Protein AF-A0A8S9H8T5-F1 (afdb_monomer)

Nearest PDB structures (foldseek):
  4e8u-assembly1_A  TM=8.699E-01  e=4.692E-17  Arabidopsis thaliana

Structure (mmCIF, N/CA/C/O backbone):
data_AF-A0A8S9H8T5-F1
#
_entry.id   AF-A0A8S9H8T5-F1
#
loop_
_atom_site.group_PDB
_atom_site.id
_atom_site.type_symbol
_atom_site.label_atom_id
_atom_site.label_alt_id
_atom_site.label_comp_id
_atom_site.label_asym_id
_atom_site.label_entity_id
_atom_site.label_seq_id
_atom_site.pdbx_PDB_ins_code
_atom_site.Cartn_x
_atom_site.Cartn_y
_atom_site.Cartn_z
_atom_site.occupancy
_atom_site.B_iso_or_equiv
_atom_site.auth_seq_id
_atom_site.auth_comp_id
_atom_site.auth_asym_id
_atom_site.auth_atom_id
_atom_site.pdbx_PDB_model_num
ATOM 1 N N . MET A 1 1 ? -41.988 -13.249 -0.067 1.00 65.81 1 MET A N 1
ATOM 2 C CA . MET A 1 1 ? -42.422 -11.873 0.290 1.00 65.81 1 MET A CA 1
ATOM 3 C C . MET A 1 1 ? -43.895 -11.688 -0.083 1.00 65.81 1 MET A C 1
ATOM 5 O O . MET A 1 1 ? -44.278 -12.138 -1.155 1.00 65.81 1 MET A O 1
ATOM 9 N N . CYS A 1 2 ? -44.730 -11.072 0.769 1.00 69.12 2 CYS A N 1
ATOM 10 C CA . CYS A 1 2 ? -46.165 -10.893 0.483 1.00 69.12 2 CYS A CA 1
ATOM 11 C C . CYS A 1 2 ? -46.398 -10.083 -0.803 1.00 69.12 2 CYS A C 1
ATOM 13 O O . CYS A 1 2 ? -45.796 -9.025 -0.980 1.00 69.12 2 CYS A O 1
ATOM 15 N N . ARG A 1 3 ? -47.319 -10.539 -1.666 1.00 74.88 3 ARG A N 1
ATOM 16 C CA . ARG A 1 3 ? -47.657 -9.903 -2.958 1.00 74.88 3 ARG A CA 1
ATOM 17 C C . ARG A 1 3 ? -47.960 -8.403 -2.827 1.00 74.88 3 ARG A C 1
ATOM 19 O O . ARG A 1 3 ? -47.496 -7.609 -3.633 1.00 74.88 3 ARG A O 1
ATOM 26 N N . VAL A 1 4 ? -48.653 -8.026 -1.752 1.00 78.25 4 VAL A N 1
ATOM 27 C CA . VAL A 1 4 ? -49.008 -6.634 -1.420 1.00 78.25 4 VAL A CA 1
ATOM 28 C C . VAL A 1 4 ? -47.776 -5.751 -1.188 1.00 78.25 4 VAL A C 1
ATOM 30 O O . VAL A 1 4 ? -47.772 -4.586 -1.569 1.00 78.25 4 VAL A O 1
ATOM 33 N N . LEU A 1 5 ? -46.714 -6.285 -0.575 1.00 80.75 5 LEU A N 1
ATOM 34 C CA . LEU A 1 5 ? -45.475 -5.534 -0.347 1.00 80.75 5 LEU A CA 1
ATOM 35 C C . LEU A 1 5 ? -44.702 -5.325 -1.651 1.00 80.75 5 LEU A C 1
ATOM 37 O O . LEU A 1 5 ? -44.239 -4.215 -1.886 1.00 80.75 5 LEU A O 1
ATOM 41 N N . LYS A 1 6 ? -44.623 -6.350 -2.515 1.00 82.31 6 LYS A N 1
ATOM 42 C CA . LYS A 1 6 ? -44.001 -6.221 -3.846 1.00 82.31 6 LYS A CA 1
ATOM 43 C C . LYS A 1 6 ? -44.694 -5.124 -4.672 1.00 82.31 6 LYS A C 1
ATOM 45 O O . LYS A 1 6 ? -44.020 -4.300 -5.274 1.00 82.31 6 LYS A O 1
ATOM 50 N N . GLU A 1 7 ? -46.025 -5.057 -4.627 1.00 84.44 7 GLU A N 1
ATOM 51 C CA . GLU A 1 7 ? -46.795 -4.030 -5.345 1.00 84.44 7 GLU A CA 1
ATOM 52 C C . GLU A 1 7 ? -46.647 -2.616 -4.752 1.00 84.44 7 GLU A C 1
ATOM 54 O O . GLU A 1 7 ? -46.688 -1.621 -5.471 1.00 84.44 7 GLU A O 1
ATOM 59 N N . LYS A 1 8 ? -46.470 -2.495 -3.432 1.00 86.81 8 LYS A N 1
ATOM 60 C CA . LYS A 1 8 ? -46.179 -1.196 -2.805 1.00 86.81 8 LYS A CA 1
ATOM 61 C C . LYS A 1 8 ? -44.764 -0.712 -3.125 1.00 86.81 8 LYS A C 1
ATOM 63 O O . LYS A 1 8 ? -44.571 0.484 -3.317 1.00 86.81 8 LYS A O 1
ATOM 68 N N . LEU A 1 9 ? -43.791 -1.623 -3.192 1.00 89.62 9 LEU A N 1
ATOM 69 C CA . LEU A 1 9 ? -42.403 -1.297 -3.526 1.00 89.62 9 LEU A CA 1
ATOM 70 C C . LEU A 1 9 ? -42.256 -0.820 -4.973 1.00 89.62 9 LEU A C 1
ATOM 72 O O . LEU A 1 9 ? -41.545 0.155 -5.203 1.00 89.62 9 LEU A O 1
ATOM 76 N N . SER A 1 10 ? -42.995 -1.391 -5.928 1.00 89.00 10 SER A N 1
ATOM 77 C CA . SER A 1 10 ? -42.944 -0.930 -7.325 1.00 89.00 10 SER A CA 1
ATOM 78 C C . SER A 1 10 ? -43.439 0.508 -7.519 1.00 89.00 10 SER A C 1
ATOM 80 O O . SER A 1 10 ? -43.092 1.149 -8.504 1.00 89.00 10 SER A O 1
ATOM 82 N N . LYS A 1 11 ? -44.203 1.056 -6.565 1.00 88.12 11 LYS A N 1
ATOM 83 C CA . LYS A 1 11 ? -44.760 2.421 -6.613 1.00 88.12 11 LYS A CA 1
ATOM 84 C C . LYS A 1 11 ? -44.052 3.408 -5.674 1.00 88.12 11 LYS A C 1
ATOM 86 O O . LYS A 1 11 ? -44.497 4.547 -5.552 1.00 88.12 11 LYS A O 1
ATOM 91 N N . VAL A 1 12 ? -42.998 2.990 -4.967 1.00 88.56 12 VAL A N 1
ATOM 92 C CA . VAL A 1 12 ? -42.341 3.834 -3.957 1.00 88.56 12 VAL A CA 1
ATOM 93 C C . VAL A 1 12 ? -41.427 4.878 -4.604 1.00 88.56 12 VAL A C 1
ATOM 95 O O . VAL A 1 12 ? -40.607 4.545 -5.458 1.00 88.56 12 VAL A O 1
ATOM 98 N N . ASP A 1 13 ? -41.524 6.131 -4.157 1.00 83.94 13 ASP A N 1
ATOM 99 C CA . ASP A 1 13 ? -40.536 7.164 -4.472 1.00 83.94 13 ASP A CA 1
ATOM 100 C C . ASP A 1 13 ? -39.540 7.316 -3.312 1.00 83.94 13 ASP A C 1
ATOM 102 O O . ASP A 1 13 ? -39.916 7.534 -2.159 1.00 83.94 13 ASP A O 1
ATOM 106 N N . LEU A 1 14 ? -38.250 7.184 -3.626 1.00 84.31 14 LEU A N 1
ATOM 107 C CA . LEU A 1 14 ? -37.147 7.257 -2.667 1.00 84.31 14 LEU A CA 1
ATOM 108 C C . LEU A 1 14 ? -36.464 8.634 -2.646 1.00 84.31 14 LEU A C 1
ATOM 110 O O . LEU A 1 14 ? -35.541 8.828 -1.851 1.00 84.31 14 LEU A O 1
ATOM 114 N N . SER A 1 15 ? -36.889 9.578 -3.494 1.00 80.31 15 SER A N 1
ATOM 115 C CA . SER A 1 15 ? -36.280 10.909 -3.637 1.00 80.31 15 SER A CA 1
ATOM 116 C C . SER A 1 15 ? -36.297 11.724 -2.334 1.00 80.31 15 SER A C 1
ATOM 118 O O . SER A 1 15 ? -35.345 12.443 -2.034 1.00 80.31 15 SER A O 1
ATOM 120 N N . PHE A 1 16 ? -37.335 11.542 -1.512 1.00 81.38 16 PHE A N 1
ATOM 121 C CA . PHE A 1 16 ? -37.538 12.258 -0.249 1.00 81.38 16 PHE A CA 1
ATOM 122 C C . PHE A 1 16 ? -36.841 11.617 0.963 1.00 81.38 16 PHE A C 1
ATOM 124 O O . PHE A 1 16 ? -36.906 12.150 2.075 1.00 81.38 16 PHE A O 1
ATOM 131 N N . LEU A 1 17 ? -36.196 10.455 0.802 1.00 85.25 17 LEU A N 1
ATOM 132 C CA . LEU A 1 17 ? -35.555 9.767 1.921 1.00 85.25 17 LEU A CA 1
ATOM 133 C C . LEU A 1 17 ? -34.193 10.381 2.248 1.00 85.25 17 LEU A C 1
ATOM 135 O O . LEU A 1 17 ? -33.310 10.501 1.400 1.00 85.25 17 LEU A O 1
ATOM 139 N N . ASN A 1 18 ? -33.986 10.688 3.529 1.00 84.88 18 ASN A N 1
ATOM 140 C CA . ASN A 1 18 ? -32.663 11.046 4.028 1.00 84.88 18 ASN A CA 1
ATOM 141 C C . ASN A 1 18 ? -31.704 9.839 3.987 1.00 84.88 18 ASN A C 1
ATOM 143 O O . ASN A 1 18 ? -32.124 8.688 3.850 1.00 84.88 18 ASN A O 1
ATOM 147 N N . HIS A 1 19 ? -30.406 10.104 4.152 1.00 83.62 19 HIS A N 1
ATOM 148 C CA . HIS A 1 19 ? -29.358 9.084 4.051 1.00 83.62 19 HIS A CA 1
ATOM 149 C C . HIS A 1 19 ? -29.616 7.852 4.934 1.00 83.62 19 HIS A C 1
ATOM 151 O O . HIS A 1 19 ? -29.539 6.727 4.447 1.00 83.62 19 HIS A O 1
ATOM 157 N N . LYS A 1 20 ? -29.978 8.052 6.211 1.00 86.31 20 LYS A N 1
ATOM 158 C CA . LYS A 1 20 ? -30.246 6.955 7.158 1.00 86.31 20 LYS A CA 1
ATOM 159 C C . LYS A 1 20 ? -31.435 6.103 6.710 1.00 86.31 20 LYS A C 1
ATOM 161 O O . LYS A 1 20 ? -31.300 4.892 6.596 1.00 86.31 20 LYS A O 1
ATOM 166 N N . LYS A 1 21 ? -32.568 6.731 6.369 1.00 89.12 21 LYS A N 1
ATOM 167 C CA . LYS A 1 21 ? -33.774 6.039 5.883 1.00 89.12 21 LYS A CA 1
ATOM 168 C C . LYS A 1 21 ? -33.510 5.272 4.589 1.00 89.12 21 LYS A C 1
ATOM 170 O O . LYS A 1 21 ? -33.949 4.133 4.460 1.00 89.12 21 LYS A O 1
ATOM 175 N N . LYS A 1 22 ? -32.769 5.874 3.655 1.00 88.69 22 LYS A N 1
ATOM 176 C CA . LYS A 1 22 ? -32.385 5.246 2.385 1.00 88.69 22 LYS A CA 1
ATOM 177 C C . LYS A 1 22 ? -31.477 4.032 2.615 1.00 88.69 22 LYS A C 1
ATOM 179 O O . LYS A 1 22 ? -31.693 2.993 2.001 1.00 88.69 22 LYS A O 1
ATOM 184 N N . MET A 1 23 ? -30.515 4.138 3.534 1.00 87.81 23 MET A N 1
ATOM 185 C CA . MET A 1 23 ? -29.618 3.042 3.918 1.00 87.81 23 MET A CA 1
ATOM 186 C C . MET A 1 23 ? -30.399 1.859 4.494 1.00 87.81 23 MET A C 1
ATOM 188 O O . MET A 1 23 ? -30.323 0.748 3.975 1.00 87.81 23 MET A O 1
ATOM 192 N N . THR A 1 24 ? -31.219 2.120 5.511 1.00 90.94 24 THR A N 1
ATOM 193 C CA . THR A 1 24 ? -32.079 1.114 6.141 1.00 90.94 24 THR A CA 1
ATOM 194 C C . THR A 1 24 ? -32.996 0.433 5.128 1.00 90.94 24 THR A C 1
ATOM 196 O O . THR A 1 24 ? -33.119 -0.792 5.126 1.00 90.94 24 THR A O 1
ATOM 199 N N . PHE A 1 25 ? -33.622 1.219 4.247 1.00 92.38 25 PHE A N 1
ATOM 200 C CA . PHE A 1 25 ? -34.493 0.707 3.195 1.00 92.38 25 PHE A CA 1
ATOM 201 C C . PHE A 1 25 ? -33.756 -0.294 2.304 1.00 92.38 25 PHE A C 1
ATOM 203 O O . PHE A 1 25 ? -34.239 -1.411 2.122 1.00 92.38 25 PHE A O 1
ATOM 210 N N . TRP A 1 26 ? -32.576 0.062 1.792 1.00 91.81 26 TRP A N 1
ATOM 211 C CA . TRP A 1 26 ? -31.835 -0.808 0.881 1.00 91.81 26 TRP A CA 1
ATOM 212 C C . TRP A 1 26 ? -31.263 -2.052 1.563 1.00 91.81 26 TRP A C 1
ATOM 214 O O . TRP A 1 26 ? -31.364 -3.127 0.978 1.00 91.81 26 TRP A O 1
ATOM 224 N N . ILE A 1 27 ? -30.755 -1.955 2.798 1.00 91.50 27 ILE A N 1
ATOM 225 C CA . ILE A 1 27 ? -30.283 -3.128 3.562 1.00 91.50 27 ILE A CA 1
ATOM 226 C C . ILE A 1 27 ? -31.424 -4.137 3.747 1.00 91.50 27 ILE A C 1
ATOM 228 O O . ILE A 1 27 ? -31.282 -5.319 3.429 1.00 91.50 27 ILE A O 1
ATOM 232 N N . ASN A 1 28 ? -32.582 -3.665 4.216 1.00 92.38 28 ASN A N 1
ATOM 233 C CA . ASN A 1 28 ? -33.747 -4.521 4.432 1.00 92.38 28 ASN A CA 1
ATOM 234 C C . ASN A 1 28 ? -34.281 -5.091 3.112 1.00 92.38 28 ASN A C 1
ATOM 236 O O . ASN A 1 28 ? -34.653 -6.262 3.055 1.00 92.38 28 ASN A O 1
ATOM 240 N N . THR A 1 29 ? -34.289 -4.285 2.047 1.00 92.12 29 THR A N 1
ATOM 241 C CA . THR A 1 29 ? -34.739 -4.701 0.711 1.00 92.12 29 THR A CA 1
ATOM 242 C C . THR A 1 29 ? -33.829 -5.777 0.134 1.00 92.12 29 THR A C 1
ATOM 244 O O . THR A 1 29 ? -34.331 -6.789 -0.347 1.00 92.12 29 THR A O 1
ATOM 247 N N . TYR A 1 30 ? -32.508 -5.611 0.238 1.00 92.56 30 TYR A N 1
ATOM 248 C CA . TYR A 1 30 ? -31.531 -6.619 -0.171 1.00 92.56 30 TYR A CA 1
ATOM 249 C C . TYR A 1 30 ? -31.746 -7.932 0.583 1.00 92.56 30 TYR A C 1
ATOM 251 O O . TYR A 1 30 ? -31.987 -8.965 -0.039 1.00 92.56 30 TYR A O 1
ATOM 259 N N . ASN A 1 31 ? -31.736 -7.882 1.918 1.00 91.69 31 ASN A N 1
ATOM 260 C CA . ASN A 1 31 ? -31.886 -9.068 2.759 1.00 91.69 31 ASN A CA 1
ATOM 261 C C . ASN A 1 31 ? -33.209 -9.796 2.465 1.00 91.69 31 ASN A C 1
ATOM 263 O O . ASN A 1 31 ? -33.239 -11.019 2.333 1.00 91.69 31 ASN A O 1
ATOM 267 N N . ALA A 1 32 ? -34.306 -9.055 2.288 1.00 90.50 32 ALA A N 1
ATOM 268 C CA . ALA A 1 32 ? -35.593 -9.635 1.928 1.00 90.50 32 ALA A CA 1
ATOM 269 C C . ALA A 1 32 ? -35.617 -10.205 0.497 1.00 90.50 32 ALA A C 1
ATOM 271 O O . ALA A 1 32 ? -36.256 -11.233 0.269 1.00 90.50 32 ALA A O 1
ATOM 272 N N . CYS A 1 33 ? -34.924 -9.570 -0.454 1.00 91.00 33 CYS A N 1
ATOM 273 C CA . CYS A 1 33 ? -34.790 -10.037 -1.834 1.00 91.00 33 CYS A CA 1
ATOM 274 C C . CYS A 1 33 ? -34.024 -11.367 -1.899 1.00 91.00 33 CYS A C 1
ATOM 276 O O . CYS A 1 33 ? -34.518 -12.327 -2.488 1.00 91.00 33 CYS A O 1
ATOM 278 N N . VAL A 1 34 ? -32.883 -11.467 -1.206 1.00 90.25 34 VAL A N 1
ATOM 279 C CA . VAL A 1 34 ? -32.088 -12.704 -1.110 1.00 90.25 34 VAL A CA 1
ATOM 280 C C . VAL A 1 34 ? -32.906 -13.836 -0.488 1.00 90.25 34 VAL A C 1
ATOM 282 O O . VAL A 1 34 ? -32.997 -14.922 -1.062 1.00 90.25 34 VAL A O 1
ATOM 285 N N . MET A 1 35 ? -33.573 -13.573 0.640 1.00 89.25 35 MET A N 1
ATOM 286 C CA . MET A 1 35 ? -34.434 -14.565 1.291 1.00 89.25 35 MET A CA 1
ATOM 287 C C . MET A 1 35 ? -35.586 -15.008 0.384 1.00 89.25 35 MET A C 1
ATOM 289 O O . MET A 1 35 ? -35.920 -16.189 0.342 1.00 89.25 35 MET A O 1
ATOM 293 N N . ASN A 1 36 ? -36.182 -14.085 -0.373 1.00 88.12 36 ASN A N 1
ATOM 294 C CA . ASN A 1 36 ? -37.216 -14.417 -1.348 1.00 88.12 36 ASN A CA 1
ATOM 295 C C . ASN A 1 36 ? -36.669 -15.288 -2.490 1.00 88.12 36 ASN A C 1
ATOM 297 O O . ASN A 1 36 ? -37.333 -16.245 -2.876 1.00 88.12 36 ASN A O 1
ATOM 301 N N . GLY A 1 37 ? -35.453 -15.012 -2.966 1.00 89.56 37 GLY A N 1
ATOM 302 C CA . GLY A 1 37 ? -34.764 -15.843 -3.953 1.00 89.56 37 GLY A CA 1
ATOM 303 C C . GLY A 1 37 ? -34.557 -17.281 -3.476 1.00 89.56 37 GLY A C 1
ATOM 304 O O . GLY A 1 37 ? -34.788 -18.213 -4.241 1.00 89.56 37 GLY A O 1
ATOM 305 N N . PHE A 1 38 ? -34.206 -17.489 -2.202 1.00 88.00 38 PHE A N 1
ATOM 306 C CA . PHE A 1 38 ? -34.098 -18.842 -1.637 1.00 88.00 38 PHE A CA 1
ATOM 307 C C . PHE A 1 38 ? -35.441 -19.544 -1.464 1.00 88.00 38 PHE A C 1
ATOM 309 O O . PHE A 1 38 ? -35.510 -20.761 -1.613 1.00 88.00 38 PHE A O 1
ATOM 316 N N . LEU A 1 39 ? -36.510 -18.806 -1.169 1.00 87.50 39 LEU A N 1
ATOM 317 C CA . LEU A 1 39 ? -37.852 -19.387 -1.098 1.00 87.50 39 LEU A CA 1
ATOM 318 C C . LEU A 1 39 ? -38.367 -19.809 -2.481 1.00 87.50 39 LEU A C 1
ATOM 320 O O . LEU A 1 39 ? -39.051 -20.822 -2.584 1.00 87.50 39 LEU A O 1
ATOM 324 N N . GLU A 1 40 ? -38.040 -19.054 -3.531 1.00 87.44 40 GLU A N 1
ATOM 325 C CA . GLU A 1 40 ? -38.492 -19.328 -4.902 1.00 87.44 40 GLU A CA 1
ATOM 326 C C . GLU A 1 40 ? -37.626 -20.385 -5.613 1.00 87.44 40 GLU A C 1
ATOM 328 O O . GLU A 1 40 ? -38.155 -21.206 -6.361 1.00 87.44 40 GLU A O 1
ATOM 333 N N . HIS A 1 41 ? -36.310 -20.400 -5.372 1.00 86.25 41 HIS A N 1
ATOM 334 C CA . HIS A 1 41 ? -35.354 -21.247 -6.103 1.00 86.25 41 HIS A CA 1
ATOM 335 C C . HIS A 1 41 ? -34.675 -22.331 -5.248 1.00 86.25 41 HIS A C 1
ATOM 337 O O . HIS A 1 41 ? -33.903 -23.135 -5.774 1.00 86.25 41 HIS A O 1
ATOM 343 N N . GLY A 1 42 ? -34.961 -22.377 -3.945 1.00 82.38 42 GLY A N 1
ATOM 344 C CA . GLY A 1 42 ? -34.353 -23.308 -2.996 1.00 82.38 42 GLY A CA 1
ATOM 345 C C . GLY A 1 42 ? -32.984 -22.859 -2.471 1.00 82.38 42 GLY A C 1
ATOM 346 O O . GLY A 1 42 ? -32.444 -21.817 -2.844 1.00 82.38 42 GLY A O 1
ATOM 347 N N . LEU A 1 43 ? -32.407 -23.660 -1.570 1.00 83.19 43 LEU A N 1
ATOM 348 C CA . LEU A 1 43 ? -31.090 -23.388 -0.988 1.00 83.19 43 LEU A CA 1
ATOM 349 C C . LEU A 1 43 ? -29.955 -23.738 -1.972 1.00 83.19 43 LEU A C 1
ATOM 351 O O . LEU A 1 43 ? -29.990 -24.791 -2.617 1.00 83.19 43 LEU A O 1
ATOM 355 N N . PRO A 1 44 ? -28.908 -22.903 -2.077 1.00 84.44 44 PRO A N 1
ATOM 356 C CA . PRO A 1 44 ? -27.809 -23.138 -3.005 1.00 84.44 44 PRO A CA 1
ATOM 357 C C . PRO A 1 44 ? -26.904 -24.287 -2.542 1.00 84.44 44 PRO A C 1
ATOM 359 O O . PRO A 1 44 ? -26.378 -24.276 -1.432 1.00 84.44 44 PRO A O 1
ATOM 362 N N . SER A 1 45 ? -26.644 -25.250 -3.431 1.00 80.44 45 SER A N 1
ATOM 363 C CA . SER A 1 45 ? -25.725 -26.369 -3.157 1.00 80.44 45 SER A CA 1
ATOM 364 C C . SER A 1 45 ? -24.256 -26.085 -3.518 1.00 80.44 45 SER A C 1
ATOM 366 O O . SER A 1 45 ? -23.379 -26.868 -3.168 1.00 80.44 45 SER A O 1
ATOM 368 N N . SER A 1 46 ? -23.968 -25.005 -4.257 1.00 81.25 46 SER A N 1
ATOM 369 C CA . SER A 1 46 ? -22.610 -24.564 -4.615 1.00 81.25 46 SER A CA 1
ATOM 370 C C . SER A 1 46 ? -22.527 -23.040 -4.731 1.00 81.25 46 SER A C 1
ATOM 372 O O . SER A 1 46 ? -23.548 -22.348 -4.770 1.00 81.25 46 SER A O 1
ATOM 374 N N . LYS A 1 47 ? -21.303 -22.503 -4.825 1.00 80.44 47 LYS A N 1
ATOM 375 C CA . LYS A 1 47 ? -21.078 -21.061 -5.011 1.00 80.44 47 LYS A CA 1
ATOM 376 C C . LYS A 1 47 ? -21.607 -20.544 -6.348 1.00 80.44 47 LYS A C 1
ATOM 378 O O . LYS A 1 47 ? -22.147 -19.443 -6.382 1.00 80.44 47 LYS A O 1
ATOM 383 N N . GLU A 1 48 ? -21.492 -21.317 -7.429 1.00 83.75 48 GLU A N 1
ATOM 384 C CA . GLU A 1 48 ? -22.032 -20.919 -8.737 1.00 83.75 48 GLU A CA 1
ATOM 385 C C . GLU A 1 48 ? -23.562 -20.847 -8.700 1.00 83.75 48 GLU A C 1
ATOM 387 O O . GLU A 1 48 ? -24.158 -19.896 -9.210 1.00 83.75 48 GLU A O 1
ATOM 392 N N . LYS A 1 49 ? -24.206 -21.814 -8.030 1.00 84.25 49 LYS A N 1
ATOM 393 C CA . LYS A 1 49 ? -25.658 -21.795 -7.830 1.00 84.25 49 LYS A CA 1
ATOM 394 C C . LYS A 1 49 ? -26.093 -20.627 -6.955 1.00 84.25 49 LYS A C 1
ATOM 396 O O . LYS A 1 49 ? -27.068 -19.975 -7.298 1.00 84.25 49 LYS A O 1
ATOM 401 N N . LEU A 1 50 ? -25.354 -20.308 -5.889 1.00 85.00 50 LEU A N 1
ATOM 402 C CA . LEU A 1 50 ? -25.629 -19.124 -5.068 1.00 85.00 50 LEU A CA 1
A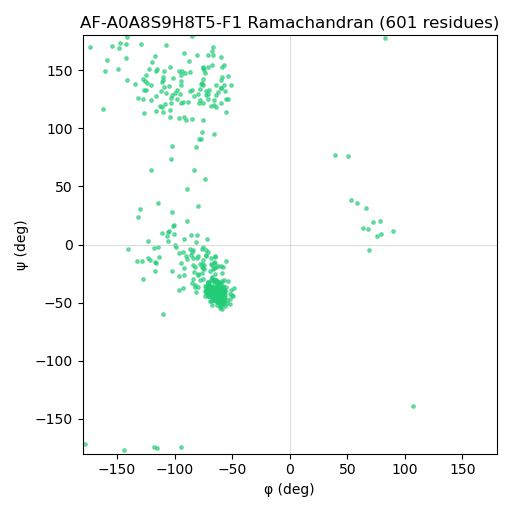TOM 403 C C . LEU A 1 50 ? -25.607 -17.844 -5.914 1.00 85.00 50 LEU A C 1
ATOM 405 O O . LEU A 1 50 ? -26.557 -17.071 -5.869 1.00 85.00 50 LEU A O 1
ATOM 409 N N . LEU A 1 51 ? -24.570 -17.642 -6.732 1.00 85.62 51 LEU A N 1
ATOM 410 C CA . LEU A 1 51 ? -24.498 -16.483 -7.629 1.00 85.62 51 LEU A CA 1
ATOM 411 C C . LEU A 1 51 ? -25.650 -16.452 -8.640 1.00 85.62 51 LEU A C 1
ATOM 413 O O . LEU A 1 51 ? -26.153 -15.379 -8.957 1.00 85.62 51 LEU A O 1
ATOM 417 N N . THR A 1 52 ? -26.079 -17.614 -9.129 1.00 87.38 52 THR A N 1
ATOM 418 C CA . THR A 1 52 ? -27.221 -17.726 -10.046 1.00 87.38 52 THR A CA 1
ATOM 419 C C . THR A 1 52 ? -28.523 -17.326 -9.353 1.00 87.38 52 THR A C 1
ATOM 421 O O . THR A 1 52 ? -29.265 -16.508 -9.885 1.00 87.38 52 THR A O 1
ATOM 424 N N . ILE A 1 53 ? -28.766 -17.813 -8.133 1.00 88.31 53 ILE A N 1
ATOM 425 C CA . ILE A 1 53 ? -29.951 -17.450 -7.344 1.00 88.31 53 ILE A CA 1
ATOM 426 C C . ILE A 1 53 ? -29.953 -15.951 -7.025 1.00 88.31 53 ILE A C 1
ATOM 428 O O . ILE A 1 53 ? -30.981 -15.309 -7.189 1.00 88.31 53 ILE A O 1
ATOM 432 N N . LEU A 1 54 ? -28.810 -15.363 -6.653 1.00 88.56 54 LEU A N 1
ATOM 433 C CA . LEU A 1 54 ? -28.708 -13.919 -6.396 1.00 88.56 54 LEU A CA 1
ATOM 434 C C . LEU A 1 54 ? -28.972 -13.063 -7.648 1.00 88.56 54 LEU A C 1
ATOM 436 O O . LEU A 1 54 ? -29.495 -11.958 -7.526 1.00 88.56 54 LEU A O 1
ATOM 440 N N . LYS A 1 55 ? -28.643 -13.565 -8.846 1.00 90.56 55 LYS A N 1
ATOM 441 C CA . LYS A 1 55 ? -29.004 -12.918 -10.122 1.00 90.56 55 LYS A CA 1
ATOM 442 C C . LYS A 1 55 ? -30.500 -13.009 -10.417 1.00 90.56 55 LYS A C 1
ATOM 444 O O . LYS A 1 55 ? -31.069 -12.063 -10.946 1.00 90.56 55 LYS A O 1
ATOM 449 N N . MET A 1 56 ? -31.124 -14.144 -10.106 1.00 89.44 56 MET A N 1
ATOM 450 C CA . MET A 1 56 ? -32.549 -14.384 -10.370 1.00 89.44 56 MET A CA 1
ATOM 451 C C . MET A 1 56 ? -33.465 -13.739 -9.321 1.00 89.44 56 MET A C 1
ATOM 453 O O . MET A 1 56 ? -34.599 -13.381 -9.634 1.00 89.44 56 MET A O 1
ATOM 457 N N . ALA A 1 57 ? -32.966 -13.547 -8.098 1.00 91.62 57 ALA A N 1
ATOM 458 C CA . ALA A 1 57 ? -33.649 -12.848 -7.020 1.00 91.62 57 ALA A CA 1
ATOM 459 C C . ALA A 1 57 ? -33.828 -11.372 -7.392 1.00 91.62 57 ALA A C 1
ATOM 461 O O . ALA A 1 57 ? -32.917 -10.563 -7.215 1.00 91.62 57 ALA A O 1
ATOM 462 N N . THR A 1 58 ? -34.998 -11.038 -7.935 1.00 91.50 58 THR A N 1
ATOM 463 C CA . THR A 1 58 ? -35.321 -9.698 -8.431 1.00 91.50 58 THR A CA 1
ATOM 464 C C . THR A 1 58 ? -36.461 -9.059 -7.650 1.00 91.50 58 THR A C 1
ATOM 466 O O . THR A 1 58 ? -37.366 -9.728 -7.142 1.00 91.50 58 THR A O 1
ATOM 469 N N . ILE A 1 59 ? -36.414 -7.733 -7.552 1.00 91.50 59 ILE A N 1
ATOM 470 C CA . ILE A 1 59 ? -37.432 -6.912 -6.909 1.00 91.50 59 ILE A CA 1
ATOM 471 C C . ILE A 1 59 ? -37.635 -5.617 -7.695 1.00 91.50 59 ILE A C 1
ATOM 473 O O . ILE A 1 59 ? -36.683 -5.045 -8.218 1.00 91.50 59 ILE A O 1
ATOM 477 N N . ASP A 1 60 ? -38.884 -5.175 -7.798 1.00 91.19 60 ASP A N 1
ATOM 478 C CA . ASP A 1 60 ? -39.238 -3.901 -8.421 1.00 91.19 60 ASP A CA 1
ATOM 479 C C . ASP A 1 60 ? -39.341 -2.818 -7.342 1.00 91.19 60 ASP A C 1
ATOM 481 O O . ASP A 1 60 ? -40.105 -2.956 -6.381 1.00 91.19 60 ASP A O 1
ATOM 485 N N . VAL A 1 61 ? -38.544 -1.761 -7.495 1.00 91.00 61 VAL A N 1
ATOM 486 C CA . VAL A 1 61 ? -38.534 -0.598 -6.610 1.00 91.00 61 VAL A CA 1
ATOM 487 C C . VAL A 1 61 ? -38.709 0.666 -7.446 1.00 91.00 61 VAL A C 1
ATOM 489 O O . VAL A 1 61 ? -37.826 1.036 -8.220 1.00 91.00 61 VAL A O 1
ATOM 492 N N . GLY A 1 62 ? -39.846 1.344 -7.280 1.00 86.69 62 GLY A N 1
ATOM 493 C CA . GLY A 1 62 ? -40.160 2.579 -8.008 1.00 86.69 62 GLY A CA 1
ATOM 494 C C . GLY A 1 62 ? -40.163 2.412 -9.534 1.00 86.69 62 GLY A C 1
ATOM 495 O O . GLY A 1 62 ? -39.685 3.296 -10.246 1.00 86.69 62 GLY A O 1
ATOM 496 N N . GLY A 1 63 ? -40.619 1.258 -10.032 1.00 85.00 63 GLY A N 1
ATOM 497 C CA . GLY A 1 63 ? -40.683 0.912 -11.454 1.00 85.00 63 GLY A CA 1
ATOM 498 C C . GLY A 1 63 ? -39.351 0.457 -12.054 1.00 85.00 63 GLY A C 1
ATOM 499 O O . GLY A 1 63 ? -39.243 0.336 -13.273 1.00 85.00 63 GLY A O 1
ATOM 500 N N . THR A 1 64 ? -38.320 0.243 -11.230 1.00 88.12 64 THR A N 1
ATOM 501 C CA . THR A 1 64 ? -37.011 -0.260 -11.664 1.00 88.12 64 THR A CA 1
ATOM 502 C C . THR A 1 64 ? -36.809 -1.677 -11.138 1.00 88.12 64 THR A C 1
ATOM 504 O O . THR A 1 64 ? -36.764 -1.894 -9.926 1.00 88.12 64 THR A O 1
ATOM 507 N N . GLN A 1 65 ? -36.650 -2.643 -12.045 1.00 90.19 65 GLN A N 1
ATOM 508 C CA . GLN A 1 65 ? -36.354 -4.028 -11.688 1.00 90.19 65 GLN A CA 1
ATOM 509 C C . GLN A 1 65 ? -34.870 -4.180 -11.335 1.00 90.19 65 GLN A C 1
ATOM 511 O O . GLN A 1 65 ? -34.000 -3.879 -12.149 1.00 90.19 65 GLN A O 1
ATOM 516 N N . LEU A 1 66 ? -34.587 -4.644 -10.119 1.00 91.31 66 LEU A N 1
ATOM 517 C CA . LEU A 1 66 ? -33.239 -4.784 -9.570 1.00 91.31 66 LEU A CA 1
ATOM 518 C C . LEU A 1 66 ? -33.024 -6.210 -9.064 1.00 91.31 66 LEU A C 1
ATOM 520 O O . LEU A 1 66 ? -33.868 -6.740 -8.337 1.00 91.31 66 LEU A O 1
ATOM 524 N N . SER A 1 67 ? -31.894 -6.830 -9.403 1.00 91.44 67 SER A N 1
ATOM 525 C CA . SER A 1 67 ? -31.470 -8.084 -8.773 1.00 91.44 67 SER A CA 1
ATOM 526 C C . SER A 1 67 ? -30.802 -7.841 -7.416 1.00 91.44 67 SER A C 1
ATOM 528 O O . SER A 1 67 ? -30.352 -6.733 -7.112 1.00 91.44 67 SER A O 1
ATOM 530 N N . ALA A 1 68 ? -30.682 -8.883 -6.590 1.00 90.06 68 ALA A N 1
ATOM 531 C CA . ALA A 1 68 ? -29.925 -8.795 -5.342 1.00 90.06 68 ALA A CA 1
ATOM 532 C C . ALA A 1 68 ? -28.458 -8.391 -5.591 1.00 90.06 68 ALA A C 1
ATOM 534 O O . ALA A 1 68 ? -27.903 -7.616 -4.813 1.00 90.06 68 ALA A O 1
ATOM 535 N N . LEU A 1 69 ? -27.848 -8.845 -6.696 1.00 87.69 69 LEU A N 1
ATOM 536 C CA . LEU A 1 69 ? -26.504 -8.404 -7.087 1.00 87.69 69 LEU A CA 1
ATOM 537 C C . LEU A 1 69 ? -26.459 -6.931 -7.500 1.00 87.69 69 LEU A C 1
ATOM 539 O O . LEU A 1 69 ? -25.482 -6.261 -7.176 1.00 87.69 69 LEU A O 1
ATOM 543 N N . ASP A 1 70 ? -27.494 -6.414 -8.165 1.00 87.69 70 ASP A N 1
ATOM 544 C CA . ASP A 1 70 ? -27.546 -4.993 -8.534 1.00 87.69 70 ASP A CA 1
ATOM 545 C C . ASP A 1 70 ? -27.646 -4.113 -7.288 1.00 87.69 70 ASP A C 1
ATOM 547 O O . ASP A 1 70 ? -26.957 -3.098 -7.184 1.00 87.69 70 ASP A O 1
ATOM 551 N N . ILE A 1 71 ? -28.457 -4.522 -6.306 1.00 89.12 71 ILE A N 1
ATOM 552 C CA . ILE A 1 71 ? -28.583 -3.797 -5.038 1.00 89.12 71 ILE A CA 1
ATOM 553 C C . ILE A 1 71 ? -27.258 -3.834 -4.267 1.00 89.12 71 ILE A C 1
ATOM 555 O O . ILE A 1 71 ? -26.819 -2.802 -3.766 1.00 89.12 71 ILE A O 1
ATOM 559 N N . GLU A 1 72 ? -26.593 -4.986 -4.183 1.00 86.56 72 GLU A N 1
ATOM 560 C CA . GLU A 1 72 ? -25.316 -5.104 -3.471 1.00 86.56 72 GLU A CA 1
ATOM 561 C C . GLU A 1 72 ? -24.174 -4.355 -4.165 1.00 86.56 72 GLU A C 1
ATOM 563 O O . GLU A 1 72 ? -23.453 -3.601 -3.520 1.00 86.56 72 GLU A O 1
ATOM 568 N N . GLY A 1 73 ? -24.013 -4.556 -5.472 1.00 78.94 73 GLY A N 1
ATOM 569 C CA . GLY A 1 73 ? -22.885 -4.028 -6.233 1.00 78.94 73 GLY A CA 1
ATOM 570 C C . GLY A 1 73 ? -23.058 -2.578 -6.670 1.00 78.94 73 GLY A C 1
ATOM 571 O O . GLY A 1 73 ? -22.081 -1.849 -6.692 1.00 78.94 73 GLY A O 1
ATOM 572 N N . SER A 1 74 ? -24.276 -2.134 -7.005 1.00 79.75 74 SER A N 1
ATOM 573 C CA . SER A 1 74 ? -24.510 -0.775 -7.530 1.00 79.75 74 SER A CA 1
ATOM 574 C C . SER A 1 74 ? -25.081 0.198 -6.497 1.00 79.75 74 SER A C 1
ATOM 576 O O . SER A 1 74 ? -24.946 1.408 -6.675 1.00 79.75 74 SER A O 1
ATOM 578 N N . ILE A 1 75 ? -25.731 -0.283 -5.429 1.00 85.06 75 ILE A N 1
ATOM 579 C CA . ILE A 1 75 ? -26.368 0.581 -4.421 1.00 85.06 75 ILE A CA 1
ATOM 580 C C . ILE A 1 75 ? -25.604 0.518 -3.096 1.00 85.06 75 ILE A C 1
ATOM 582 O O . ILE A 1 75 ? -25.091 1.540 -2.655 1.00 85.06 75 ILE A O 1
ATOM 586 N N . LEU A 1 76 ? -25.477 -0.661 -2.483 1.00 81.75 76 LEU A N 1
ATOM 587 C CA . LEU A 1 76 ? -24.832 -0.895 -1.179 1.00 81.75 76 LEU A CA 1
ATOM 588 C C . LEU A 1 76 ? -23.322 -1.173 -1.317 1.00 81.75 76 LEU A C 1
ATOM 590 O O . LEU A 1 76 ? -22.795 -2.121 -0.735 1.00 81.75 76 LEU A O 1
ATOM 594 N N . HIS A 1 77 ? -22.641 -0.335 -2.103 1.00 71.44 77 HIS A N 1
ATOM 595 C CA . HIS A 1 77 ? -21.243 -0.520 -2.505 1.00 71.44 77 HIS A CA 1
ATOM 596 C C . HIS A 1 77 ? -20.259 -0.608 -1.326 1.00 71.44 77 HIS A C 1
ATOM 598 O O . HIS A 1 77 ? -20.383 0.106 -0.330 1.00 71.44 77 HIS A O 1
ATOM 604 N N . SER A 1 78 ? -19.231 -1.447 -1.485 1.00 57.53 78 SER A N 1
ATOM 605 C CA . SER A 1 78 ? -18.143 -1.679 -0.524 1.00 57.53 78 SER A CA 1
ATOM 606 C C . SER A 1 78 ? -16.868 -0.919 -0.951 1.00 57.53 78 SER A C 1
ATOM 608 O O . SER A 1 78 ? -16.590 -0.832 -2.144 1.00 57.53 78 SER A O 1
ATOM 610 N N . PRO A 1 79 ? -16.068 -0.362 -0.017 1.00 52.34 79 PRO A N 1
ATOM 611 C CA . PRO A 1 79 ? -15.072 0.684 -0.311 1.00 52.34 79 PRO A CA 1
ATOM 612 C C . PRO A 1 79 ? -13.889 0.310 -1.224 1.00 52.34 79 PRO A C 1
ATOM 614 O O . PRO A 1 79 ? -13.157 1.213 -1.621 1.00 52.34 79 PRO A O 1
ATOM 617 N N . CYS A 1 80 ? -13.670 -0.964 -1.564 1.00 47.53 80 CYS A N 1
ATOM 618 C CA . CYS A 1 80 ? -12.432 -1.416 -2.222 1.00 47.53 80 CYS A CA 1
ATOM 619 C C . CYS A 1 80 ? -12.587 -1.859 -3.691 1.00 47.53 80 CYS A C 1
ATOM 621 O O . CYS A 1 80 ? -11.646 -2.387 -4.280 1.00 47.53 80 CYS A O 1
ATOM 623 N N . GLU A 1 81 ? -13.740 -1.623 -4.320 1.00 48.81 81 GLU A N 1
ATOM 624 C CA . GLU A 1 81 ? -13.888 -1.814 -5.769 1.00 48.81 81 GLU A CA 1
ATOM 625 C C . GLU A 1 81 ? -13.780 -0.466 -6.512 1.00 48.81 81 GLU A C 1
ATOM 627 O O . GLU A 1 81 ? -14.439 0.499 -6.103 1.00 48.81 81 GLU A O 1
ATOM 632 N N . PRO A 1 82 ? -12.945 -0.362 -7.574 1.00 43.75 82 PRO A N 1
ATOM 633 C CA . PRO A 1 82 ? -12.737 0.884 -8.307 1.00 43.75 82 PRO A CA 1
ATOM 634 C C . PRO A 1 82 ? -14.058 1.485 -8.792 1.00 43.75 82 PRO A C 1
ATOM 636 O O . PRO A 1 82 ? -14.817 0.846 -9.521 1.00 43.75 82 PRO A O 1
ATOM 639 N N . LEU A 1 83 ? -14.297 2.750 -8.433 1.00 48.25 83 LEU A N 1
ATOM 640 C CA . LEU A 1 83 ? -15.498 3.518 -8.792 1.00 48.25 83 LEU A CA 1
ATOM 641 C C . LEU A 1 83 ? -15.708 3.619 -10.321 1.00 48.25 83 LEU A C 1
ATOM 643 O O . LEU A 1 83 ? -16.815 3.864 -10.792 1.00 48.25 83 LEU A O 1
ATOM 647 N N . GLU A 1 84 ? -14.652 3.378 -11.100 1.00 46.12 84 GLU A N 1
ATOM 648 C CA . GLU A 1 84 ? -14.631 3.403 -12.567 1.00 46.12 84 GLU A CA 1
ATOM 649 C C . GLU A 1 84 ? -15.436 2.259 -13.219 1.00 46.12 84 GLU A C 1
ATOM 651 O O . GLU A 1 84 ? -15.815 2.378 -14.382 1.00 46.12 84 GLU A O 1
ATOM 656 N N . ALA A 1 85 ? -15.778 1.193 -12.480 1.00 45.00 85 ALA A N 1
ATOM 657 C CA . ALA A 1 85 ? -16.610 0.086 -12.976 1.00 45.00 85 ALA A CA 1
ATOM 658 C C . ALA A 1 85 ? -18.125 0.253 -12.703 1.00 45.00 85 ALA A C 1
ATOM 660 O O . ALA A 1 85 ? -18.924 -0.552 -13.180 1.00 45.00 85 ALA A O 1
ATOM 661 N N . LEU A 1 86 ? -18.534 1.285 -11.952 1.00 49.56 86 LEU A N 1
ATOM 662 C CA . LEU A 1 86 ? -19.880 1.415 -11.368 1.00 49.56 86 LEU A CA 1
ATOM 663 C C . LEU A 1 86 ? -20.806 2.437 -12.052 1.00 49.56 86 LEU A C 1
ATOM 665 O O . LEU A 1 86 ? -21.866 2.750 -11.510 1.00 49.56 86 LEU A O 1
ATOM 669 N N . SER A 1 87 ? -20.449 2.977 -13.223 1.00 50.47 87 SER A N 1
ATOM 670 C CA . SER A 1 87 ? -21.277 3.965 -13.945 1.00 50.47 87 SER A CA 1
ATOM 671 C C . SER A 1 87 ? -22.521 3.330 -14.596 1.00 50.47 87 SER A C 1
ATOM 673 O O . SER A 1 87 ? -22.738 3.423 -15.802 1.00 50.47 87 SER A O 1
ATOM 675 N N . THR A 1 88 ? -23.347 2.661 -13.795 1.00 62.66 88 THR A N 1
ATOM 676 C CA . THR A 1 88 ? -24.686 2.203 -14.158 1.00 62.66 88 THR A CA 1
ATOM 677 C C . THR A 1 88 ? -25.703 3.290 -13.798 1.00 62.66 88 THR A C 1
ATOM 679 O O . THR A 1 88 ? -25.544 4.027 -12.819 1.00 62.66 88 THR A O 1
ATOM 682 N N . ASP A 1 89 ? -26.786 3.404 -14.570 1.00 68.31 89 ASP A N 1
ATOM 683 C CA . ASP A 1 89 ? -27.873 4.353 -14.273 1.00 68.31 89 ASP A CA 1
ATOM 684 C C . ASP A 1 89 ? -28.510 4.101 -12.892 1.00 68.31 89 ASP A C 1
ATOM 686 O O . ASP A 1 89 ? -29.012 5.025 -12.247 1.00 68.31 89 ASP A O 1
ATOM 690 N N . VAL A 1 90 ? -28.402 2.866 -12.390 1.00 75.31 90 VAL A N 1
ATOM 691 C CA . VAL A 1 90 ? -28.826 2.453 -11.046 1.00 75.31 90 VAL A CA 1
ATOM 692 C C . VAL A 1 90 ? -28.005 3.149 -9.958 1.00 75.31 90 VAL A C 1
ATOM 694 O O . VAL A 1 90 ? -28.594 3.701 -9.027 1.00 75.31 90 VAL A O 1
ATOM 697 N N . HIS A 1 91 ? -26.670 3.189 -10.074 1.00 76.62 91 HIS A N 1
ATOM 698 C CA . HIS A 1 91 ? -25.823 3.869 -9.087 1.00 76.62 91 HIS A CA 1
ATOM 699 C C . HIS A 1 91 ? -26.091 5.380 -9.064 1.00 76.62 91 HIS A C 1
ATOM 701 O O . HIS A 1 91 ? -26.231 5.969 -7.993 1.00 76.62 91 HIS A O 1
ATOM 707 N N . LYS A 1 92 ? -26.274 6.009 -10.235 1.00 73.75 92 LYS A N 1
ATOM 708 C CA . LYS A 1 92 ? -26.631 7.438 -10.326 1.00 73.75 92 LYS A CA 1
ATOM 709 C C . LYS A 1 92 ? -27.972 7.752 -9.658 1.00 73.75 92 LYS A C 1
ATOM 711 O O . LYS A 1 92 ? -28.115 8.804 -9.039 1.00 73.75 92 LYS A O 1
ATOM 716 N N . ARG A 1 93 ? -28.953 6.852 -9.780 1.00 74.12 93 ARG A N 1
ATOM 717 C CA . ARG A 1 93 ? -30.307 7.037 -9.237 1.00 74.12 93 ARG A CA 1
ATOM 718 C C . ARG A 1 93 ? -30.395 6.712 -7.740 1.00 74.12 93 ARG A C 1
ATOM 720 O O . ARG A 1 93 ? -31.049 7.436 -6.988 1.00 74.12 93 ARG A O 1
ATOM 727 N N . TYR A 1 94 ? -29.733 5.650 -7.281 1.00 78.06 94 TYR A N 1
ATOM 728 C CA . TYR A 1 94 ? -29.938 5.106 -5.934 1.00 78.06 94 TYR A CA 1
ATOM 729 C C . TYR A 1 94 ? -28.694 5.061 -5.040 1.00 78.06 94 TYR A C 1
ATOM 731 O O . TYR A 1 94 ? -28.866 4.928 -3.829 1.00 78.06 94 TYR A O 1
ATOM 739 N N . GLY A 1 95 ? -27.488 5.243 -5.578 1.00 72.69 95 GLY A N 1
ATOM 740 C CA . GLY A 1 95 ? -26.226 5.129 -4.845 1.00 72.69 95 GLY A CA 1
ATOM 741 C C . GLY A 1 95 ? -26.072 6.096 -3.664 1.00 72.69 95 GLY A C 1
ATOM 742 O O . GLY A 1 95 ? -26.779 7.108 -3.539 1.00 72.69 95 GLY A O 1
ATOM 743 N N . PHE A 1 96 ? -25.137 5.758 -2.773 1.00 72.38 96 PHE A N 1
ATOM 744 C CA . PHE A 1 96 ? -24.740 6.584 -1.630 1.00 72.38 96 PHE A CA 1
ATOM 745 C C . PHE A 1 96 ? -23.518 7.442 -1.972 1.00 72.38 96 PHE A C 1
ATOM 747 O O . PHE A 1 96 ? -22.631 7.011 -2.701 1.00 72.38 96 PHE A O 1
ATOM 754 N N . ARG A 1 97 ? -23.458 8.659 -1.413 1.00 60.62 97 ARG A N 1
ATOM 755 C CA . ARG A 1 97 ? -22.299 9.563 -1.560 1.00 60.62 97 ARG A CA 1
ATOM 756 C C . ARG A 1 97 ? -21.135 9.212 -0.627 1.00 60.62 97 ARG A C 1
ATOM 758 O O . ARG A 1 97 ? -20.002 9.556 -0.934 1.00 60.62 97 ARG A O 1
ATOM 765 N N . CYS A 1 98 ? -21.419 8.561 0.501 1.00 59.66 98 CYS A N 1
ATOM 766 C CA . CYS A 1 98 ? -20.426 8.130 1.482 1.00 59.66 98 CYS A CA 1
ATOM 767 C C . CYS A 1 98 ? -20.495 6.612 1.632 1.00 59.66 98 CYS A C 1
ATOM 769 O O . CYS A 1 98 ? -21.587 6.048 1.703 1.00 59.66 98 CYS A O 1
ATOM 771 N N . VAL A 1 99 ? -19.333 5.966 1.699 1.00 68.25 99 VAL A N 1
ATOM 772 C CA . VAL A 1 99 ? -19.241 4.515 1.863 1.00 68.25 99 VAL A CA 1
ATOM 773 C C . VAL A 1 99 ? -19.363 4.158 3.343 1.00 68.25 99 VAL A C 1
ATOM 775 O O . VAL A 1 99 ? -18.640 4.707 4.172 1.00 68.25 99 VAL A O 1
ATOM 778 N N . GLU A 1 100 ? -20.272 3.242 3.676 1.00 78.12 100 GLU A N 1
ATOM 779 C CA . GLU A 1 100 ? -20.471 2.756 5.044 1.00 78.12 100 GLU A CA 1
ATOM 780 C C . GLU A 1 100 ? -19.684 1.446 5.255 1.00 78.12 100 GLU A C 1
ATOM 782 O O . GLU A 1 100 ? -20.065 0.406 4.708 1.00 78.12 100 GLU A O 1
ATOM 787 N N . PRO A 1 101 ? -18.589 1.456 6.042 1.00 76.06 101 PRO A N 1
ATOM 788 C CA . PRO A 1 101 ? -17.713 0.293 6.207 1.00 76.06 101 PRO A CA 1
ATOM 789 C C . PRO A 1 101 ? -18.394 -0.885 6.915 1.00 76.06 101 PRO A C 1
ATOM 791 O O . PRO A 1 101 ? -17.949 -2.025 6.783 1.00 76.06 101 PRO A O 1
ATOM 794 N N . ASN A 1 102 ? -19.481 -0.645 7.657 1.00 84.81 102 ASN A N 1
ATOM 795 C CA . ASN A 1 102 ? -20.176 -1.707 8.377 1.00 84.81 102 ASN A CA 1
ATOM 796 C C . ASN A 1 102 ? -21.187 -2.486 7.512 1.00 84.81 102 ASN A C 1
ATOM 798 O O . ASN A 1 102 ? -21.731 -3.487 7.981 1.00 84.81 102 ASN A O 1
ATOM 802 N N . LEU A 1 103 ? -21.422 -2.084 6.254 1.00 84.19 103 LEU A N 1
ATOM 803 C CA . LEU A 1 103 ? -22.423 -2.712 5.379 1.00 84.19 103 LEU A CA 1
ATOM 804 C C . LEU A 1 103 ? -22.202 -4.217 5.194 1.00 84.19 103 LEU A C 1
ATOM 806 O O . LEU A 1 103 ? -23.133 -5.012 5.259 1.00 84.19 103 LEU A O 1
ATOM 810 N N . MET A 1 104 ? -20.956 -4.653 5.054 1.00 80.88 104 MET A N 1
ATOM 811 C CA . MET A 1 104 ? -20.649 -6.073 4.868 1.00 80.88 104 MET A CA 1
ATOM 812 C C . MET A 1 104 ? -20.989 -6.967 6.069 1.00 80.88 104 MET A C 1
ATOM 814 O O . MET A 1 104 ? -21.040 -8.184 5.915 1.00 80.88 104 MET A O 1
ATOM 818 N N . PHE A 1 105 ? -21.235 -6.383 7.245 1.00 87.12 105 PHE A N 1
ATOM 819 C CA . PHE A 1 105 ? -21.668 -7.099 8.447 1.00 87.12 105 PHE A CA 1
ATOM 820 C C . PHE A 1 105 ? -23.191 -7.164 8.595 1.00 87.12 105 PHE A C 1
ATOM 822 O O . PHE A 1 105 ? -23.681 -7.651 9.611 1.00 87.12 105 PHE A O 1
ATOM 829 N N . VAL A 1 106 ? -23.947 -6.673 7.610 1.00 88.88 106 VAL A N 1
ATOM 830 C CA . VAL A 1 106 ? -25.419 -6.651 7.651 1.00 88.88 106 VAL A CA 1
ATOM 831 C C . VAL A 1 106 ? -26.083 -7.252 6.413 1.00 88.88 106 VAL A C 1
ATOM 833 O O . VAL A 1 106 ? -27.276 -7.556 6.444 1.00 88.88 106 VAL A O 1
ATOM 836 N N . LEU A 1 107 ? -25.319 -7.456 5.336 1.00 88.56 107 LEU A N 1
ATOM 837 C CA . LEU A 1 107 ? -25.787 -8.103 4.111 1.00 88.56 107 LEU A CA 1
ATOM 838 C C . LEU A 1 107 ? -25.677 -9.624 4.242 1.00 88.56 107 LEU A C 1
ATOM 840 O O . LEU A 1 107 ? -24.584 -10.192 4.217 1.00 88.56 107 LEU A O 1
ATOM 844 N N . CYS A 1 108 ? -26.820 -10.293 4.378 1.00 87.56 108 CYS A N 1
ATOM 845 C CA . CYS A 1 108 ? -26.882 -11.744 4.496 1.00 87.56 108 CYS A CA 1
ATOM 846 C C . CYS A 1 108 ? -27.006 -12.388 3.109 1.00 87.56 108 CYS A C 1
ATOM 848 O O . CYS A 1 108 ? -28.067 -12.348 2.488 1.00 87.56 108 CYS A O 1
ATOM 850 N N . ARG A 1 109 ? -25.921 -13.017 2.637 1.00 82.81 109 ARG A N 1
ATOM 851 C CA . ARG A 1 109 ? -25.891 -13.781 1.376 1.00 82.81 109 ARG A CA 1
ATOM 852 C C . ARG A 1 109 ? -26.374 -15.227 1.528 1.00 82.81 109 ARG A C 1
ATOM 854 O O . ARG A 1 109 ? -26.472 -15.923 0.525 1.00 82.81 109 ARG A O 1
ATOM 861 N N . GLY A 1 110 ? -26.637 -15.694 2.750 1.00 74.50 110 GLY A N 1
ATOM 862 C CA . GLY A 1 110 ? -27.114 -17.054 3.027 1.00 74.50 110 GLY A CA 1
ATOM 863 C C . GLY A 1 110 ? -26.046 -18.151 2.996 1.00 74.50 110 GLY A C 1
ATOM 864 O O . GLY A 1 110 ? -26.391 -19.319 2.836 1.00 74.50 110 GLY A O 1
ATOM 865 N N . ASP A 1 111 ? -24.762 -17.810 3.135 1.00 73.31 111 ASP A N 1
ATOM 866 C CA . ASP A 1 111 ? -23.704 -18.799 3.380 1.00 73.31 111 ASP A CA 1
ATOM 867 C C . ASP A 1 111 ? -23.442 -19.001 4.887 1.00 73.31 111 ASP A C 1
ATOM 869 O O . ASP A 1 111 ? -23.852 -18.200 5.723 1.00 73.31 111 ASP A O 1
ATOM 873 N N . TRP A 1 112 ? -22.746 -20.083 5.255 1.00 65.94 112 TRP A N 1
ATOM 874 C CA . TRP A 1 112 ? -22.441 -20.424 6.659 1.00 65.94 112 TRP A CA 1
ATOM 875 C C . TRP A 1 112 ? -21.635 -19.354 7.410 1.00 65.94 112 TRP A C 1
ATOM 877 O O . TRP A 1 112 ? -21.583 -19.367 8.636 1.00 65.94 112 TRP A O 1
ATOM 887 N N . SER A 1 113 ? -20.978 -18.455 6.679 1.00 73.50 113 SER A N 1
ATOM 888 C CA . SER A 1 113 ? -20.209 -17.335 7.219 1.00 73.50 113 SER A CA 1
ATOM 889 C C . SER A 1 113 ? -20.920 -15.993 7.057 1.00 73.50 113 SER A C 1
ATOM 891 O O . SER A 1 113 ? -20.281 -14.960 7.228 1.00 73.50 113 SER A O 1
ATOM 893 N N . SER A 1 114 ? -22.201 -15.979 6.687 1.00 79.25 114 SER A N 1
ATOM 894 C CA . SER A 1 114 ? -22.943 -14.740 6.478 1.00 79.25 114 SER A CA 1
ATOM 895 C C . SER A 1 114 ? -23.282 -14.090 7.818 1.00 79.25 114 SER A C 1
ATOM 897 O O . SER A 1 114 ? -23.473 -14.788 8.819 1.00 79.25 114 SER A O 1
ATOM 899 N N . PRO A 1 115 ? -23.394 -12.754 7.859 1.00 84.38 115 PRO A N 1
ATOM 900 C CA . PRO A 1 115 ? -23.913 -12.075 9.031 1.00 84.38 115 PRO A CA 1
ATOM 901 C C . PRO A 1 115 ? -25.329 -12.530 9.391 1.00 84.38 115 PRO A C 1
ATOM 903 O O . PRO A 1 115 ? -26.110 -12.942 8.531 1.00 84.38 115 PRO A O 1
ATOM 906 N N . ALA A 1 116 ? -25.668 -12.425 10.677 1.00 85.00 116 ALA A N 1
ATOM 907 C CA . ALA A 1 116 ? -26.997 -12.772 11.163 1.00 85.00 116 ALA A CA 1
ATOM 908 C C . ALA A 1 116 ? -28.065 -11.873 10.521 1.00 85.00 116 ALA A C 1
ATOM 910 O O . ALA A 1 116 ? -27.939 -10.648 10.536 1.00 85.00 116 ALA A O 1
ATOM 911 N N . LEU A 1 117 ? -29.132 -12.488 10.005 1.00 86.56 117 LEU A N 1
ATOM 912 C CA . LEU A 1 117 ? -30.252 -11.779 9.393 1.00 86.56 117 LEU A CA 1
ATOM 913 C C . LEU A 1 117 ? -30.979 -10.912 10.432 1.00 86.56 117 LEU A C 1
ATOM 915 O O . LEU A 1 117 ? -31.365 -11.402 11.494 1.00 86.56 117 LEU A O 1
ATOM 919 N N . ARG A 1 118 ? -31.177 -9.628 10.116 1.00 88.44 118 ARG A N 1
ATOM 920 C CA . ARG A 1 118 ? -31.847 -8.638 10.974 1.00 88.44 118 ARG A CA 1
ATOM 921 C C . ARG A 1 118 ? -32.697 -7.691 10.148 1.00 88.44 118 ARG A C 1
ATOM 923 O O . ARG A 1 118 ? -32.478 -7.534 8.947 1.00 88.44 118 ARG A O 1
ATOM 930 N N . VAL A 1 119 ? -33.638 -7.045 10.826 1.00 89.62 119 VAL A N 1
ATOM 931 C CA . VAL A 1 119 ? -34.396 -5.915 10.291 1.00 89.62 119 VAL A CA 1
ATOM 932 C C . VAL A 1 119 ? -33.830 -4.649 10.912 1.00 89.62 119 VAL A C 1
ATOM 934 O O . VAL A 1 119 ? -33.752 -4.558 12.134 1.00 89.62 119 VAL A O 1
ATOM 937 N N . TYR A 1 120 ? -33.441 -3.703 10.067 1.00 90.81 120 TYR A N 1
ATOM 938 C CA . TYR A 1 120 ? -32.842 -2.445 10.492 1.00 90.81 120 TYR A CA 1
ATOM 939 C C . TYR A 1 120 ? -33.886 -1.337 10.569 1.00 90.81 120 TYR A C 1
ATOM 941 O O . TYR A 1 120 ? -34.830 -1.319 9.768 1.00 90.81 120 TYR A O 1
ATOM 949 N N . THR A 1 121 ? -33.699 -0.383 11.479 1.00 91.12 121 THR A N 1
ATOM 950 C CA . THR A 1 121 ? -34.565 0.800 11.611 1.00 91.12 121 THR A CA 1
ATOM 951 C C . THR A 1 121 ? -33.806 2.084 11.294 1.00 91.12 121 THR A C 1
ATOM 953 O O . THR A 1 121 ? -32.590 2.161 11.436 1.00 91.12 121 THR A O 1
ATOM 956 N N . ALA A 1 122 ? -34.502 3.114 10.806 1.00 89.88 122 ALA A N 1
ATOM 957 C CA . ALA A 1 122 ? -33.850 4.372 10.424 1.00 89.88 122 ALA A CA 1
ATOM 958 C C . ALA A 1 122 ? -33.500 5.266 11.626 1.00 89.88 122 ALA A C 1
ATOM 960 O O . ALA A 1 122 ? -32.709 6.200 11.473 1.00 89.88 122 ALA A O 1
ATOM 961 N N . GLU A 1 123 ? -34.102 4.996 12.787 1.00 87.88 123 GLU A N 1
ATOM 962 C CA . GLU A 1 123 ? -33.883 5.737 14.032 1.00 87.88 123 GLU A CA 1
ATOM 963 C C . GLU A 1 123 ? -32.452 5.529 14.535 1.00 87.88 123 GLU A C 1
ATOM 965 O O . GLU A 1 123 ? -31.769 6.511 14.833 1.00 87.88 123 GLU A O 1
ATOM 970 N N . ASP A 1 124 ? -31.964 4.281 14.500 1.00 87.19 124 ASP A N 1
ATOM 971 C CA . ASP A 1 124 ? -30.679 3.901 15.096 1.00 87.19 124 ASP A CA 1
ATOM 972 C C . ASP A 1 124 ? -29.761 3.059 14.184 1.00 87.19 124 ASP A C 1
ATOM 974 O O . ASP A 1 124 ? -28.856 2.363 14.647 1.00 87.19 124 ASP A O 1
ATOM 978 N N . VAL A 1 125 ? -29.939 3.153 12.858 1.00 89.06 125 VAL A N 1
ATOM 979 C CA . VAL A 1 125 ? -29.224 2.319 11.865 1.00 89.06 125 VAL A CA 1
ATOM 980 C C . VAL A 1 125 ? -27.705 2.257 12.074 1.00 89.06 125 VAL A C 1
ATOM 982 O O . VAL A 1 125 ? -27.101 1.206 11.890 1.00 89.06 125 VAL A O 1
ATOM 985 N N . VAL A 1 126 ? -27.075 3.364 12.485 1.00 86.69 126 VAL A N 1
ATOM 986 C CA . VAL A 1 126 ? -25.615 3.454 12.670 1.00 86.69 126 VAL A CA 1
ATOM 987 C C . VAL A 1 126 ? -25.149 2.582 13.838 1.00 86.69 126 VAL A C 1
ATOM 989 O O . VAL A 1 126 ? -24.177 1.841 13.701 1.00 86.69 126 VAL A O 1
ATOM 992 N N . ASN A 1 127 ? -25.850 2.621 14.971 1.00 88.12 127 ASN A N 1
ATOM 993 C CA . ASN A 1 127 ? -25.506 1.787 16.120 1.00 88.12 127 ASN A CA 1
ATOM 994 C C . ASN A 1 127 ? -25.893 0.325 15.873 1.00 88.12 127 ASN A C 1
ATOM 996 O O . ASN A 1 127 ? -25.142 -0.575 16.250 1.00 88.12 127 ASN A O 1
ATOM 1000 N N . GLU A 1 128 ? -27.002 0.070 15.171 1.00 91.69 128 GLU A N 1
ATOM 1001 C CA . GLU A 1 128 ? -27.390 -1.279 14.745 1.00 91.69 128 GLU A CA 1
ATOM 1002 C C . GLU A 1 128 ? -26.328 -1.925 13.830 1.00 91.69 128 GLU A C 1
ATOM 1004 O O . GLU A 1 128 ? -26.002 -3.103 13.998 1.00 91.69 128 GLU A O 1
ATOM 1009 N N . LEU A 1 129 ? -25.740 -1.153 12.906 1.00 90.88 129 LEU A N 1
ATOM 1010 C CA . LEU A 1 129 ? -24.616 -1.555 12.047 1.00 90.88 129 LEU A CA 1
ATOM 1011 C C . LEU A 1 129 ? -23.361 -1.898 12.870 1.00 90.88 129 LEU A C 1
ATOM 1013 O O . LEU A 1 129 ? -22.761 -2.960 12.682 1.00 90.88 129 LEU A O 1
ATOM 1017 N N . ILE A 1 130 ? -22.982 -1.028 13.814 1.00 88.44 130 ILE A N 1
ATOM 1018 C CA . ILE A 1 130 ? -21.830 -1.244 14.708 1.00 88.44 130 ILE A CA 1
ATOM 1019 C C . ILE A 1 130 ? -22.030 -2.507 15.551 1.00 88.44 130 ILE A C 1
ATOM 1021 O O . ILE A 1 130 ? -21.116 -3.328 15.668 1.00 88.44 130 ILE A O 1
ATOM 1025 N N . LYS A 1 131 ? -23.234 -2.691 16.100 1.00 88.81 131 LYS A N 1
ATOM 1026 C CA . LYS A 1 131 ? -23.600 -3.862 16.898 1.00 88.81 131 LYS A CA 1
ATOM 1027 C C . LYS A 1 131 ? -23.536 -5.146 16.073 1.00 88.81 131 LYS A C 1
ATOM 1029 O O . LYS A 1 131 ? -22.943 -6.124 16.521 1.00 88.81 131 LYS A O 1
ATOM 1034 N N . ALA A 1 132 ? -24.085 -5.133 14.857 1.00 90.88 132 ALA A N 1
ATOM 1035 C CA . ALA A 1 132 ? -24.042 -6.281 13.953 1.00 90.88 132 ALA A CA 1
ATOM 1036 C C . ALA A 1 132 ? -22.602 -6.694 13.612 1.00 90.88 132 ALA A C 1
ATOM 1038 O O . ALA A 1 132 ? -22.282 -7.883 13.646 1.00 90.88 132 ALA A O 1
ATOM 1039 N N . ARG A 1 133 ? -21.707 -5.724 13.376 1.00 89.69 133 ARG A N 1
ATOM 1040 C CA . ARG A 1 133 ? -20.272 -5.988 13.213 1.00 89.69 133 ARG A CA 1
ATOM 1041 C C . ARG A 1 133 ? -19.669 -6.647 14.449 1.00 89.69 133 ARG A C 1
ATOM 1043 O O . ARG A 1 133 ? -19.008 -7.672 14.312 1.00 89.69 133 ARG A O 1
ATOM 1050 N N . SER A 1 134 ? -19.851 -6.068 15.635 1.00 87.25 134 SER A N 1
ATOM 1051 C CA . SER A 1 134 ? -19.235 -6.597 16.860 1.00 87.25 134 SER A CA 1
ATOM 1052 C C . SER A 1 134 ? -19.691 -8.028 17.155 1.00 87.25 134 SER A C 1
ATOM 1054 O O . SER A 1 134 ? -18.855 -8.885 17.428 1.00 87.25 134 SER A O 1
ATOM 1056 N N . GLU A 1 135 ? -20.983 -8.313 17.003 1.00 87.75 135 GLU A N 1
ATOM 1057 C CA . GLU A 1 135 ? -21.539 -9.656 17.214 1.00 87.75 135 GLU A CA 1
ATOM 1058 C C . GLU A 1 135 ? -21.073 -10.652 16.139 1.00 87.75 135 GLU A C 1
ATOM 1060 O O . GLU A 1 135 ? -20.774 -11.806 16.450 1.00 87.75 135 GLU A O 1
ATOM 1065 N N . TYR A 1 136 ? -20.928 -10.215 14.882 1.00 88.81 136 TYR A N 1
ATOM 1066 C CA . TYR A 1 136 ? -20.337 -11.046 13.832 1.00 88.81 136 TYR A CA 1
ATOM 1067 C C . TYR A 1 136 ? -18.876 -11.398 14.138 1.00 88.81 136 TYR A C 1
ATOM 1069 O O . TYR A 1 136 ? -18.479 -12.557 14.006 1.00 88.81 136 TYR A O 1
ATOM 1077 N N . LEU A 1 137 ? -18.060 -10.420 14.543 1.00 87.56 137 LEU A N 1
ATOM 1078 C CA . LEU A 1 137 ? -16.651 -10.649 14.876 1.00 87.56 137 LEU A CA 1
ATOM 1079 C C . LEU A 1 137 ? -16.516 -11.587 16.081 1.00 87.56 137 LEU A C 1
ATOM 1081 O O . LEU A 1 137 ? -15.706 -12.509 16.050 1.00 87.56 137 LEU A O 1
ATOM 1085 N N . GLU A 1 138 ? -17.347 -11.411 17.107 1.00 85.06 138 GLU A N 1
ATOM 1086 C CA . GLU A 1 138 ? -17.364 -12.290 18.277 1.00 85.06 138 GLU A CA 1
ATOM 1087 C C . GLU A 1 138 ? -17.762 -13.734 17.928 1.00 85.06 138 GLU A C 1
ATOM 1089 O O . GLU A 1 138 ? -17.167 -14.691 18.433 1.00 85.06 138 GLU A O 1
ATOM 1094 N N . ALA A 1 139 ? -18.741 -13.914 17.038 1.00 85.25 139 ALA A N 1
ATOM 1095 C CA . ALA A 1 139 ? -19.197 -15.237 16.622 1.00 85.25 139 ALA A CA 1
ATOM 1096 C C . ALA A 1 139 ? -18.201 -15.944 15.689 1.00 85.25 139 ALA A C 1
ATOM 1098 O O . ALA A 1 139 ? -17.988 -17.151 15.807 1.00 85.25 139 ALA A O 1
ATOM 1099 N N . SER A 1 140 ? -17.601 -15.199 14.760 1.00 84.75 140 SER A N 1
ATOM 1100 C CA . SER A 1 140 ? -16.861 -15.759 13.626 1.00 84.75 140 SER A CA 1
ATOM 1101 C C . SER A 1 140 ? -15.365 -15.952 13.885 1.00 84.75 140 SER A C 1
ATOM 1103 O O . SER A 1 140 ? -14.722 -16.754 13.203 1.00 84.75 140 SER A O 1
ATOM 1105 N N . ILE A 1 141 ? -14.801 -15.255 14.875 1.00 86.12 141 ILE A N 1
ATOM 1106 C CA . ILE A 1 141 ? -13.377 -15.333 15.198 1.00 86.12 141 ILE A CA 1
ATOM 1107 C C . ILE A 1 141 ? -13.151 -16.393 16.273 1.00 86.12 141 ILE A C 1
ATOM 1109 O O . ILE A 1 141 ? -13.716 -16.361 17.370 1.00 86.12 141 ILE A O 1
ATOM 1113 N N . GLY A 1 142 ? -12.301 -17.358 15.932 1.00 81.62 142 GLY A N 1
ATOM 1114 C CA . GLY A 1 142 ? -11.984 -18.497 16.784 1.00 81.62 142 GLY A CA 1
ATOM 1115 C C . GLY A 1 142 ? -10.518 -18.541 17.187 1.00 81.62 142 GLY A C 1
ATOM 1116 O O . GLY A 1 142 ? -9.654 -17.954 16.536 1.00 81.62 142 GLY A O 1
ATOM 1117 N N . ILE A 1 143 ? -10.229 -19.309 18.235 1.00 79.44 143 ILE A N 1
ATOM 1118 C CA . ILE A 1 143 ? -8.869 -19.722 18.587 1.00 79.44 143 ILE A CA 1
ATOM 1119 C C . ILE A 1 143 ? -8.753 -21.210 18.259 1.00 79.44 143 ILE A C 1
ATOM 1121 O O . ILE A 1 143 ? -9.497 -22.039 18.774 1.00 79.44 143 ILE A O 1
ATOM 1125 N N . SER A 1 144 ? -7.822 -21.559 17.379 1.00 78.06 144 SER A N 1
ATOM 1126 C CA . SER A 1 144 ? -7.456 -22.949 17.107 1.00 78.06 144 SER A CA 1
ATOM 1127 C C . SER A 1 144 ? -6.689 -23.535 18.297 1.00 78.06 144 SER A C 1
ATOM 1129 O O . SER A 1 144 ? -5.953 -22.812 18.965 1.00 78.06 144 SER A O 1
ATOM 1131 N N . GLY A 1 145 ? -6.751 -24.857 18.506 1.00 66.56 145 GLY A N 1
ATOM 1132 C CA . GLY A 1 145 ? -6.069 -25.557 19.611 1.00 66.56 145 GLY A CA 1
ATOM 1133 C C . GLY A 1 145 ? -4.550 -25.331 19.712 1.00 66.56 145 GLY A C 1
ATOM 1134 O O . GLY A 1 145 ? -3.957 -25.588 20.752 1.00 66.56 145 GLY A O 1
ATOM 1135 N N . ARG A 1 146 ? -3.905 -24.781 18.672 1.00 71.94 146 ARG A N 1
ATOM 1136 C CA . ARG A 1 146 ? -2.503 -24.317 18.704 1.00 71.94 146 ARG A CA 1
ATOM 1137 C C . ARG A 1 146 ? -2.340 -22.846 19.133 1.00 71.94 146 ARG A C 1
ATOM 1139 O O . ARG A 1 146 ? -1.333 -22.239 18.781 1.00 71.94 146 ARG A O 1
ATOM 1146 N N . LYS A 1 147 ? -3.330 -22.256 19.816 1.00 71.19 147 LYS A N 1
ATOM 1147 C CA . LYS A 1 147 ? -3.394 -20.820 20.163 1.00 71.19 147 LYS A CA 1
ATOM 1148 C C . LYS A 1 147 ? -3.224 -19.892 18.948 1.00 71.19 147 LYS A C 1
ATOM 1150 O O . LYS A 1 147 ? -2.551 -18.870 19.017 1.00 71.19 147 LYS A O 1
ATOM 1155 N N . LYS A 1 148 ? -3.799 -20.272 17.802 1.00 74.94 148 LYS A N 1
ATOM 1156 C CA . LYS A 1 148 ? -3.789 -19.443 16.583 1.00 74.94 148 LYS A CA 1
ATOM 1157 C C . LYS A 1 148 ? -5.152 -18.815 16.363 1.00 74.94 148 LYS A C 1
ATOM 1159 O O . LYS A 1 148 ? -6.154 -19.520 16.458 1.00 74.94 148 LYS A O 1
ATOM 1164 N N . ILE A 1 149 ? -5.175 -17.537 16.008 1.00 82.50 149 ILE A N 1
ATOM 1165 C CA . ILE A 1 149 ? -6.408 -16.851 15.625 1.00 82.50 149 ILE A CA 1
ATOM 1166 C C . ILE A 1 149 ? -6.865 -17.373 14.268 1.00 82.50 149 ILE A C 1
ATOM 1168 O O . ILE A 1 149 ? -6.087 -17.450 13.317 1.00 82.50 149 ILE A O 1
ATOM 1172 N N . VAL A 1 150 ? -8.134 -17.755 14.197 1.00 83.19 150 VAL A N 1
ATOM 1173 C CA . VAL A 1 150 ? -8.803 -18.188 12.978 1.00 83.19 150 VAL A CA 1
ATOM 1174 C C . VAL A 1 150 ? -9.692 -17.046 12.520 1.00 83.19 150 VAL A C 1
ATOM 1176 O O . VAL A 1 150 ? -10.699 -16.737 13.156 1.00 83.19 150 VAL A O 1
ATOM 1179 N N . ILE A 1 151 ? -9.296 -16.423 11.413 1.00 83.81 151 ILE A N 1
ATOM 1180 C CA . ILE A 1 151 ? -10.062 -15.367 10.759 1.00 83.81 151 ILE A CA 1
ATOM 1181 C C . ILE A 1 151 ? -10.909 -16.009 9.649 1.00 83.81 151 ILE A C 1
ATOM 1183 O O . ILE A 1 151 ? -10.366 -16.750 8.819 1.00 83.81 151 ILE A O 1
ATOM 1187 N N . PRO A 1 152 ? -12.224 -15.741 9.590 1.00 80.44 152 PRO A N 1
ATOM 1188 C CA . PRO A 1 152 ? -13.073 -16.171 8.487 1.00 80.44 152 PRO A CA 1
ATOM 1189 C C . PRO A 1 152 ? -12.491 -15.784 7.128 1.00 80.44 152 PRO A C 1
ATOM 1191 O O . PRO A 1 152 ? -12.071 -14.645 6.913 1.00 80.44 152 PRO A O 1
ATOM 1194 N N . ARG A 1 153 ? -12.547 -16.709 6.161 1.00 75.62 153 ARG A N 1
ATOM 1195 C CA . ARG A 1 153 ? -12.055 -16.470 4.790 1.00 75.62 153 ARG A CA 1
ATOM 1196 C C . ARG A 1 153 ? -12.663 -15.218 4.152 1.00 75.62 153 ARG A C 1
ATOM 1198 O O . ARG A 1 153 ? -12.000 -14.581 3.344 1.00 75.62 153 ARG A O 1
ATOM 1205 N N . PHE A 1 154 ? -13.904 -14.883 4.500 1.00 74.75 154 PHE A N 1
ATOM 1206 C CA . PHE A 1 154 ? -14.580 -13.672 4.041 1.00 74.75 154 PHE A CA 1
ATOM 1207 C C . PHE A 1 154 ? -13.842 -12.390 4.456 1.00 74.75 154 PHE A C 1
ATOM 1209 O O . PHE A 1 154 ? -13.552 -11.561 3.599 1.00 74.75 154 PHE A O 1
ATOM 1216 N N . LEU A 1 155 ? -13.470 -12.269 5.735 1.00 78.38 155 LEU A N 1
ATOM 1217 C CA . LEU A 1 155 ? -12.709 -11.124 6.247 1.00 78.38 155 LEU A CA 1
ATOM 1218 C C . LEU A 1 155 ? -11.302 -11.084 5.661 1.00 78.38 155 LEU A C 1
ATOM 1220 O O . LEU A 1 155 ? -10.833 -10.031 5.253 1.00 78.38 155 LEU A O 1
ATOM 1224 N N . HIS A 1 156 ? -10.654 -12.244 5.553 1.00 77.94 156 HIS A N 1
ATOM 1225 C CA . HIS A 1 156 ? -9.309 -12.321 4.992 1.00 77.94 156 HIS A CA 1
ATOM 1226 C C . HIS A 1 156 ? -9.262 -11.916 3.505 1.00 77.94 156 HIS A C 1
ATOM 1228 O O . HIS A 1 156 ? -8.329 -11.248 3.073 1.00 77.94 156 HIS A O 1
ATOM 1234 N N . LYS A 1 157 ? -10.291 -12.253 2.713 1.00 75.94 157 LYS A N 1
ATOM 1235 C CA . LYS A 1 157 ? -10.403 -11.802 1.313 1.00 75.94 157 LYS A CA 1
ATOM 1236 C C . LYS A 1 157 ? -10.570 -10.291 1.175 1.00 75.94 157 LYS A C 1
ATOM 1238 O O . LYS A 1 157 ? -10.132 -9.738 0.174 1.00 75.94 157 LYS A O 1
ATOM 1243 N N . ARG A 1 158 ? -11.202 -9.655 2.161 1.00 72.81 158 ARG A N 1
ATOM 1244 C CA . ARG A 1 158 ? -11.404 -8.204 2.238 1.00 72.81 158 ARG A CA 1
ATOM 1245 C C . ARG A 1 158 ? -10.435 -7.538 3.209 1.00 72.81 158 ARG A C 1
ATOM 1247 O O . ARG A 1 158 ? -10.755 -6.517 3.798 1.00 72.81 158 ARG A O 1
ATOM 1254 N N . LEU A 1 159 ? -9.249 -8.119 3.401 1.00 79.12 159 LEU A N 1
ATOM 1255 C CA . LEU A 1 159 ? -8.257 -7.606 4.348 1.00 79.12 159 LEU A CA 1
ATOM 1256 C C . LEU A 1 159 ? -7.981 -6.113 4.119 1.00 79.12 159 LEU A C 1
ATOM 1258 O O . LEU A 1 159 ? -7.988 -5.351 5.080 1.00 79.12 159 LEU A O 1
ATOM 1262 N N . ARG A 1 160 ? -7.853 -5.702 2.850 1.00 77.19 160 ARG A N 1
ATOM 1263 C CA . ARG A 1 160 ? -7.574 -4.314 2.444 1.00 77.19 160 ARG A CA 1
ATOM 1264 C C . ARG A 1 160 ? -8.681 -3.314 2.781 1.00 77.19 160 ARG A C 1
ATOM 1266 O O . ARG A 1 160 ? -8.411 -2.120 2.791 1.00 77.19 160 ARG A O 1
ATOM 1273 N N . ASP A 1 161 ? -9.890 -3.780 3.085 1.00 74.94 161 ASP A N 1
ATOM 1274 C CA . ASP A 1 161 ? -10.998 -2.915 3.509 1.00 74.94 161 ASP A CA 1
ATOM 1275 C C . ASP A 1 161 ? -10.796 -2.435 4.959 1.00 74.94 161 ASP A C 1
ATOM 1277 O O . ASP A 1 161 ? -11.432 -1.475 5.392 1.00 74.94 161 ASP A O 1
ATOM 1281 N N . PHE A 1 162 ? -9.920 -3.106 5.717 1.00 77.31 162 PHE A N 1
ATOM 1282 C CA . PHE A 1 162 ? -9.755 -2.911 7.159 1.00 77.31 162 PHE A CA 1
ATOM 1283 C C . PHE A 1 162 ? -8.314 -2.648 7.599 1.00 77.31 162 PHE A C 1
ATOM 1285 O O . PHE A 1 162 ? -8.105 -2.016 8.635 1.00 77.31 162 PHE A O 1
ATOM 1292 N N . ALA A 1 163 ? -7.338 -3.192 6.870 1.00 82.94 163 ALA A N 1
ATOM 1293 C CA . ALA A 1 163 ? -5.942 -3.251 7.276 1.00 82.94 163 ALA A CA 1
ATOM 1294 C C . ALA A 1 163 ? -4.997 -3.436 6.078 1.00 82.94 163 ALA A C 1
ATOM 1296 O O . ALA A 1 163 ? -5.393 -3.937 5.026 1.00 82.94 163 ALA A O 1
ATOM 1297 N N . ASP A 1 164 ? -3.726 -3.082 6.260 1.00 80.25 164 ASP A N 1
ATOM 1298 C CA . ASP A 1 164 ? -2.697 -3.206 5.220 1.00 80.25 164 ASP A CA 1
ATOM 1299 C C . ASP A 1 164 ? -2.092 -4.618 5.156 1.00 80.25 164 ASP A C 1
ATOM 1301 O O . ASP A 1 164 ? -1.676 -5.090 4.094 1.00 80.25 164 ASP A O 1
ATOM 1305 N N . ASP A 1 165 ? -2.064 -5.317 6.291 1.00 82.44 165 ASP A N 1
ATOM 1306 C CA . ASP A 1 165 ? -1.460 -6.635 6.454 1.00 82.44 165 ASP A CA 1
ATOM 1307 C C . ASP A 1 165 ? -2.205 -7.489 7.499 1.00 82.44 165 ASP A C 1
ATOM 1309 O O . ASP A 1 165 ? -3.139 -7.048 8.169 1.00 82.44 165 ASP A O 1
ATOM 1313 N N . GLU A 1 166 ? -1.823 -8.763 7.627 1.00 78.31 166 GLU A N 1
ATOM 1314 C CA . GLU A 1 166 ? -2.478 -9.689 8.564 1.00 78.31 166 GLU A CA 1
ATOM 1315 C C . GLU A 1 166 ? -2.317 -9.270 10.033 1.00 78.31 166 GLU A C 1
ATOM 1317 O O . GLU A 1 166 ? -3.223 -9.502 10.834 1.00 78.31 166 GLU A O 1
ATOM 1322 N N . GLY A 1 167 ? -1.191 -8.652 10.396 1.00 80.94 167 GLY A N 1
ATOM 1323 C CA . GLY A 1 167 ? -0.934 -8.174 11.751 1.00 80.94 167 GLY A CA 1
ATOM 1324 C C . GLY A 1 167 ? -1.824 -6.992 12.112 1.00 80.94 167 GLY A C 1
ATOM 1325 O O . GLY A 1 167 ? -2.504 -7.018 13.141 1.00 80.94 167 GLY A O 1
ATOM 1326 N N . THR A 1 168 ? -1.899 -6.000 11.228 1.00 85.38 168 THR A N 1
ATOM 1327 C CA . THR A 1 168 ? -2.801 -4.850 11.397 1.00 85.38 168 THR A CA 1
ATOM 1328 C C . THR A 1 168 ? -4.278 -5.257 11.351 1.00 85.38 168 THR A C 1
ATOM 1330 O O . THR A 1 168 ? -5.090 -4.679 12.075 1.00 85.38 168 THR A O 1
ATOM 1333 N N . LEU A 1 169 ? -4.638 -6.313 10.609 1.00 85.06 169 LEU A N 1
ATOM 1334 C CA . LEU A 1 169 ? -5.994 -6.878 10.622 1.00 85.06 169 LEU A CA 1
ATOM 1335 C C . LEU A 1 169 ? -6.354 -7.472 11.989 1.00 85.06 169 LEU A C 1
ATOM 1337 O O . LEU A 1 169 ? -7.453 -7.243 12.496 1.00 85.06 169 LEU A O 1
ATOM 1341 N N . VAL A 1 170 ? -5.433 -8.223 12.597 1.00 83.62 170 VAL A N 1
ATOM 1342 C CA . VAL A 1 170 ? -5.616 -8.787 13.943 1.00 83.62 170 VAL A CA 1
ATOM 1343 C C . VAL A 1 170 ? -5.752 -7.674 14.983 1.00 83.62 170 VAL A C 1
ATOM 1345 O O . VAL A 1 170 ? -6.617 -7.748 15.856 1.00 83.62 170 VAL A O 1
ATOM 1348 N N . GLU A 1 171 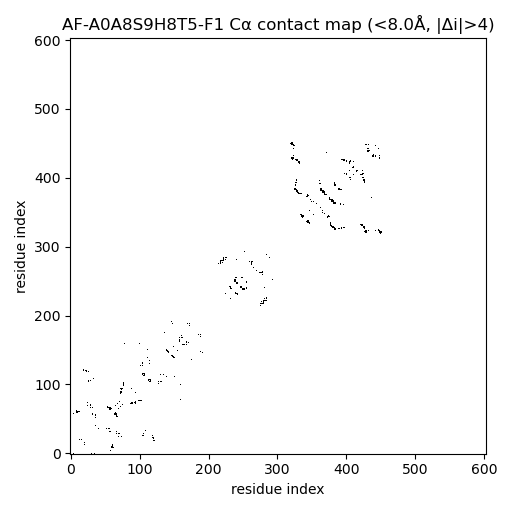? -4.957 -6.610 14.873 1.00 83.50 171 GLU A N 1
ATOM 1349 C CA . GLU A 1 171 ? -5.074 -5.450 15.756 1.00 83.50 171 GLU A CA 1
ATOM 1350 C C . GLU A 1 171 ? -6.420 -4.728 15.585 1.00 83.50 171 GLU A C 1
ATOM 1352 O O . GLU A 1 171 ? -7.094 -4.421 16.574 1.00 83.50 171 GLU A O 1
ATOM 1357 N N . TRP A 1 172 ? -6.853 -4.510 14.339 1.00 88.12 172 TRP A N 1
ATOM 1358 C CA . TRP A 1 172 ? -8.152 -3.914 14.033 1.00 88.12 172 TRP A CA 1
ATOM 1359 C C . TRP A 1 172 ? -9.295 -4.733 14.639 1.00 88.12 172 TRP A C 1
ATOM 1361 O O . TRP A 1 172 ? -10.128 -4.176 15.355 1.00 88.12 172 TRP A O 1
ATOM 1371 N N . ILE A 1 173 ? -9.286 -6.056 14.442 1.00 86.06 173 ILE A N 1
ATOM 1372 C CA . ILE A 1 173 ? -10.238 -6.998 15.047 1.00 86.06 173 ILE A CA 1
ATOM 1373 C C . ILE A 1 173 ? -10.295 -6.804 16.568 1.00 86.06 173 ILE A C 1
ATOM 1375 O O . ILE A 1 173 ? -11.373 -6.623 17.136 1.00 86.06 173 ILE A O 1
ATOM 1379 N N . CYS A 1 174 ? -9.138 -6.799 17.235 1.00 82.94 174 CYS A N 1
ATOM 1380 C CA . CYS A 1 174 ? -9.048 -6.665 18.688 1.00 82.94 174 CYS A CA 1
ATOM 1381 C C . CYS A 1 174 ? -9.625 -5.341 19.204 1.00 82.94 174 CYS A C 1
ATOM 1383 O O . CYS A 1 174 ? -10.196 -5.309 20.299 1.00 82.94 174 CYS A O 1
ATOM 1385 N N . ARG A 1 175 ? -9.520 -4.257 18.428 1.00 84.31 175 ARG A N 1
ATOM 1386 C CA . ARG A 1 175 ? -10.134 -2.962 18.762 1.00 84.31 175 ARG A CA 1
ATOM 1387 C C . ARG A 1 175 ? -11.658 -2.980 18.625 1.00 84.31 175 ARG A C 1
ATOM 1389 O O . ARG A 1 175 ? -12.323 -2.311 19.406 1.00 84.31 175 ARG A O 1
ATOM 1396 N N . GLN A 1 176 ? -12.210 -3.750 17.683 1.00 84.75 176 GLN A N 1
ATOM 1397 C CA . GLN A 1 176 ? -13.663 -3.819 17.460 1.00 84.75 176 GLN A CA 1
ATOM 1398 C C . GLN A 1 176 ? -14.403 -4.772 18.419 1.00 84.75 176 GLN A C 1
ATOM 1400 O O . GLN A 1 176 ? -15.626 -4.675 18.555 1.00 84.75 176 GLN A O 1
ATOM 1405 N N . LEU A 1 177 ? -13.692 -5.707 19.062 1.00 82.50 177 LEU A N 1
ATOM 1406 C CA . LEU A 1 177 ? -14.289 -6.682 19.980 1.00 82.50 177 LEU A CA 1
ATOM 1407 C C . LEU A 1 177 ? -14.662 -6.053 21.344 1.00 82.50 177 LEU A C 1
ATOM 1409 O O . LEU A 1 177 ? -13.839 -5.330 21.925 1.00 82.50 177 LEU A O 1
ATOM 1413 N N . PRO A 1 178 ? -15.847 -6.371 21.904 1.00 77.88 178 PRO A N 1
ATOM 1414 C CA . PRO A 1 178 ? -16.298 -5.870 23.206 1.00 77.88 178 PRO A CA 1
ATOM 1415 C C . PRO A 1 178 ? -15.455 -6.409 24.382 1.00 77.88 178 PRO A C 1
ATOM 1417 O O . PRO A 1 178 ? -14.628 -7.307 24.223 1.00 77.88 178 PRO A O 1
ATOM 1420 N N . GLN A 1 179 ? -15.649 -5.867 25.591 1.00 70.56 179 GLN A N 1
ATOM 1421 C CA . GLN A 1 179 ? -14.912 -6.249 26.815 1.00 70.56 179 GLN A CA 1
ATOM 1422 C C . GLN A 1 179 ? -15.429 -7.547 27.482 1.00 70.56 179 GLN A C 1
ATOM 1424 O O . GLN A 1 179 ? -15.400 -7.687 28.700 1.00 70.56 179 GLN A O 1
ATOM 1429 N N . GLY A 1 180 ? -15.917 -8.514 26.701 1.00 72.25 180 GLY A N 1
ATOM 1430 C CA . GLY A 1 180 ? -16.345 -9.816 27.226 1.00 72.25 180 GLY A CA 1
ATOM 1431 C C . GLY A 1 180 ? -15.162 -10.729 27.575 1.00 72.25 180 GLY A C 1
ATOM 1432 O O . GLY A 1 180 ? -14.114 -10.661 26.935 1.00 72.25 180 GLY A O 1
ATOM 1433 N N . GLN A 1 181 ? -15.331 -11.644 28.536 1.00 66.69 181 GLN A N 1
ATOM 1434 C CA . GLN A 1 181 ? -14.266 -12.552 29.004 1.00 66.69 181 GLN A CA 1
ATOM 1435 C C . GLN A 1 181 ? -13.660 -13.414 27.877 1.00 66.69 181 GLN A C 1
ATOM 1437 O O . GLN A 1 181 ? -12.444 -13.577 27.798 1.00 66.69 181 GLN A O 1
ATOM 1442 N N . ARG A 1 182 ? -14.489 -13.888 26.934 1.00 74.31 182 ARG A N 1
ATOM 1443 C CA . ARG A 1 182 ? -14.036 -14.576 25.709 1.00 74.31 182 ARG A CA 1
ATOM 1444 C C . ARG A 1 182 ? -13.220 -13.656 24.791 1.00 74.31 182 ARG A C 1
ATOM 1446 O O . ARG A 1 182 ? -12.207 -14.069 24.231 1.00 74.31 182 ARG A O 1
ATOM 1453 N N . CYS A 1 183 ? -13.650 -12.406 24.642 1.00 73.75 183 CYS A N 1
ATOM 1454 C CA . CYS A 1 183 ? -12.958 -11.411 23.827 1.00 73.75 183 CYS A CA 1
ATOM 1455 C C . CYS A 1 183 ? -11.613 -10.997 24.444 1.00 73.75 183 CYS A C 1
ATOM 1457 O O . CYS A 1 183 ? -10.676 -10.723 23.701 1.00 73.75 183 CYS A O 1
ATOM 1459 N N . LEU A 1 184 ? -11.478 -11.012 25.774 1.00 76.12 184 LEU A N 1
ATOM 1460 C CA . LEU A 1 184 ? -10.198 -10.789 26.456 1.00 76.12 184 LEU A CA 1
ATOM 1461 C C . LEU A 1 184 ? -9.185 -11.892 26.128 1.00 76.12 184 LEU A C 1
ATOM 1463 O O . LEU A 1 184 ? -8.075 -11.578 25.711 1.00 76.12 184 LEU A O 1
ATOM 1467 N N . GLN A 1 185 ? -9.587 -13.165 26.187 1.00 76.06 185 GLN A N 1
ATOM 1468 C CA . GLN A 1 185 ? -8.717 -14.292 25.808 1.00 76.06 185 GLN A CA 1
ATOM 1469 C C . GLN A 1 185 ? -8.268 -14.220 24.338 1.00 76.06 185 GLN A C 1
ATOM 1471 O O . GLN A 1 185 ? -7.117 -14.520 24.005 1.00 76.06 185 GLN A O 1
ATOM 1476 N N . LEU A 1 186 ? -9.172 -13.797 23.447 1.00 77.19 186 LEU A N 1
ATOM 1477 C CA . LEU A 1 186 ? -8.862 -13.525 22.041 1.00 77.19 186 LEU A CA 1
ATOM 1478 C C . LEU A 1 186 ? -7.830 -12.400 21.900 1.00 77.19 186 LEU A C 1
ATOM 1480 O O . LEU A 1 186 ? -6.853 -12.572 21.172 1.00 77.19 186 LEU A O 1
ATOM 1484 N N . LYS A 1 187 ? -8.009 -11.287 22.622 1.00 79.62 187 LYS A N 1
ATOM 1485 C CA . LYS A 1 187 ? -7.072 -10.153 22.620 1.00 79.62 187 LYS A CA 1
ATOM 1486 C C . LYS A 1 187 ? -5.701 -10.547 23.173 1.00 79.62 187 LYS A C 1
ATOM 1488 O O . LYS A 1 187 ? -4.695 -10.218 22.560 1.00 79.62 187 LYS A O 1
ATOM 1493 N N . GLU A 1 188 ? -5.634 -11.298 24.267 1.00 81.81 188 GLU A N 1
ATOM 1494 C CA . GLU A 1 188 ? -4.366 -11.788 24.830 1.00 81.81 188 GLU A CA 1
ATOM 1495 C C . GLU A 1 188 ? -3.616 -12.685 23.840 1.00 81.81 188 GLU A C 1
ATOM 1497 O O . GLU A 1 188 ? -2.437 -12.464 23.558 1.00 81.81 188 GLU A O 1
ATOM 1502 N N . THR A 1 189 ? -4.322 -13.647 23.239 1.00 81.56 189 THR A N 1
ATOM 1503 C CA . THR A 1 189 ? -3.743 -14.563 22.244 1.00 81.56 189 THR A CA 1
ATOM 1504 C C . THR A 1 189 ? -3.276 -13.809 20.992 1.00 81.56 189 THR A C 1
ATOM 1506 O O . THR A 1 189 ? -2.228 -14.131 20.429 1.00 81.56 189 THR A O 1
ATOM 1509 N N . ALA A 1 190 ? -4.016 -12.778 20.572 1.00 80.06 190 ALA A N 1
ATOM 1510 C CA . ALA A 1 190 ? -3.640 -11.892 19.470 1.00 80.06 190 ALA A CA 1
ATOM 1511 C C . ALA A 1 190 ? -2.342 -11.141 19.749 1.00 80.06 190 ALA A C 1
ATOM 1513 O O . ALA A 1 190 ? -1.438 -11.131 18.914 1.00 80.06 190 ALA A O 1
ATOM 1514 N N . MET A 1 191 ? -2.240 -10.545 20.935 1.00 80.06 191 MET A N 1
ATOM 1515 C CA . MET A 1 191 ? -1.073 -9.768 21.340 1.00 80.06 191 MET A CA 1
ATOM 1516 C C . MET A 1 191 ? 0.166 -10.658 21.484 1.00 80.06 191 MET A C 1
ATOM 1518 O O . MET A 1 191 ? 1.252 -10.275 21.052 1.00 80.06 191 MET A O 1
ATOM 1522 N N . GLU A 1 192 ? 0.014 -11.876 22.014 1.00 82.00 192 GLU A N 1
ATOM 1523 C CA . GLU A 1 192 ? 1.109 -12.849 22.093 1.00 82.00 192 GLU A CA 1
ATOM 1524 C C . GLU A 1 192 ? 1.599 -13.273 20.695 1.00 82.00 192 GLU A C 1
ATOM 1526 O O . GLU A 1 192 ? 2.804 -13.405 20.459 1.00 82.00 192 GLU A O 1
ATOM 1531 N N . TRP A 1 193 ? 0.676 -13.451 19.743 1.00 79.38 193 TRP A N 1
ATOM 1532 C CA . TRP A 1 193 ? 1.006 -13.772 18.355 1.00 79.38 193 TRP A CA 1
ATOM 1533 C C . TRP A 1 193 ? 1.736 -12.619 17.647 1.00 79.38 193 TRP A C 1
ATOM 1535 O O . TRP A 1 193 ? 2.789 -12.849 17.046 1.00 79.38 193 TRP A O 1
ATOM 1545 N N . LEU A 1 194 ? 1.243 -11.381 17.788 1.00 78.25 194 LEU A N 1
ATOM 1546 C CA . LEU A 1 194 ? 1.880 -10.178 17.235 1.00 78.25 194 LEU A CA 1
ATOM 1547 C C . LEU A 1 194 ? 3.295 -9.979 17.796 1.00 78.25 194 LEU A C 1
ATOM 1549 O O . LEU A 1 194 ? 4.230 -9.699 17.044 1.00 78.25 194 LEU A O 1
ATOM 1553 N N . LYS A 1 195 ? 3.481 -10.203 19.103 1.00 79.12 195 LYS A N 1
ATOM 1554 C CA . LYS A 1 195 ? 4.793 -10.120 19.761 1.00 79.12 195 LYS A CA 1
ATOM 1555 C C . LYS A 1 195 ? 5.781 -11.157 19.218 1.00 79.12 195 LYS A C 1
ATOM 1557 O O . LYS A 1 195 ? 6.924 -10.828 18.915 1.00 79.12 195 LYS A O 1
ATOM 1562 N N . LYS A 1 196 ? 5.340 -12.403 19.013 1.00 75.75 196 LYS A N 1
ATOM 1563 C CA . LYS A 1 196 ? 6.177 -13.451 18.396 1.00 75.75 196 LYS A CA 1
ATOM 1564 C C . LYS A 1 196 ? 6.584 -13.098 16.963 1.00 75.75 196 LYS A C 1
ATOM 1566 O O . LYS A 1 196 ? 7.699 -13.411 16.538 1.00 75.75 196 LYS A O 1
ATOM 1571 N N . GLN A 1 197 ? 5.701 -12.450 16.206 1.00 69.25 197 GLN A N 1
ATOM 1572 C CA . GLN A 1 197 ? 5.979 -12.040 14.831 1.00 69.25 197 GLN A CA 1
ATOM 1573 C C . GLN A 1 197 ? 6.973 -10.868 14.761 1.00 69.25 197 GLN A C 1
ATOM 1575 O O . GLN A 1 197 ? 7.872 -10.881 13.910 1.00 69.25 197 GLN A O 1
ATOM 1580 N N . SER A 1 198 ? 6.865 -9.894 15.671 1.00 66.19 198 SER A N 1
ATOM 1581 C CA . SER A 1 198 ? 7.805 -8.770 15.760 1.00 66.19 198 SER A CA 1
ATOM 1582 C C . SER A 1 198 ? 9.190 -9.220 16.232 1.00 66.19 198 SER A C 1
ATOM 1584 O O . SER A 1 198 ? 10.182 -8.869 15.595 1.00 66.19 198 SER A O 1
ATOM 1586 N N . GLU A 1 199 ? 9.275 -10.092 17.243 1.00 70.06 199 GLU A N 1
ATOM 1587 C CA . GLU A 1 199 ? 10.537 -10.692 17.702 1.00 70.06 199 GLU A CA 1
ATOM 1588 C C . GLU A 1 199 ? 11.208 -11.523 16.596 1.00 70.06 199 GLU A C 1
ATOM 1590 O O . GLU A 1 199 ? 12.411 -11.405 16.370 1.00 70.06 199 GLU A O 1
ATOM 1595 N N . SER A 1 200 ? 10.442 -12.313 15.832 1.00 67.12 200 SER A N 1
ATOM 1596 C CA . SER A 1 200 ? 10.971 -13.059 14.678 1.00 67.12 200 SER A CA 1
ATOM 1597 C C . SER A 1 200 ? 11.537 -12.136 13.591 1.00 67.12 200 SER A C 1
ATOM 1599 O O . SER A 1 200 ? 12.574 -12.435 12.990 1.00 67.12 200 SER A O 1
ATOM 1601 N N . SER A 1 201 ? 10.874 -11.007 13.341 1.00 66.44 201 SER A N 1
ATOM 1602 C CA . SER A 1 201 ? 11.286 -10.028 12.328 1.00 66.44 201 SER A CA 1
ATOM 1603 C C . SER A 1 201 ? 12.520 -9.240 12.771 1.00 66.44 201 SER A C 1
ATOM 1605 O O . SER A 1 201 ? 13.457 -9.075 11.988 1.00 66.44 201 SER A O 1
ATOM 1607 N N . LEU A 1 202 ? 12.572 -8.839 14.044 1.00 55.19 202 LEU A N 1
ATOM 1608 C CA . LEU A 1 202 ? 13.730 -8.191 14.654 1.00 55.19 202 LEU A CA 1
ATOM 1609 C C . LEU A 1 202 ? 14.943 -9.129 14.666 1.00 55.19 202 LEU A C 1
ATOM 1611 O O . LEU A 1 202 ? 16.028 -8.723 14.264 1.00 55.19 202 LEU A O 1
ATOM 1615 N N . ASN A 1 203 ? 14.756 -10.403 15.018 1.00 63.50 203 ASN A N 1
ATOM 1616 C CA . ASN A 1 203 ? 15.827 -11.401 15.006 1.00 63.50 203 ASN A CA 1
ATOM 1617 C C . ASN A 1 203 ? 16.395 -11.628 13.596 1.00 63.50 203 ASN A C 1
ATOM 1619 O O . ASN A 1 203 ? 17.610 -11.716 13.437 1.00 63.50 203 ASN A O 1
ATOM 1623 N N . LYS A 1 204 ? 15.552 -11.638 12.554 1.00 64.50 204 LYS A N 1
ATOM 1624 C CA . LYS A 1 204 ? 16.011 -11.693 11.152 1.00 64.50 204 LYS A CA 1
ATOM 1625 C C . LYS A 1 204 ? 16.806 -10.451 10.747 1.00 64.50 204 LYS A C 1
ATOM 1627 O O . LYS A 1 204 ? 17.811 -10.578 10.047 1.00 64.50 204 LYS A O 1
ATOM 1632 N N . LEU A 1 205 ? 16.378 -9.261 11.176 1.00 57.62 205 LEU A N 1
ATOM 1633 C CA . LEU A 1 205 ? 17.101 -8.010 10.925 1.00 57.62 205 LEU A CA 1
ATOM 1634 C C . LEU A 1 205 ? 18.448 -7.988 11.655 1.00 57.62 205 LEU A C 1
ATOM 1636 O O . LEU A 1 205 ? 19.458 -7.670 11.035 1.00 57.62 205 LEU A O 1
ATOM 1640 N N . ILE A 1 206 ? 18.487 -8.401 12.924 1.00 59.53 206 ILE A N 1
ATOM 1641 C CA . ILE A 1 206 ? 19.720 -8.539 13.708 1.00 59.53 206 ILE A CA 1
ATOM 1642 C C . ILE A 1 206 ? 20.665 -9.532 13.027 1.00 59.53 206 ILE A C 1
ATOM 1644 O O . ILE A 1 206 ? 21.836 -9.223 12.829 1.00 59.53 206 ILE A O 1
ATOM 1648 N N . GLU A 1 207 ? 20.176 -10.693 12.587 1.00 60.00 207 GLU A N 1
ATOM 1649 C CA . GLU A 1 207 ? 20.996 -11.686 11.888 1.00 60.00 207 GLU A CA 1
ATOM 1650 C C . GLU A 1 207 ? 21.543 -11.147 10.552 1.00 60.00 207 GLU A C 1
ATOM 1652 O O . GLU A 1 207 ? 22.695 -11.406 10.194 1.00 60.00 207 GLU A O 1
ATOM 1657 N N . MET A 1 208 ? 20.751 -10.353 9.825 1.00 56.47 208 MET A N 1
ATOM 1658 C CA . MET A 1 208 ? 21.169 -9.702 8.581 1.00 56.47 208 MET A CA 1
ATOM 1659 C C . MET A 1 208 ? 22.222 -8.611 8.825 1.00 56.47 208 MET A C 1
ATOM 1661 O O . MET A 1 208 ? 23.229 -8.567 8.119 1.00 56.47 208 MET A O 1
ATOM 1665 N N . VAL A 1 209 ? 22.040 -7.774 9.848 1.00 56.44 209 VAL A N 1
ATOM 1666 C CA . VAL A 1 209 ? 23.006 -6.740 10.253 1.00 56.44 209 VAL A CA 1
ATOM 1667 C C . VAL A 1 209 ? 24.309 -7.378 10.739 1.00 56.44 209 VAL A C 1
ATOM 1669 O O . VAL A 1 209 ? 25.387 -6.976 10.310 1.00 56.44 209 VAL A O 1
ATOM 1672 N N . MET A 1 210 ? 24.231 -8.442 11.541 1.00 57.88 210 MET A N 1
ATOM 1673 C CA . MET A 1 210 ? 25.399 -9.197 12.003 1.00 57.88 210 MET A CA 1
ATOM 1674 C C . MET A 1 210 ? 26.155 -9.867 10.844 1.00 57.88 210 MET A C 1
ATOM 1676 O O . MET A 1 210 ? 27.387 -9.859 10.827 1.00 57.88 210 MET A O 1
ATOM 1680 N N . LYS A 1 211 ? 25.447 -10.409 9.841 1.00 61.12 211 LYS A N 1
ATOM 1681 C CA . LYS A 1 211 ? 26.066 -10.935 8.608 1.00 61.12 211 LYS A CA 1
ATOM 1682 C C . LYS A 1 211 ? 26.749 -9.830 7.796 1.00 61.12 211 LYS A C 1
ATOM 1684 O O . LYS A 1 211 ? 27.854 -10.048 7.303 1.00 61.12 211 LYS A O 1
ATOM 1689 N N . ASN A 1 212 ? 26.138 -8.650 7.703 1.00 59.41 212 ASN A N 1
ATOM 1690 C CA . ASN A 1 212 ? 26.705 -7.503 6.991 1.00 59.41 212 ASN A CA 1
ATOM 1691 C C . ASN A 1 212 ? 27.943 -6.925 7.697 1.00 59.41 212 ASN A C 1
ATOM 1693 O O . ASN A 1 212 ? 28.919 -6.593 7.024 1.00 59.41 212 ASN A O 1
ATOM 1697 N N . ASN A 1 213 ? 27.958 -6.873 9.032 1.00 63.50 213 ASN A N 1
ATOM 1698 C CA . ASN A 1 213 ? 29.124 -6.424 9.801 1.00 63.50 213 ASN A CA 1
ATOM 1699 C C . ASN A 1 213 ? 30.306 -7.387 9.642 1.00 63.50 213 ASN A C 1
ATOM 1701 O O . ASN A 1 213 ? 31.384 -6.960 9.237 1.00 63.50 213 ASN A O 1
ATOM 1705 N N . LYS A 1 214 ? 30.079 -8.701 9.794 1.00 65.12 214 LYS A N 1
ATOM 1706 C CA . LYS A 1 214 ? 31.114 -9.722 9.532 1.00 65.12 214 LYS A CA 1
ATOM 1707 C C . LYS A 1 214 ? 31.670 -9.641 8.107 1.00 65.12 214 LYS A C 1
ATOM 1709 O O . LYS A 1 214 ? 32.868 -9.812 7.897 1.00 65.12 214 LYS A O 1
ATOM 1714 N N . MET A 1 215 ? 30.812 -9.366 7.122 1.00 65.31 215 MET A N 1
ATOM 1715 C CA . MET A 1 215 ? 31.222 -9.182 5.728 1.00 65.31 215 MET A CA 1
ATOM 1716 C C . MET A 1 215 ? 32.073 -7.918 5.535 1.00 65.31 215 MET A C 1
ATOM 1718 O O . MET A 1 215 ? 33.034 -7.947 4.770 1.00 65.31 215 MET A O 1
ATOM 1722 N N . THR A 1 216 ? 31.756 -6.836 6.247 1.00 69.12 216 THR A N 1
ATOM 1723 C CA . THR A 1 216 ? 32.469 -5.551 6.170 1.00 69.12 216 THR A CA 1
ATOM 1724 C C . THR A 1 216 ? 33.847 -5.626 6.833 1.00 69.12 216 THR A C 1
ATOM 1726 O O . THR A 1 216 ? 34.827 -5.133 6.271 1.00 69.12 216 THR A O 1
ATOM 1729 N N . ASP A 1 217 ? 33.961 -6.308 7.974 1.00 73.25 217 ASP A N 1
ATOM 1730 C CA . ASP A 1 217 ? 35.244 -6.538 8.654 1.00 73.25 217 ASP A CA 1
ATOM 1731 C C . ASP A 1 217 ? 36.184 -7.399 7.803 1.00 73.25 217 ASP A C 1
ATOM 1733 O O . ASP A 1 217 ? 37.372 -7.093 7.650 1.00 73.25 217 ASP A O 1
ATOM 1737 N N . TYR A 1 218 ? 35.632 -8.437 7.170 1.00 75.00 218 TYR A N 1
ATOM 1738 C CA . TYR A 1 218 ? 36.368 -9.300 6.252 1.00 75.00 218 TYR A CA 1
ATOM 1739 C C . TYR A 1 218 ? 36.786 -8.559 4.967 1.00 75.00 218 TYR A C 1
ATOM 1741 O O . TYR A 1 218 ? 37.939 -8.668 4.545 1.00 75.00 218 TYR A O 1
ATOM 1749 N N . GLU A 1 219 ? 35.904 -7.731 4.388 1.00 79.94 219 GLU A N 1
ATOM 1750 C CA . GLU A 1 219 ? 36.213 -6.848 3.248 1.00 79.94 219 GLU A CA 1
ATOM 1751 C C . GLU A 1 219 ? 37.372 -5.892 3.577 1.00 79.94 219 GLU A C 1
ATOM 1753 O O . GLU A 1 219 ? 38.301 -5.735 2.783 1.00 79.94 219 GLU A O 1
ATOM 1758 N N . ASN A 1 220 ? 37.352 -5.273 4.760 1.00 78.69 220 ASN A N 1
ATOM 1759 C CA . ASN A 1 220 ? 38.382 -4.326 5.182 1.00 78.69 220 ASN A CA 1
ATOM 1760 C C . ASN A 1 220 ? 39.744 -4.998 5.408 1.00 78.69 220 ASN A C 1
ATOM 1762 O O . ASN A 1 220 ? 40.772 -4.410 5.069 1.00 78.69 220 ASN A O 1
ATOM 1766 N N . ASN A 1 221 ? 39.769 -6.223 5.939 1.00 80.56 221 ASN A N 1
ATOM 1767 C CA . ASN A 1 221 ? 41.003 -6.995 6.086 1.00 80.56 221 ASN A CA 1
ATOM 1768 C C . ASN A 1 221 ? 41.595 -7.380 4.715 1.00 80.56 221 ASN A C 1
ATOM 1770 O O . ASN A 1 221 ? 42.775 -7.160 4.446 1.00 80.56 221 ASN A O 1
ATOM 1774 N N . LEU A 1 222 ? 40.757 -7.855 3.790 1.00 81.25 222 LEU A N 1
ATOM 1775 C CA . LEU A 1 222 ? 41.184 -8.188 2.427 1.00 81.25 222 LEU A CA 1
ATOM 1776 C C . LEU A 1 222 ? 41.678 -6.966 1.647 1.00 81.25 222 LEU A C 1
ATOM 1778 O O . LEU A 1 222 ? 42.693 -7.044 0.960 1.00 81.25 222 LEU A O 1
ATOM 1782 N N . TYR A 1 223 ? 41.014 -5.823 1.807 1.00 83.00 223 TYR A N 1
ATOM 1783 C CA . TYR A 1 223 ? 41.457 -4.554 1.235 1.00 83.00 223 TYR A CA 1
ATOM 1784 C C . TYR A 1 223 ? 42.850 -4.145 1.754 1.00 83.00 223 TYR A C 1
ATOM 1786 O O . TYR A 1 223 ? 43.703 -3.737 0.966 1.00 83.00 223 TYR A O 1
ATOM 1794 N N . LYS A 1 224 ? 43.132 -4.329 3.053 1.00 83.12 224 LYS A N 1
ATOM 1795 C CA . LYS A 1 224 ? 44.473 -4.101 3.625 1.00 83.12 224 LYS A CA 1
ATOM 1796 C C . LYS A 1 224 ? 45.521 -5.057 3.047 1.00 83.12 224 LYS A C 1
ATOM 1798 O O . LYS A 1 224 ? 46.630 -4.623 2.743 1.00 83.12 224 LYS A O 1
ATOM 1803 N N . ASN A 1 225 ? 45.170 -6.326 2.833 1.00 79.81 225 ASN A N 1
ATOM 1804 C CA . ASN A 1 225 ? 46.072 -7.307 2.222 1.00 79.81 225 ASN A CA 1
ATOM 1805 C C . ASN A 1 225 ? 46.415 -6.954 0.768 1.00 79.81 225 ASN A C 1
ATOM 1807 O O . ASN A 1 225 ? 47.580 -7.041 0.383 1.00 79.81 225 ASN A O 1
ATOM 1811 N N . LEU A 1 226 ? 45.438 -6.491 -0.016 1.00 82.88 226 LEU A N 1
ATOM 1812 C CA . LEU A 1 226 ? 45.669 -5.992 -1.377 1.00 82.88 226 LEU A CA 1
ATOM 1813 C C . LEU A 1 226 ? 46.605 -4.776 -1.373 1.00 82.88 226 LEU A C 1
ATOM 1815 O O . LEU A 1 226 ? 47.539 -4.707 -2.166 1.00 82.88 226 LEU A O 1
ATOM 1819 N N . LYS A 1 227 ? 46.418 -3.860 -0.416 1.00 79.31 227 LYS A N 1
ATOM 1820 C CA . LYS A 1 227 ? 47.275 -2.678 -0.254 1.00 79.31 227 LYS A CA 1
ATOM 1821 C C . LYS A 1 227 ? 48.705 -3.013 0.182 1.00 79.31 227 LYS A C 1
ATOM 1823 O O . LYS A 1 227 ? 49.629 -2.294 -0.174 1.00 79.31 227 LYS A O 1
ATOM 1828 N N . SER A 1 228 ? 48.892 -4.113 0.911 1.00 77.12 228 SER A N 1
ATOM 1829 C CA . SER A 1 228 ? 50.210 -4.595 1.342 1.00 77.12 228 SER A CA 1
ATOM 1830 C C . SER A 1 228 ? 51.062 -5.200 0.214 1.00 77.12 228 SER A C 1
ATOM 1832 O O . SER A 1 228 ? 52.201 -5.578 0.461 1.00 77.12 228 SER A O 1
ATOM 1834 N N . GLY A 1 229 ? 50.518 -5.325 -1.006 1.00 68.00 229 GLY A N 1
ATOM 1835 C CA . GLY A 1 229 ? 51.223 -5.892 -2.162 1.00 68.00 229 GLY A CA 1
ATOM 1836 C C . GLY A 1 229 ? 51.360 -7.418 -2.143 1.00 68.00 229 GLY A C 1
ATOM 1837 O O . GLY A 1 229 ? 52.011 -7.978 -3.014 1.00 68.00 229 GLY A O 1
ATOM 1838 N N . LYS A 1 230 ? 50.724 -8.112 -1.188 1.00 65.12 230 LYS A N 1
ATOM 1839 C CA . LYS A 1 230 ? 50.771 -9.583 -1.064 1.00 65.12 230 LYS A CA 1
ATOM 1840 C C . LYS A 1 230 ? 50.072 -10.342 -2.199 1.00 65.12 230 LYS A C 1
ATOM 1842 O O . LYS A 1 230 ? 50.271 -11.544 -2.326 1.00 65.12 230 LYS A O 1
ATOM 1847 N N . LEU A 1 231 ? 49.208 -9.678 -2.966 1.00 69.62 231 LEU A N 1
ATOM 1848 C CA . LEU A 1 231 ? 48.482 -10.262 -4.094 1.00 69.62 231 LEU A CA 1
ATOM 1849 C C . LEU A 1 231 ? 48.696 -9.390 -5.328 1.00 69.62 231 LEU A C 1
ATOM 1851 O O . LEU A 1 231 ? 48.392 -8.195 -5.310 1.00 69.62 231 LEU A O 1
ATOM 1855 N N . GLU A 1 232 ? 49.176 -9.997 -6.408 1.00 69.75 232 GLU A N 1
ATOM 1856 C CA . GLU A 1 232 ? 49.409 -9.303 -7.672 1.00 69.75 232 GLU A CA 1
ATOM 1857 C C . GLU A 1 232 ? 48.086 -9.054 -8.399 1.00 69.75 232 GLU A C 1
ATOM 1859 O O . GLU A 1 232 ? 47.562 -9.911 -9.094 1.00 69.75 232 GLU A O 1
ATOM 1864 N N . VAL A 1 233 ? 47.518 -7.858 -8.238 1.00 77.69 233 VAL A N 1
ATOM 1865 C CA . VAL A 1 233 ? 46.351 -7.401 -9.025 1.00 77.69 233 VAL A CA 1
ATOM 1866 C C . VAL A 1 233 ? 46.784 -6.828 -10.378 1.00 77.69 233 VAL A C 1
ATOM 1868 O O . VAL A 1 233 ? 46.011 -6.780 -11.336 1.00 77.69 233 VAL A O 1
ATOM 1871 N N . ARG A 1 234 ? 48.033 -6.373 -10.464 1.00 74.69 234 ARG A N 1
ATOM 1872 C CA . ARG A 1 234 ? 48.606 -5.727 -11.638 1.00 74.69 234 ARG A CA 1
ATOM 1873 C C . ARG A 1 234 ? 49.644 -6.650 -12.260 1.00 74.69 234 ARG A C 1
ATOM 1875 O O . ARG A 1 234 ? 50.686 -6.877 -11.664 1.00 74.69 234 ARG A O 1
ATOM 1882 N N . VAL A 1 235 ? 49.357 -7.117 -13.470 1.00 72.06 235 VAL A N 1
ATOM 1883 C CA . VAL A 1 235 ? 50.231 -8.033 -14.224 1.00 72.06 235 VAL A CA 1
ATOM 1884 C C . VAL A 1 235 ? 51.109 -7.260 -15.197 1.00 72.06 235 VAL A C 1
ATOM 1886 O O . VAL A 1 235 ? 52.278 -7.565 -15.391 1.00 72.06 235 VAL A O 1
ATOM 1889 N N . SER A 1 236 ? 50.540 -6.231 -15.825 1.00 62.03 236 SER A N 1
ATOM 1890 C CA . SER A 1 236 ? 51.245 -5.392 -16.789 1.00 62.03 236 SER A CA 1
ATOM 1891 C C . SER A 1 236 ? 50.787 -3.936 -16.676 1.00 62.03 236 SER A C 1
ATOM 1893 O O . SER A 1 236 ? 49.991 -3.563 -15.814 1.00 62.03 236 SER A O 1
ATOM 1895 N N . TYR A 1 237 ? 51.302 -3.074 -17.551 1.00 54.53 237 TYR A N 1
ATOM 1896 C CA . TYR A 1 237 ? 50.929 -1.661 -17.606 1.00 54.53 237 TYR A CA 1
ATOM 1897 C C . TYR A 1 237 ? 49.470 -1.408 -18.043 1.00 54.53 237 TYR A C 1
ATOM 1899 O O . TYR A 1 237 ? 48.941 -0.339 -17.749 1.00 54.53 237 TYR A O 1
ATOM 1907 N N . ARG A 1 238 ? 48.818 -2.364 -18.723 1.00 58.44 238 ARG A N 1
ATOM 1908 C CA . ARG A 1 238 ? 47.410 -2.276 -19.182 1.00 58.44 238 ARG A CA 1
ATOM 1909 C C . ARG A 1 238 ? 46.518 -3.400 -18.683 1.00 58.44 238 ARG A C 1
ATOM 1911 O O . ARG A 1 238 ? 45.300 -3.321 -18.828 1.00 58.44 238 ARG A O 1
ATOM 1918 N N . THR A 1 239 ? 47.124 -4.430 -18.116 1.00 74.06 239 THR A N 1
ATOM 1919 C CA . THR A 1 239 ? 46.458 -5.685 -17.823 1.00 74.06 239 THR A CA 1
ATOM 1920 C C . THR A 1 239 ? 46.357 -5.868 -16.319 1.00 74.06 239 THR A C 1
ATOM 1922 O O . THR A 1 239 ? 47.367 -5.929 -15.609 1.00 74.06 239 THR A O 1
ATOM 1925 N N . PHE A 1 240 ? 45.120 -5.963 -15.852 1.00 83.50 240 PHE A N 1
ATOM 1926 C CA . PHE A 1 240 ? 44.769 -6.213 -14.465 1.00 83.50 240 PHE A CA 1
ATOM 1927 C C . PHE A 1 240 ? 44.208 -7.625 -14.354 1.00 83.50 240 PHE A C 1
ATOM 1929 O O . PHE A 1 240 ? 43.593 -8.130 -15.298 1.00 83.50 240 PHE A O 1
ATOM 1936 N N . LEU A 1 241 ? 44.415 -8.254 -13.203 1.00 86.81 241 LEU A N 1
ATOM 1937 C CA . LEU A 1 241 ? 43.842 -9.555 -12.899 1.00 86.81 241 LEU A CA 1
ATOM 1938 C C . LEU A 1 241 ? 42.982 -9.499 -11.640 1.00 86.81 241 LEU A C 1
ATOM 1940 O O . LEU A 1 241 ? 43.198 -8.695 -10.732 1.00 86.81 241 LEU A O 1
ATOM 1944 N N . CYS A 1 242 ? 41.984 -10.373 -11.592 1.00 89.62 242 CYS A N 1
ATOM 1945 C CA . CYS A 1 242 ? 41.256 -10.679 -10.372 1.00 89.62 242 CYS A CA 1
ATOM 1946 C C . CYS A 1 242 ? 41.928 -11.875 -9.673 1.00 89.62 242 CYS A C 1
ATOM 1948 O O . CYS A 1 242 ? 41.796 -12.999 -10.170 1.00 89.62 242 CYS A O 1
ATOM 1950 N N . PRO A 1 243 ? 42.594 -11.682 -8.517 1.00 83.25 243 PRO A N 1
ATOM 1951 C CA . PRO A 1 243 ? 43.327 -12.754 -7.834 1.00 83.25 243 PRO A CA 1
ATOM 1952 C C . PRO A 1 243 ? 42.396 -13.773 -7.158 1.00 83.25 243 PRO A C 1
ATOM 1954 O O . PRO A 1 243 ? 42.836 -14.820 -6.700 1.00 83.25 243 PRO A O 1
ATOM 1957 N N . TYR A 1 244 ? 41.099 -13.470 -7.088 1.00 85.44 244 TYR A N 1
ATOM 1958 C CA . TYR A 1 244 ? 40.100 -14.263 -6.372 1.00 85.44 244 TYR A CA 1
ATOM 1959 C C . TYR A 1 244 ? 39.274 -15.179 -7.282 1.00 85.44 244 TYR A C 1
ATOM 1961 O O . TYR A 1 244 ? 38.393 -15.890 -6.802 1.00 85.44 244 TYR A O 1
ATOM 1969 N N . CYS A 1 245 ? 39.526 -15.153 -8.593 1.00 84.44 245 CYS A N 1
ATOM 1970 C CA . CYS A 1 245 ? 38.841 -16.004 -9.559 1.00 84.44 245 CYS A CA 1
ATOM 1971 C C . CYS A 1 245 ? 39.639 -17.291 -9.832 1.00 84.44 245 CYS A C 1
ATOM 1973 O O . CYS A 1 245 ? 40.838 -17.199 -10.084 1.00 84.44 245 CYS A O 1
ATOM 1975 N N . PRO A 1 246 ? 38.990 -18.472 -9.917 1.00 72.38 246 PRO A N 1
ATOM 1976 C CA . PRO A 1 246 ? 39.674 -19.749 -10.163 1.00 72.38 246 PRO A CA 1
ATOM 1977 C C . PRO A 1 246 ? 40.477 -19.791 -11.470 1.00 72.38 246 PRO A C 1
ATOM 1979 O O . PRO A 1 246 ? 41.496 -20.461 -11.550 1.00 72.38 246 PRO A O 1
ATOM 1982 N N . LYS A 1 247 ? 40.018 -19.061 -12.496 1.00 72.75 247 LYS A N 1
ATOM 1983 C CA . LYS A 1 247 ? 40.699 -18.918 -13.795 1.00 72.75 247 LYS A CA 1
ATOM 1984 C C . LYS A 1 247 ? 41.450 -17.587 -13.937 1.00 72.75 247 LYS A C 1
ATOM 1986 O O . LYS A 1 247 ? 41.712 -17.188 -15.062 1.00 72.75 247 LYS A O 1
ATOM 1991 N N . GLN A 1 248 ? 41.691 -16.885 -12.821 1.00 70.44 248 GLN A N 1
ATOM 1992 C CA . GLN A 1 248 ? 42.347 -15.572 -12.731 1.00 70.44 248 GLN A CA 1
ATOM 1993 C C . GLN A 1 248 ? 41.923 -14.638 -13.865 1.00 70.44 248 GLN A C 1
ATOM 1995 O O . GLN A 1 248 ? 42.630 -14.469 -14.848 1.00 70.44 248 GLN A O 1
ATOM 2000 N N . LYS A 1 249 ? 40.718 -14.064 -13.769 1.00 78.75 249 LYS A N 1
ATOM 2001 C CA . LYS A 1 249 ? 40.176 -13.246 -14.858 1.00 78.75 249 LYS A CA 1
ATOM 2002 C C . LYS A 1 249 ? 41.110 -12.068 -15.136 1.00 78.75 249 LYS A C 1
ATOM 2004 O O . LYS A 1 249 ? 41.339 -11.262 -14.237 1.00 78.75 249 LYS A O 1
ATOM 2009 N N . VAL A 1 250 ? 41.593 -11.982 -16.371 1.00 80.56 250 VAL A N 1
ATOM 2010 C CA . VAL A 1 250 ? 42.531 -10.965 -16.850 1.00 80.56 250 VAL A CA 1
ATOM 2011 C C . VAL A 1 250 ? 41.820 -10.042 -17.843 1.00 80.56 250 VAL A C 1
ATOM 2013 O O . VAL A 1 250 ? 41.018 -10.511 -18.648 1.00 80.56 250 VAL A O 1
ATOM 2016 N N . GLY A 1 251 ? 42.075 -8.736 -17.783 1.00 78.88 251 GLY A N 1
ATOM 2017 C CA . GLY A 1 251 ? 41.440 -7.761 -18.673 1.00 78.88 251 GLY A CA 1
ATOM 2018 C C . GLY A 1 251 ? 41.930 -6.334 -18.449 1.00 78.88 251 GLY A C 1
ATOM 2019 O O . GLY A 1 251 ? 42.885 -6.102 -17.701 1.00 78.88 251 GLY A O 1
ATOM 2020 N N . LEU A 1 252 ? 41.276 -5.366 -19.094 1.00 78.38 252 LEU A N 1
ATOM 2021 C CA . LEU A 1 252 ? 41.544 -3.951 -18.846 1.00 78.38 252 LEU A CA 1
ATOM 2022 C C . LEU A 1 252 ? 41.017 -3.544 -17.464 1.00 78.38 252 LEU A C 1
ATOM 2024 O O . LEU A 1 252 ? 40.175 -4.219 -16.867 1.00 78.38 252 LEU A O 1
ATOM 2028 N N . TYR A 1 253 ? 41.486 -2.400 -16.960 1.00 78.06 253 TYR A N 1
ATOM 2029 C CA . TYR A 1 253 ? 41.044 -1.845 -15.675 1.00 78.06 253 TYR A CA 1
ATOM 2030 C C . TYR A 1 253 ? 39.509 -1.804 -15.553 1.00 78.06 253 TYR A C 1
ATOM 2032 O O . TYR A 1 253 ? 38.957 -2.224 -14.535 1.00 78.06 253 TYR A O 1
ATOM 2040 N N . ILE A 1 254 ? 38.820 -1.357 -16.610 1.00 77.31 254 ILE A N 1
ATOM 2041 C CA . ILE A 1 254 ? 37.354 -1.258 -16.652 1.00 77.31 254 ILE A CA 1
ATOM 2042 C C . ILE A 1 254 ? 36.711 -2.651 -16.590 1.00 77.31 254 ILE A C 1
ATOM 2044 O O . ILE A 1 254 ? 35.789 -2.855 -15.802 1.00 77.31 254 ILE A O 1
ATOM 2048 N N . ASP A 1 255 ? 37.244 -3.628 -17.325 1.00 81.81 255 ASP A N 1
ATOM 2049 C CA . ASP A 1 255 ? 36.706 -4.993 -17.375 1.00 81.81 255 ASP A CA 1
ATOM 2050 C C . ASP A 1 255 ? 36.808 -5.693 -16.017 1.00 81.81 255 ASP A C 1
ATOM 2052 O O . ASP A 1 255 ? 35.872 -6.365 -15.568 1.00 81.81 255 ASP A O 1
ATOM 2056 N N . ILE A 1 256 ? 37.946 -5.522 -15.335 1.00 86.38 256 ILE A N 1
ATOM 2057 C CA . ILE A 1 256 ? 38.176 -6.098 -14.009 1.00 86.38 256 ILE A CA 1
ATOM 2058 C C . ILE A 1 256 ? 37.362 -5.361 -12.947 1.00 86.38 256 ILE A C 1
ATOM 2060 O O . ILE A 1 256 ? 36.785 -6.011 -12.075 1.00 86.38 256 ILE A O 1
ATOM 2064 N N . LEU A 1 257 ? 37.228 -4.035 -13.038 1.00 85.19 257 LEU A N 1
ATOM 2065 C CA . LEU A 1 257 ? 36.390 -3.259 -12.125 1.00 85.19 257 LEU A CA 1
ATOM 2066 C C . LEU A 1 257 ? 34.907 -3.632 -12.258 1.00 85.19 257 LEU A C 1
ATOM 2068 O O . LEU A 1 257 ? 34.222 -3.812 -11.244 1.00 85.19 257 LEU A O 1
ATOM 2072 N N . GLN A 1 258 ? 34.413 -3.780 -13.488 1.00 84.50 258 GLN A N 1
ATOM 2073 C CA . GLN A 1 258 ? 33.038 -4.186 -13.765 1.00 84.50 258 GLN A CA 1
ATOM 2074 C C . GLN A 1 258 ? 32.791 -5.623 -13.300 1.00 84.50 258 GLN A C 1
ATOM 2076 O O . GLN A 1 258 ? 31.788 -5.897 -12.642 1.00 84.50 258 GLN A O 1
ATOM 2081 N N . HIS A 1 259 ? 33.737 -6.528 -13.550 1.00 87.50 259 HIS A N 1
ATOM 2082 C CA . HIS A 1 259 ? 33.685 -7.896 -13.048 1.00 87.50 259 HIS A CA 1
ATOM 2083 C C . HIS A 1 259 ? 33.658 -7.959 -11.512 1.00 87.50 259 HIS A C 1
ATOM 2085 O O . HIS A 1 259 ? 32.759 -8.579 -10.944 1.00 87.50 259 HIS A O 1
ATOM 2091 N N . ALA A 1 260 ? 34.603 -7.302 -10.838 1.00 88.94 260 ALA A N 1
ATOM 2092 C CA . ALA A 1 260 ? 34.705 -7.300 -9.382 1.00 88.94 260 ALA A CA 1
ATOM 2093 C C . ALA A 1 260 ? 33.457 -6.678 -8.734 1.00 88.94 260 ALA A C 1
ATOM 2095 O O . ALA A 1 260 ? 32.922 -7.205 -7.760 1.00 88.94 260 ALA A O 1
ATOM 2096 N N . SER A 1 261 ? 32.921 -5.610 -9.329 1.00 88.81 261 SER A N 1
ATOM 2097 C CA . SER A 1 261 ? 31.675 -4.985 -8.871 1.00 88.81 261 SER A CA 1
ATOM 2098 C C . SER A 1 261 ? 30.459 -5.884 -9.100 1.00 88.81 261 SER A C 1
ATOM 2100 O O . SER A 1 261 ? 29.615 -6.006 -8.215 1.00 88.81 261 SER A O 1
ATOM 2102 N N . GLY A 1 262 ? 30.383 -6.556 -10.251 1.00 87.19 262 GLY A N 1
ATOM 2103 C CA . GLY A 1 262 ? 29.295 -7.479 -10.575 1.00 87.19 262 GLY A CA 1
ATOM 2104 C C . GLY A 1 262 ? 29.265 -8.707 -9.663 1.00 87.19 262 GLY A C 1
ATOM 2105 O O . GLY A 1 262 ? 28.197 -9.131 -9.223 1.00 87.19 262 GLY A O 1
ATOM 2106 N N . VAL A 1 263 ? 30.431 -9.258 -9.317 1.00 86.69 263 VAL A N 1
ATOM 2107 C CA . VAL A 1 263 ? 30.530 -10.385 -8.378 1.00 86.69 263 VAL A CA 1
ATOM 2108 C C . VAL A 1 263 ? 30.279 -9.925 -6.938 1.00 86.69 263 VAL A C 1
ATOM 2110 O O . VAL A 1 263 ? 29.506 -10.561 -6.221 1.00 86.69 263 VAL A O 1
ATOM 2113 N N . GLY A 1 264 ? 30.860 -8.794 -6.528 1.00 84.44 264 GLY A N 1
ATOM 2114 C CA . GLY A 1 264 ? 30.743 -8.258 -5.171 1.00 84.44 264 GLY A CA 1
ATOM 2115 C C . GLY A 1 264 ? 29.338 -7.777 -4.787 1.00 84.44 264 GLY A C 1
ATOM 2116 O O . GLY A 1 264 ? 28.943 -7.898 -3.626 1.00 84.44 264 GLY A O 1
ATOM 2117 N N . ASN A 1 265 ? 28.558 -7.291 -5.758 1.00 85.06 265 ASN A N 1
ATOM 2118 C CA 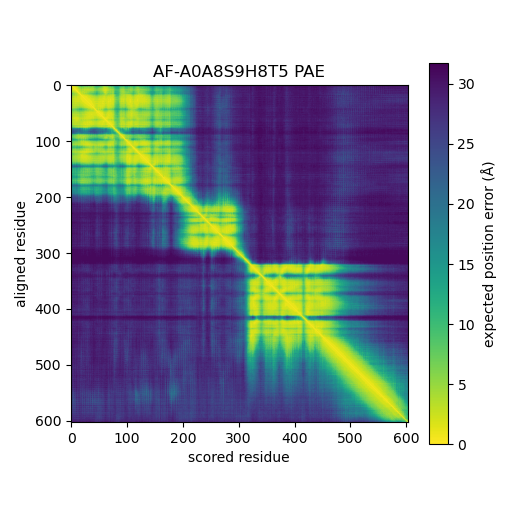. ASN A 1 265 ? 27.186 -6.804 -5.552 1.00 85.06 265 ASN A CA 1
ATOM 2119 C C . ASN A 1 265 ? 26.105 -7.823 -5.958 1.00 85.06 265 ASN A C 1
ATOM 2121 O O . ASN A 1 265 ? 24.919 -7.503 -5.987 1.00 85.06 265 ASN A O 1
ATOM 2125 N N . SER A 1 266 ? 26.488 -9.063 -6.265 1.00 81.81 266 SER A N 1
ATOM 2126 C CA . SER A 1 266 ? 25.558 -10.108 -6.698 1.00 81.81 266 SER A CA 1
ATOM 2127 C C . SER A 1 266 ? 24.569 -10.509 -5.589 1.00 81.81 266 SER A C 1
ATOM 2129 O O . SER A 1 266 ? 24.965 -11.029 -4.539 1.00 81.81 266 SER A O 1
ATOM 2131 N N . SER A 1 267 ? 23.267 -10.426 -5.877 1.00 73.38 267 SER A N 1
ATOM 2132 C CA . SER A 1 267 ? 22.174 -10.917 -5.015 1.00 73.38 267 SER A CA 1
ATOM 2133 C C . SER A 1 267 ? 22.042 -12.450 -4.984 1.00 73.38 267 SER A C 1
ATOM 2135 O O . SER A 1 267 ? 21.321 -12.999 -4.155 1.00 73.38 267 SER A O 1
ATOM 2137 N N . SER A 1 268 ? 22.772 -13.168 -5.847 1.00 75.19 268 SER A N 1
ATOM 2138 C CA . SER A 1 268 ? 22.724 -14.635 -5.925 1.00 75.19 268 SER A CA 1
ATOM 2139 C C . SER A 1 268 ? 23.124 -15.321 -4.613 1.00 75.19 268 SER A C 1
ATOM 2141 O O . SER A 1 268 ? 24.157 -14.995 -4.018 1.00 75.19 268 SER A O 1
ATOM 2143 N N . LYS A 1 269 ? 22.340 -16.330 -4.210 1.00 71.25 269 LYS A N 1
ATOM 2144 C CA . LYS A 1 269 ? 22.626 -17.231 -3.078 1.00 71.25 269 LYS A CA 1
ATOM 2145 C C . LYS A 1 269 ? 23.700 -18.283 -3.391 1.00 71.25 269 LYS A C 1
ATOM 2147 O O . LYS A 1 269 ? 24.206 -18.908 -2.472 1.00 71.25 269 LYS A O 1
ATOM 2152 N N . LYS A 1 270 ? 24.055 -18.473 -4.672 1.00 74.44 270 LYS A N 1
ATOM 2153 C CA . LYS A 1 270 ? 25.059 -19.462 -5.115 1.00 74.44 270 LYS A CA 1
ATOM 2154 C C . LYS A 1 270 ? 26.507 -19.030 -4.844 1.00 74.44 270 LYS A C 1
ATOM 2156 O O . LYS A 1 270 ? 27.398 -19.864 -4.901 1.00 74.44 270 LYS A O 1
ATOM 2161 N N . ARG A 1 271 ? 26.742 -17.738 -4.587 1.00 78.50 271 ARG A N 1
ATOM 2162 C CA . ARG A 1 271 ? 28.074 -17.181 -4.309 1.00 78.50 271 ARG A CA 1
ATOM 2163 C C . ARG A 1 271 ? 28.290 -17.043 -2.813 1.00 78.50 271 ARG A C 1
ATOM 2165 O O . ARG A 1 271 ? 27.422 -16.500 -2.123 1.00 78.50 271 ARG A O 1
ATOM 2172 N N . SER A 1 272 ? 29.442 -17.498 -2.334 1.00 80.50 272 SER A N 1
ATOM 2173 C CA . SER A 1 272 ? 29.771 -17.448 -0.907 1.00 80.50 272 SER A CA 1
ATOM 2174 C C . SER A 1 272 ? 29.953 -16.004 -0.421 1.00 80.50 272 SER A C 1
ATOM 2176 O O . SER A 1 272 ? 30.292 -15.106 -1.195 1.00 80.50 272 SER A O 1
ATOM 2178 N N . LEU A 1 273 ? 29.731 -15.763 0.876 1.00 76.56 273 LEU A N 1
ATOM 2179 C CA . LEU A 1 273 ? 29.972 -14.445 1.484 1.00 76.56 273 LEU A CA 1
ATOM 2180 C C . LEU A 1 273 ? 31.437 -14.018 1.330 1.00 76.56 273 LEU A C 1
ATOM 2182 O O . LEU A 1 273 ? 31.710 -12.861 1.017 1.00 76.56 273 LEU A O 1
ATOM 2186 N N . THR A 1 274 ? 32.355 -14.974 1.464 1.00 78.88 274 THR A N 1
ATOM 2187 C CA . THR A 1 274 ? 33.796 -14.811 1.261 1.00 78.88 274 THR A CA 1
ATOM 2188 C C . THR A 1 274 ? 34.107 -14.333 -0.156 1.00 78.88 274 THR A C 1
ATOM 2190 O O . THR A 1 274 ? 34.770 -13.319 -0.335 1.00 78.88 274 THR A O 1
ATOM 2193 N N . GLU A 1 275 ? 33.553 -14.994 -1.174 1.00 82.69 275 GLU A N 1
ATOM 2194 C CA . GLU A 1 275 ? 33.746 -14.637 -2.583 1.00 82.69 275 GLU A CA 1
ATOM 2195 C C . GLU A 1 275 ? 33.227 -13.225 -2.889 1.00 82.69 275 GLU A C 1
ATOM 2197 O O . GLU A 1 275 ? 33.912 -12.440 -3.549 1.00 82.69 275 GLU A O 1
ATOM 2202 N N . LYS A 1 276 ? 32.053 -12.857 -2.360 1.00 86.19 276 LYS A N 1
ATOM 2203 C CA . LYS A 1 276 ? 31.497 -11.505 -2.524 1.00 86.19 276 LYS A CA 1
ATOM 2204 C C . LYS A 1 276 ? 32.368 -10.447 -1.846 1.00 86.19 276 LYS A C 1
ATOM 2206 O O . LYS A 1 276 ? 32.630 -9.404 -2.443 1.00 86.19 276 LYS A O 1
ATOM 2211 N N . ALA A 1 277 ? 32.834 -10.715 -0.629 1.00 83.94 277 ALA A N 1
ATOM 2212 C CA . ALA A 1 277 ? 33.695 -9.804 0.118 1.00 83.94 277 ALA A CA 1
ATOM 2213 C C . ALA A 1 277 ? 35.056 -9.601 -0.571 1.00 83.94 277 ALA A C 1
ATOM 2215 O O . ALA A 1 277 ? 35.498 -8.462 -0.703 1.00 83.94 277 ALA A O 1
ATOM 2216 N N . CYS A 1 278 ? 35.669 -10.664 -1.106 1.00 86.44 278 CYS A N 1
ATOM 2217 C CA . CYS A 1 278 ? 36.901 -10.581 -1.898 1.00 86.44 278 CYS A CA 1
ATOM 2218 C C . CYS A 1 278 ? 36.759 -9.657 -3.112 1.00 86.44 278 CYS A C 1
ATOM 2220 O O . CYS A 1 278 ? 37.595 -8.784 -3.343 1.00 86.44 278 CYS A O 1
ATOM 2222 N N . HIS A 1 279 ? 35.669 -9.797 -3.866 1.00 90.62 279 HIS A N 1
ATOM 2223 C CA . HIS A 1 279 ? 35.456 -8.992 -5.067 1.00 90.62 279 HIS A CA 1
ATOM 2224 C C . HIS A 1 279 ? 35.029 -7.548 -4.743 1.00 90.62 279 HIS A C 1
ATOM 2226 O O . HIS A 1 279 ? 35.417 -6.631 -5.467 1.00 90.62 279 HIS A O 1
ATOM 2232 N N . ARG A 1 280 ? 34.326 -7.298 -3.625 1.00 88.00 280 ARG A N 1
ATOM 2233 C CA . ARG A 1 280 ? 34.092 -5.927 -3.123 1.00 88.00 280 ARG A CA 1
ATOM 2234 C C . ARG A 1 280 ? 35.391 -5.255 -2.689 1.00 88.00 280 ARG A C 1
ATOM 2236 O O . ARG A 1 280 ? 35.631 -4.117 -3.087 1.00 88.00 280 ARG A O 1
ATOM 2243 N N . ALA A 1 281 ? 36.243 -5.960 -1.945 1.00 87.69 281 ALA A N 1
ATOM 2244 C CA . ALA A 1 281 ? 37.550 -5.460 -1.525 1.00 87.69 281 ALA A CA 1
ATOM 2245 C C . ALA A 1 281 ? 38.437 -5.119 -2.735 1.00 87.69 281 ALA A C 1
ATOM 2247 O O . ALA A 1 281 ? 39.027 -4.039 -2.777 1.00 87.69 281 ALA A O 1
ATOM 2248 N N . LEU A 1 282 ? 38.450 -5.976 -3.764 1.00 88.94 282 LEU A N 1
ATOM 2249 C CA . LEU A 1 282 ? 39.139 -5.714 -5.030 1.00 88.94 282 LEU A CA 1
ATOM 2250 C C . LEU A 1 282 ? 38.580 -4.484 -5.753 1.00 88.94 282 LEU A C 1
ATOM 2252 O O . LEU A 1 282 ? 39.337 -3.616 -6.176 1.00 88.94 282 LEU A O 1
ATOM 2256 N N . ALA A 1 283 ? 37.256 -4.373 -5.871 1.00 88.50 283 ALA A N 1
ATOM 2257 C CA . ALA A 1 283 ? 36.620 -3.234 -6.528 1.00 88.50 283 ALA A CA 1
ATOM 2258 C C . ALA A 1 283 ? 36.847 -1.916 -5.761 1.00 88.50 283 ALA A C 1
ATOM 2260 O O . ALA A 1 283 ? 36.893 -0.844 -6.364 1.00 88.50 283 ALA A O 1
ATOM 2261 N N . LYS A 1 284 ? 36.986 -1.983 -4.433 1.00 88.81 284 LYS A N 1
ATOM 2262 C CA . LYS A 1 284 ? 37.349 -0.854 -3.568 1.00 88.81 284 LYS A CA 1
ATOM 2263 C C . LYS A 1 284 ? 38.806 -0.443 -3.775 1.00 88.81 284 LYS A C 1
ATOM 2265 O O . LYS A 1 284 ? 39.062 0.744 -3.932 1.00 88.81 284 LYS A O 1
ATOM 2270 N N . TYR A 1 285 ? 39.722 -1.408 -3.850 1.00 86.94 285 TYR A N 1
ATOM 2271 C CA . TYR A 1 285 ? 41.139 -1.188 -4.156 1.00 86.94 285 TYR A CA 1
ATOM 2272 C C . TYR A 1 285 ? 41.357 -0.588 -5.546 1.00 86.94 285 TYR A C 1
ATOM 2274 O O . TYR A 1 285 ? 42.054 0.415 -5.678 1.00 86.94 285 TYR A O 1
ATOM 2282 N N . LEU A 1 286 ? 40.668 -1.110 -6.566 1.00 83.94 286 LEU A N 1
ATOM 2283 C CA . LEU A 1 286 ? 40.723 -0.566 -7.923 1.00 83.94 286 LEU A CA 1
ATOM 2284 C C . LEU A 1 286 ? 40.285 0.903 -7.963 1.00 83.94 286 LEU A C 1
ATOM 2286 O O . LEU A 1 286 ? 41.003 1.733 -8.507 1.00 83.94 286 LEU A O 1
ATOM 2290 N N . ARG A 1 287 ? 39.158 1.240 -7.321 1.00 84.44 287 ARG A N 1
ATOM 2291 C CA . ARG A 1 287 ? 38.632 2.616 -7.298 1.00 84.44 287 ARG A CA 1
ATOM 2292 C C . ARG A 1 287 ? 39.449 3.592 -6.457 1.00 84.44 287 ARG A C 1
ATOM 2294 O O . ARG A 1 287 ? 39.501 4.760 -6.814 1.00 84.44 287 ARG A O 1
ATOM 2301 N N . LYS A 1 288 ? 39.986 3.163 -5.311 1.00 83.44 288 LYS A N 1
ATOM 2302 C CA . LYS A 1 288 ? 40.622 4.077 -4.348 1.00 83.44 288 LYS A CA 1
ATOM 2303 C C . LYS A 1 288 ? 42.123 4.221 -4.540 1.00 83.44 288 LYS A C 1
ATOM 2305 O O . LYS A 1 288 ? 42.633 5.310 -4.329 1.00 83.44 288 LYS A O 1
ATOM 2310 N N . ASP A 1 289 ? 42.815 3.144 -4.898 1.00 80.56 289 ASP A N 1
ATOM 2311 C CA . ASP A 1 289 ? 44.281 3.114 -4.896 1.00 80.56 289 ASP A CA 1
ATOM 2312 C C . ASP A 1 289 ? 44.870 2.906 -6.307 1.00 80.56 289 ASP A C 1
ATOM 2314 O O . ASP A 1 289 ? 46.047 3.178 -6.518 1.00 80.56 289 ASP A O 1
ATOM 2318 N N . LEU A 1 290 ? 44.074 2.454 -7.290 1.00 75.81 290 LEU A N 1
ATOM 2319 C CA . LEU A 1 290 ? 44.527 2.235 -8.677 1.00 75.81 290 LEU A CA 1
ATOM 2320 C C . LEU A 1 290 ? 43.811 3.105 -9.726 1.00 75.81 290 LEU A C 1
ATOM 2322 O O . LEU A 1 290 ? 44.191 3.066 -10.899 1.00 75.81 290 LEU A O 1
ATOM 2326 N N . ALA A 1 291 ? 42.826 3.916 -9.331 1.00 72.62 291 ALA A N 1
ATOM 2327 C CA . ALA A 1 291 ? 42.126 4.822 -10.244 1.00 72.62 291 ALA A CA 1
ATOM 2328 C C . ALA A 1 291 ? 43.078 5.874 -10.827 1.00 72.62 291 ALA A C 1
ATOM 2330 O O . ALA A 1 291 ? 43.090 6.079 -12.041 1.00 72.62 291 ALA A O 1
ATOM 2331 N N . ASP A 1 292 ? 43.951 6.435 -9.986 1.00 62.53 292 ASP A N 1
ATOM 2332 C CA . ASP A 1 292 ? 44.988 7.382 -10.403 1.00 62.53 292 ASP A CA 1
ATOM 2333 C C . ASP A 1 292 ? 46.052 6.728 -11.278 1.00 62.53 292 ASP A C 1
ATOM 2335 O O . ASP A 1 292 ? 46.635 7.371 -12.140 1.00 62.53 292 ASP A O 1
ATOM 2339 N N . TYR A 1 293 ? 46.289 5.426 -11.118 1.00 59.44 293 TYR A N 1
ATOM 2340 C CA . TYR A 1 293 ? 47.217 4.696 -11.973 1.00 59.44 293 TYR A CA 1
ATOM 2341 C C . TYR A 1 293 ? 46.666 4.559 -13.402 1.00 59.44 293 TYR A C 1
ATOM 2343 O O . TYR A 1 293 ? 47.419 4.731 -14.363 1.00 59.44 293 TYR A O 1
ATOM 2351 N N . ALA A 1 294 ? 45.358 4.311 -13.552 1.00 53.59 294 ALA A N 1
ATOM 2352 C CA . ALA A 1 294 ? 44.669 4.241 -14.843 1.00 53.59 294 ALA A CA 1
ATOM 2353 C C . ALA A 1 294 ? 44.542 5.620 -15.524 1.00 53.59 294 ALA A C 1
ATOM 2355 O O . ALA A 1 294 ? 44.721 5.727 -16.737 1.00 53.59 294 ALA A O 1
ATOM 2356 N N . THR A 1 295 ? 44.307 6.693 -14.764 1.00 49.91 295 THR A N 1
ATOM 2357 C CA . THR A 1 295 ? 44.232 8.068 -15.300 1.00 49.91 295 THR A CA 1
ATOM 2358 C C . THR A 1 295 ? 45.619 8.676 -15.550 1.00 49.91 295 THR A C 1
ATOM 2360 O O . THR A 1 295 ? 45.833 9.320 -16.579 1.00 49.91 295 THR A O 1
ATOM 2363 N N . ALA A 1 296 ? 46.616 8.388 -14.706 1.00 48.12 296 ALA A N 1
ATOM 2364 C CA . ALA A 1 296 ? 48.013 8.760 -14.935 1.00 48.12 296 ALA A CA 1
ATOM 2365 C C . ALA A 1 296 ? 48.643 7.981 -16.093 1.00 48.12 296 ALA A C 1
ATOM 2367 O O . ALA A 1 296 ? 49.588 8.486 -16.692 1.00 48.12 296 ALA A O 1
ATOM 2368 N N . THR A 1 297 ? 48.135 6.798 -16.470 1.00 46.84 297 THR A N 1
ATOM 2369 C CA . THR A 1 297 ? 48.527 6.154 -17.736 1.00 46.84 297 THR A CA 1
ATOM 2370 C C . THR A 1 297 ? 47.840 6.769 -18.940 1.00 46.84 297 THR A C 1
ATOM 2372 O O . THR A 1 297 ? 48.487 6.808 -19.972 1.00 46.84 297 THR A O 1
ATOM 2375 N N . VAL A 1 298 ? 46.622 7.315 -18.850 1.00 43.50 298 VAL A N 1
ATOM 2376 C CA . VAL A 1 298 ? 46.071 8.147 -19.941 1.00 43.50 298 VAL A CA 1
ATOM 2377 C C . VAL A 1 298 ? 46.954 9.386 -20.138 1.00 43.50 298 VAL A C 1
ATOM 2379 O O . VAL A 1 298 ? 47.372 9.644 -21.259 1.00 43.50 298 VAL A O 1
ATOM 2382 N N . SER A 1 299 ? 47.376 10.040 -19.049 1.00 41.47 299 SER A N 1
ATOM 2383 C CA . SER A 1 299 ? 48.277 11.208 -19.069 1.00 41.47 299 SER A CA 1
ATOM 2384 C C . SER A 1 299 ? 49.738 10.882 -19.455 1.00 41.47 299 SER A C 1
ATOM 2386 O O . SER A 1 299 ? 50.375 11.618 -20.210 1.00 41.47 299 SER A O 1
ATOM 2388 N N . ARG A 1 300 ? 50.290 9.735 -19.024 1.00 40.56 300 ARG A N 1
ATOM 2389 C CA . ARG A 1 300 ? 51.599 9.229 -19.489 1.00 40.56 300 ARG A CA 1
ATOM 2390 C C . ARG A 1 300 ? 51.535 8.645 -20.892 1.00 40.56 300 ARG A C 1
ATOM 2392 O O . ARG A 1 300 ? 52.572 8.593 -21.525 1.00 40.56 300 ARG A O 1
ATOM 2399 N N . ARG A 1 301 ? 50.374 8.253 -21.424 1.00 39.81 301 ARG A N 1
ATOM 2400 C CA . ARG A 1 301 ? 50.214 7.923 -22.851 1.00 39.81 301 ARG A CA 1
ATOM 2401 C C . ARG A 1 301 ? 50.250 9.195 -23.689 1.00 39.81 301 ARG A C 1
ATOM 2403 O O . ARG A 1 301 ? 50.885 9.174 -24.730 1.00 39.81 301 ARG A O 1
ATOM 2410 N N . SER A 1 302 ? 49.706 10.304 -23.184 1.00 41.12 302 SER A N 1
ATOM 2411 C CA . SER A 1 302 ? 49.888 11.634 -23.780 1.00 41.12 302 SER A CA 1
ATOM 2412 C C . SER A 1 302 ? 51.359 12.073 -23.792 1.00 41.12 302 SER A C 1
ATOM 2414 O O . SER A 1 302 ? 51.787 12.723 -24.736 1.00 41.12 302 SER A O 1
ATOM 2416 N N . LYS A 1 303 ? 52.148 11.705 -22.767 1.00 37.28 303 LYS A N 1
ATOM 2417 C CA . LYS A 1 303 ? 53.563 12.119 -22.630 1.00 37.28 303 LYS A CA 1
ATOM 2418 C C . LYS A 1 303 ? 54.618 11.120 -23.140 1.00 37.28 303 LYS A C 1
ATOM 2420 O O . LYS A 1 303 ? 55.687 11.554 -23.538 1.00 37.28 303 LYS A O 1
ATOM 2425 N N . ALA A 1 304 ? 54.351 9.813 -23.155 1.00 33.03 304 ALA A N 1
ATOM 2426 C CA . ALA A 1 304 ? 55.274 8.777 -23.645 1.00 33.03 304 ALA A CA 1
ATOM 2427 C C . ALA A 1 304 ? 55.060 8.458 -25.133 1.00 33.03 304 ALA A C 1
ATOM 2429 O O . ALA A 1 304 ? 56.017 8.102 -25.813 1.00 33.03 304 ALA A O 1
ATOM 2430 N N . LEU A 1 305 ? 53.847 8.660 -25.675 1.00 36.47 305 LEU A N 1
ATOM 2431 C CA . LEU A 1 305 ? 53.656 8.715 -27.132 1.00 36.47 305 LEU A CA 1
ATOM 2432 C C . LEU A 1 305 ? 54.391 9.925 -27.735 1.00 36.47 305 LEU A C 1
ATOM 2434 O O . LEU A 1 305 ? 54.811 9.863 -28.880 1.00 36.47 305 LEU A O 1
ATOM 2438 N N . ALA A 1 306 ? 54.619 10.973 -26.936 1.00 38.19 306 ALA A N 1
ATOM 2439 C CA . ALA A 1 306 ? 55.434 12.125 -27.305 1.00 38.19 306 ALA A CA 1
ATOM 2440 C C . ALA A 1 306 ? 56.956 11.901 -27.159 1.00 38.19 306 ALA A C 1
ATOM 2442 O O . ALA A 1 306 ? 57.717 12.732 -27.638 1.00 38.19 306 ALA A O 1
ATOM 2443 N N . SER A 1 307 ? 57.423 10.816 -26.513 1.00 39.16 307 SER A N 1
ATOM 2444 C CA . SER A 1 307 ? 58.864 10.574 -26.286 1.00 39.16 307 SER A CA 1
ATOM 2445 C C . SER A 1 307 ? 59.445 9.368 -27.036 1.00 39.16 307 SER A C 1
ATOM 2447 O O . SER A 1 307 ? 60.658 9.190 -27.020 1.00 39.16 307 SER A O 1
ATOM 2449 N N . LEU A 1 308 ? 58.613 8.518 -27.649 1.00 38.22 308 LEU A N 1
ATOM 2450 C CA . LEU A 1 308 ? 59.048 7.361 -28.456 1.00 38.22 308 LEU A CA 1
ATOM 2451 C C . LEU A 1 308 ? 59.096 7.648 -29.963 1.00 38.22 308 LEU A C 1
ATOM 2453 O O . LEU A 1 308 ? 59.618 6.835 -30.716 1.00 38.22 308 LEU A O 1
ATOM 2457 N N . THR A 1 309 ? 58.612 8.808 -30.402 1.00 33.72 309 THR A N 1
ATOM 2458 C CA . THR A 1 309 ? 58.860 9.338 -31.746 1.00 33.72 309 THR A CA 1
ATOM 2459 C C . THR A 1 309 ? 59.913 10.436 -31.647 1.00 33.72 309 THR A C 1
ATOM 2461 O O . THR A 1 309 ? 59.600 11.623 -31.714 1.00 33.72 309 THR A O 1
ATOM 2464 N N . GLY A 1 310 ? 61.164 10.027 -31.429 1.00 39.62 310 GLY A N 1
ATOM 2465 C CA . GLY A 1 310 ? 62.292 10.815 -31.909 1.00 39.62 310 GLY A CA 1
ATOM 2466 C C . GLY A 1 310 ? 62.221 10.818 -33.434 1.00 39.62 310 GLY A C 1
ATOM 2467 O O . GLY A 1 310 ? 62.210 9.752 -34.041 1.00 39.62 310 GLY A O 1
ATOM 2468 N N . ASP A 1 311 ? 62.064 12.012 -33.996 1.00 41.69 311 ASP A N 1
ATOM 2469 C CA . ASP A 1 311 ? 62.166 12.364 -35.412 1.00 41.69 311 ASP A CA 1
ATOM 2470 C C . ASP A 1 311 ? 61.362 11.504 -36.400 1.00 41.69 311 ASP A C 1
ATOM 2472 O O . ASP A 1 311 ? 61.896 10.678 -37.129 1.00 41.69 311 ASP A O 1
ATOM 2476 N N . ILE A 1 312 ? 60.048 11.747 -36.434 1.00 29.98 312 ILE A N 1
ATOM 2477 C CA . ILE A 1 312 ? 59.309 12.276 -37.600 1.00 29.98 312 ILE A CA 1
ATOM 2478 C C . ILE A 1 312 ? 57.977 12.814 -37.039 1.00 29.98 312 ILE A C 1
ATOM 2480 O O . ILE A 1 312 ? 57.190 12.044 -36.480 1.00 29.98 312 ILE A O 1
ATOM 2484 N N . PRO A 1 313 ? 57.694 14.124 -37.132 1.00 33.62 313 PRO A N 1
ATOM 2485 C CA . PRO A 1 313 ? 56.485 14.691 -36.555 1.00 33.62 313 PRO A CA 1
ATOM 2486 C C . PRO A 1 313 ? 55.267 14.344 -37.421 1.00 33.62 313 PRO A C 1
ATOM 2488 O O . PRO A 1 313 ? 55.059 14.931 -38.479 1.00 33.62 313 PRO A O 1
ATOM 2491 N N . LEU A 1 314 ? 54.410 13.435 -36.951 1.00 34.88 314 LEU A N 1
ATOM 2492 C CA . LEU A 1 314 ? 53.005 13.408 -37.367 1.00 34.88 314 LEU A CA 1
ATOM 2493 C C . LEU A 1 314 ? 52.163 14.017 -36.249 1.00 34.88 314 LEU A C 1
ATOM 2495 O O . LEU A 1 314 ? 51.639 13.327 -35.376 1.00 34.88 314 LEU A O 1
ATOM 2499 N N . ALA A 1 315 ? 52.081 15.345 -36.276 1.00 31.09 315 ALA A N 1
ATOM 2500 C CA . ALA A 1 315 ? 51.140 16.122 -35.490 1.00 31.09 315 ALA A CA 1
ATOM 2501 C C . ALA A 1 315 ? 49.708 15.627 -35.768 1.00 31.09 315 ALA A C 1
ATOM 2503 O O . ALA A 1 315 ? 49.204 15.758 -36.882 1.00 31.09 315 ALA A O 1
ATOM 2504 N N . TYR A 1 316 ? 49.052 15.040 -34.766 1.00 37.44 316 TYR A N 1
ATOM 2505 C CA . TYR A 1 316 ? 47.600 14.874 -34.785 1.00 37.44 316 TYR A CA 1
ATOM 2506 C C . TYR A 1 316 ? 46.995 16.238 -34.440 1.00 37.44 316 TYR A C 1
ATOM 2508 O O . TYR A 1 316 ? 46.869 16.599 -33.270 1.00 37.44 316 TYR A O 1
ATOM 2516 N N . ASP A 1 317 ? 46.740 17.033 -35.477 1.00 34.38 317 ASP A N 1
ATOM 2517 C CA . ASP A 1 317 ? 46.152 18.365 -35.381 1.00 34.38 317 ASP A CA 1
ATOM 2518 C C . ASP A 1 317 ? 44.628 18.258 -35.191 1.00 34.38 317 ASP A C 1
ATOM 2520 O O . ASP A 1 317 ? 43.846 18.167 -36.137 1.00 34.38 317 ASP A O 1
ATOM 2524 N N . ASP A 1 318 ? 44.207 18.222 -33.926 1.00 44.44 318 ASP A N 1
ATOM 2525 C CA . ASP A 1 318 ? 42.808 18.114 -33.483 1.00 44.44 318 ASP A CA 1
ATOM 2526 C C . ASP A 1 318 ? 41.997 19.413 -33.710 1.00 44.44 318 ASP A C 1
ATOM 2528 O O . ASP A 1 318 ? 40.837 19.516 -33.308 1.00 44.44 318 ASP A O 1
ATOM 2532 N N . GLN A 1 319 ? 42.573 20.438 -34.354 1.00 43.53 319 GLN A N 1
ATOM 2533 C CA . GLN A 1 319 ? 41.866 21.697 -34.608 1.00 43.53 319 GLN A CA 1
ATOM 2534 C C . GLN A 1 319 ? 40.983 21.682 -35.867 1.00 43.53 319 GLN A C 1
ATOM 2536 O O . GLN A 1 319 ? 40.143 22.576 -36.005 1.00 43.53 319 GLN A O 1
ATOM 2541 N N . PHE A 1 320 ? 41.078 20.677 -36.758 1.00 43.88 320 PHE A N 1
ATOM 2542 C CA . PHE A 1 320 ? 40.440 20.788 -38.084 1.00 43.88 320 PHE A CA 1
ATOM 2543 C C . PHE A 1 320 ? 39.744 19.545 -38.679 1.00 43.88 320 PHE A C 1
ATOM 2545 O O . PHE A 1 320 ? 39.075 19.699 -39.706 1.00 43.88 320 PHE A O 1
ATOM 2552 N N . GLU A 1 321 ? 39.770 18.348 -38.071 1.00 67.62 321 GLU A N 1
ATOM 2553 C CA . GLU A 1 321 ? 39.048 17.192 -38.647 1.00 67.62 321 GLU A CA 1
ATOM 2554 C C . GLU A 1 321 ? 37.546 17.225 -38.295 1.00 67.62 321 GLU A C 1
ATOM 2556 O O . GLU A 1 321 ? 37.064 16.615 -37.341 1.00 67.62 321 GLU A O 1
ATOM 2561 N N . LYS A 1 322 ? 36.770 17.978 -39.082 1.00 83.88 322 LYS A N 1
ATOM 2562 C CA . LYS A 1 322 ? 35.304 17.917 -39.031 1.00 83.88 322 LYS A CA 1
ATOM 2563 C C . LYS A 1 322 ? 34.827 16.614 -39.671 1.00 83.88 322 LYS A C 1
ATOM 2565 O O . LYS A 1 322 ? 35.226 16.283 -40.789 1.00 83.88 322 LYS A O 1
ATOM 2570 N N . LEU A 1 323 ? 33.930 15.919 -38.984 1.00 91.00 323 LEU A N 1
ATOM 2571 C CA . LEU A 1 323 ? 33.294 14.690 -39.450 1.00 91.00 323 LEU A CA 1
ATOM 2572 C C . LEU A 1 323 ? 31.864 14.984 -39.890 1.00 91.00 323 LEU A C 1
ATOM 2574 O O . LEU A 1 323 ? 31.229 15.909 -39.383 1.00 91.00 323 LEU A O 1
ATOM 2578 N N . VAL A 1 324 ? 31.334 14.195 -40.818 1.00 92.81 324 VAL A N 1
ATOM 2579 C CA . VAL A 1 324 ? 29.931 14.337 -41.227 1.00 92.81 324 VAL A CA 1
ATOM 2580 C C . VAL A 1 324 ? 29.026 13.758 -40.137 1.00 92.81 324 VAL A C 1
ATOM 2582 O O . VAL A 1 324 ? 29.145 12.582 -39.800 1.00 92.81 324 VAL A O 1
ATOM 2585 N N . TRP A 1 325 ? 28.123 14.576 -39.592 1.00 91.44 325 TRP A N 1
ATOM 2586 C CA . TRP A 1 325 ? 27.099 14.205 -38.616 1.00 91.44 325 TRP A CA 1
ATOM 2587 C C . TRP A 1 325 ? 25.699 14.245 -39.256 1.00 91.44 325 TRP A C 1
ATOM 2589 O O . TRP A 1 325 ? 25.376 15.226 -39.926 1.00 91.44 325 TRP A O 1
ATOM 2599 N N . PRO A 1 326 ? 24.812 13.255 -39.036 1.00 93.38 326 PRO A N 1
ATOM 2600 C CA . PRO A 1 326 ? 25.009 11.979 -38.329 1.00 93.38 326 PRO A CA 1
ATOM 2601 C C . PRO A 1 326 ? 26.193 11.174 -38.860 1.00 93.38 326 PRO A C 1
ATOM 2603 O O . PRO A 1 326 ? 26.416 11.227 -40.062 1.00 93.38 326 PRO A O 1
ATOM 2606 N N . TRP A 1 327 ? 26.924 10.451 -38.003 1.00 93.38 327 TRP A N 1
ATOM 2607 C CA . TRP A 1 327 ? 28.195 9.809 -38.372 1.00 93.38 327 TRP A CA 1
ATOM 2608 C C . TRP A 1 327 ? 28.036 8.885 -39.587 1.00 93.38 327 TRP A C 1
ATOM 2610 O O . TRP A 1 327 ? 27.180 7.992 -39.584 1.00 93.38 327 TRP A O 1
ATOM 2620 N N . LYS A 1 328 ? 28.845 9.111 -40.635 1.00 95.19 328 LYS A N 1
ATOM 2621 C CA . LYS A 1 328 ? 28.790 8.338 -41.887 1.00 95.19 328 LYS A CA 1
ATOM 2622 C C . LYS A 1 328 ? 30.133 7.721 -42.248 1.00 95.19 328 LYS A C 1
ATOM 2624 O O . LYS A 1 328 ? 31.146 8.413 -42.261 1.00 95.19 328 LYS A O 1
ATOM 2629 N N . GLY A 1 329 ? 30.117 6.442 -42.597 1.00 94.88 329 GLY A N 1
ATOM 2630 C CA . GLY A 1 329 ? 31.208 5.756 -43.278 1.00 94.88 329 GLY A CA 1
ATOM 2631 C C . GLY A 1 329 ? 31.001 5.764 -44.790 1.00 94.88 329 GLY A C 1
ATOM 2632 O O . GLY A 1 329 ? 29.869 5.758 -45.271 1.00 94.88 329 GLY A O 1
ATOM 2633 N N . ILE A 1 330 ? 32.095 5.769 -45.536 1.00 94.81 330 ILE A N 1
ATOM 2634 C CA . ILE A 1 330 ? 32.126 5.585 -46.984 1.00 94.81 330 ILE A CA 1
ATOM 2635 C C . ILE A 1 330 ? 32.703 4.196 -47.238 1.00 94.81 330 ILE A C 1
ATOM 2637 O O . ILE A 1 330 ? 33.731 3.849 -46.660 1.00 94.81 330 ILE A O 1
ATOM 2641 N N . LEU A 1 331 ? 32.017 3.416 -48.066 1.00 94.25 331 LEU A N 1
ATOM 2642 C CA . LEU A 1 331 ? 32.383 2.073 -48.497 1.00 94.25 331 LEU A CA 1
ATOM 2643 C C . LEU A 1 331 ? 32.512 2.092 -50.022 1.00 94.25 331 LEU A C 1
ATOM 2645 O O . LEU A 1 331 ? 31.570 2.497 -50.699 1.00 94.25 331 LEU A O 1
ATOM 2649 N N . VAL A 1 332 ? 33.650 1.681 -50.567 1.00 90.94 332 VAL A N 1
ATOM 2650 C CA . VAL A 1 332 ? 33.917 1.679 -52.016 1.00 90.94 332 VAL A CA 1
ATOM 2651 C C . VAL A 1 332 ? 34.427 0.315 -52.473 1.00 90.94 332 VAL A C 1
ATOM 2653 O O . VAL A 1 332 ? 34.711 -0.555 -51.649 1.00 90.94 332 VAL A O 1
ATOM 2656 N N . ASN A 1 333 ? 34.547 0.150 -53.792 1.00 89.56 333 ASN A N 1
ATOM 2657 C CA . ASN A 1 333 ? 34.878 -1.112 -54.459 1.00 89.56 333 ASN A CA 1
ATOM 2658 C C . ASN A 1 333 ? 33.781 -2.184 -54.318 1.00 89.56 333 ASN A C 1
ATOM 2660 O O . ASN A 1 333 ? 34.064 -3.377 -54.271 1.00 89.56 333 ASN A O 1
ATOM 2664 N N . ILE A 1 334 ? 32.511 -1.766 -54.235 1.00 89.62 334 ILE A N 1
ATOM 2665 C CA . ILE A 1 334 ? 31.380 -2.701 -54.202 1.00 89.62 334 ILE A CA 1
ATOM 2666 C C . ILE A 1 334 ? 31.239 -3.340 -55.593 1.00 89.62 334 ILE A C 1
ATOM 2668 O O . ILE A 1 334 ? 31.085 -2.594 -56.568 1.00 89.62 334 ILE A O 1
ATOM 2672 N N . PRO A 1 335 ? 31.234 -4.683 -55.707 1.00 85.62 335 PRO A N 1
ATOM 2673 C CA . PRO A 1 335 ? 31.116 -5.364 -56.991 1.00 85.62 335 PRO A CA 1
ATOM 2674 C C . PRO A 1 335 ? 29.857 -4.951 -57.761 1.00 85.62 335 PRO A C 1
ATOM 2676 O O . PRO A 1 335 ? 28.746 -4.952 -57.223 1.00 85.62 335 PRO A O 1
ATOM 2679 N N . THR A 1 336 ? 30.024 -4.628 -59.045 1.00 84.44 336 THR A N 1
ATOM 2680 C CA . THR A 1 336 ? 28.922 -4.298 -59.957 1.00 84.44 336 THR A CA 1
ATOM 2681 C C . THR A 1 336 ? 28.953 -5.195 -61.192 1.00 84.44 336 THR A C 1
ATOM 2683 O O . THR A 1 336 ? 30.011 -5.619 -61.651 1.00 84.44 336 THR A O 1
ATOM 2686 N N . LYS A 1 337 ? 27.772 -5.528 -61.711 1.00 82.75 337 LYS A N 1
ATOM 2687 C CA . LYS A 1 337 ? 27.558 -6.315 -62.925 1.00 82.75 337 LYS A CA 1
ATOM 2688 C C . LYS A 1 337 ? 26.857 -5.443 -63.954 1.00 82.75 337 LYS A C 1
ATOM 2690 O O . LYS A 1 337 ? 25.808 -4.867 -63.660 1.00 82.75 337 LYS A O 1
ATOM 2695 N N . MET A 1 338 ? 27.425 -5.376 -65.152 1.00 78.56 338 MET A N 1
ATOM 2696 C CA . MET A 1 338 ? 26.824 -4.669 -66.278 1.00 78.56 338 MET A CA 1
ATOM 2697 C C . MET A 1 338 ? 25.579 -5.419 -66.768 1.00 78.56 338 MET A C 1
ATOM 2699 O O . MET A 1 338 ? 25.607 -6.643 -66.918 1.00 78.56 338 MET A O 1
ATOM 2703 N N . GLY A 1 339 ? 24.486 -4.690 -66.983 1.00 73.31 339 GLY A N 1
ATOM 2704 C CA . GLY A 1 339 ? 23.243 -5.215 -67.537 1.00 73.31 339 GLY A CA 1
ATOM 2705 C C . GLY A 1 339 ? 23.385 -5.657 -68.995 1.00 73.31 339 GLY A C 1
ATOM 2706 O O . GLY A 1 339 ? 24.326 -5.284 -69.695 1.00 73.31 339 GLY A O 1
ATOM 2707 N N . HIS A 1 340 ? 22.423 -6.455 -69.467 1.00 68.19 340 HIS A N 1
ATOM 2708 C CA . HIS A 1 340 ? 22.386 -6.966 -70.847 1.00 68.19 340 HIS A CA 1
ATOM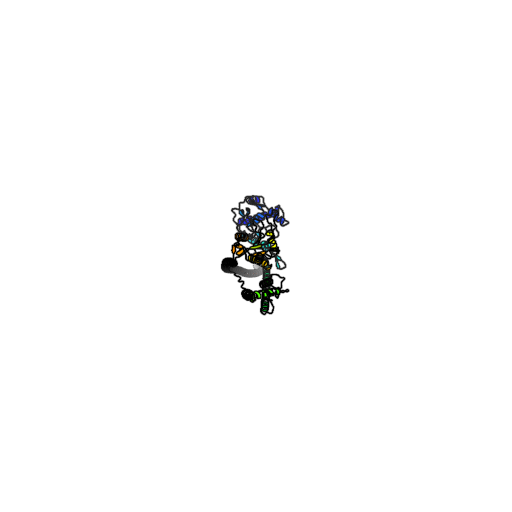 2709 C C . HIS A 1 340 ? 22.263 -5.865 -71.916 1.00 68.19 340 HIS A C 1
ATOM 2711 O O . HIS A 1 340 ? 22.552 -6.111 -73.083 1.00 68.19 340 HIS A O 1
ATOM 2717 N N . ASP A 1 341 ? 21.838 -4.668 -71.518 1.00 65.19 341 ASP A N 1
ATOM 2718 C CA . ASP A 1 341 ? 21.702 -3.470 -72.346 1.00 65.19 341 ASP A CA 1
ATOM 2719 C C . ASP A 1 341 ? 23.003 -2.658 -72.469 1.00 65.19 341 ASP A C 1
ATOM 2721 O O . ASP A 1 341 ? 23.061 -1.721 -73.262 1.00 65.19 341 ASP A O 1
ATOM 2725 N N . GLY A 1 342 ? 24.044 -2.996 -71.696 1.00 62.12 342 GLY A N 1
ATOM 2726 C CA . GLY A 1 342 ? 25.304 -2.249 -71.661 1.00 62.12 342 GLY A CA 1
ATOM 2727 C C . GLY A 1 342 ? 25.159 -0.810 -71.153 1.00 62.12 342 GLY A C 1
ATOM 2728 O O . GLY A 1 342 ? 26.069 -0.008 -71.351 1.00 62.12 342 GLY A O 1
ATOM 2729 N N . LEU A 1 343 ? 24.027 -0.472 -70.528 1.00 59.16 343 LEU A N 1
ATOM 2730 C CA . LEU A 1 343 ? 23.684 0.894 -70.121 1.00 59.16 343 LEU A CA 1
ATOM 2731 C C . LEU A 1 343 ? 23.544 1.040 -68.603 1.00 59.16 343 LEU A C 1
ATOM 2733 O O . LEU A 1 343 ? 23.683 2.153 -68.098 1.00 59.16 343 LEU A O 1
ATOM 2737 N N . CYS A 1 344 ? 23.269 -0.045 -67.869 1.00 66.38 344 CYS A N 1
ATOM 2738 C CA . CYS A 1 344 ? 23.030 0.012 -66.427 1.00 66.38 344 CYS A CA 1
ATOM 2739 C C . CYS A 1 344 ? 23.824 -1.034 -65.633 1.00 66.38 344 CYS A C 1
ATOM 2741 O O . CYS A 1 344 ? 23.713 -2.239 -65.857 1.00 66.38 344 CYS A O 1
ATOM 2743 N N . CYS A 1 345 ? 24.568 -0.576 -64.629 1.00 75.69 345 CYS A N 1
ATOM 2744 C CA . CYS A 1 345 ? 25.257 -1.406 -63.650 1.00 75.69 345 CYS A CA 1
ATOM 2745 C C . CYS A 1 345 ? 24.330 -1.757 -62.478 1.00 75.69 345 CYS A C 1
ATOM 2747 O O . CYS A 1 345 ? 23.704 -0.887 -61.869 1.00 75.69 345 CYS A O 1
ATOM 2749 N N . THR A 1 346 ? 24.288 -3.037 -62.112 1.00 78.38 346 THR A N 1
ATOM 2750 C CA . THR A 1 346 ? 23.602 -3.544 -60.913 1.00 78.38 346 THR A CA 1
ATOM 2751 C C . THR A 1 346 ? 24.628 -4.008 -59.884 1.00 78.38 346 THR A C 1
ATOM 2753 O O . THR A 1 346 ? 25.679 -4.522 -60.247 1.00 78.38 346 THR A O 1
ATOM 2756 N N . GLY A 1 347 ? 24.361 -3.816 -58.595 1.00 81.56 347 GLY A N 1
ATOM 2757 C CA . GLY A 1 347 ? 25.273 -4.186 -57.510 1.00 81.56 347 GLY A CA 1
ATOM 2758 C C . GLY A 1 347 ? 24.518 -4.749 -56.315 1.00 81.56 347 GLY A C 1
ATOM 2759 O O . GLY A 1 347 ? 23.286 -4.835 -56.332 1.00 81.56 347 GLY A O 1
ATOM 2760 N N . GLU A 1 348 ? 25.255 -5.139 -55.279 1.00 84.81 348 GLU A N 1
ATOM 2761 C CA . GLU A 1 348 ? 24.640 -5.576 -54.027 1.00 84.81 348 GLU A CA 1
ATOM 2762 C C . GLU A 1 348 ? 23.778 -4.475 -53.405 1.00 84.81 348 GLU A C 1
ATOM 2764 O O . GLU A 1 348 ? 24.107 -3.289 -53.423 1.00 84.81 348 GLU A O 1
ATOM 2769 N N . SER A 1 349 ? 22.642 -4.873 -52.837 1.00 86.62 349 SER A N 1
ATOM 2770 C CA . SER A 1 349 ? 21.717 -3.929 -52.218 1.00 86.62 349 SER A CA 1
ATOM 2771 C C . SER A 1 349 ? 22.236 -3.440 -50.862 1.00 86.62 349 SER A C 1
ATOM 2773 O O . SER A 1 349 ? 22.918 -4.152 -50.127 1.00 86.62 349 SER A O 1
ATOM 2775 N N . GLY A 1 350 ? 21.837 -2.227 -50.469 1.00 88.69 350 GLY A N 1
ATOM 2776 C CA . GLY A 1 350 ? 22.182 -1.658 -49.161 1.00 88.69 350 GLY A CA 1
ATOM 2777 C C . GLY A 1 350 ? 21.902 -2.581 -47.957 1.00 88.69 350 GLY A C 1
ATOM 2778 O O . GLY A 1 350 ? 22.754 -2.684 -47.078 1.00 88.69 350 GLY A O 1
ATOM 2779 N N . PRO A 1 351 ? 20.755 -3.286 -47.881 1.00 92.31 351 PRO A N 1
ATOM 2780 C CA . PRO A 1 351 ? 20.510 -4.266 -46.821 1.00 92.31 351 PRO A CA 1
ATOM 2781 C C . PRO A 1 351 ? 21.513 -5.428 -46.793 1.00 92.31 351 PRO A C 1
ATOM 2783 O O . PRO A 1 351 ? 21.956 -5.802 -45.713 1.00 92.31 351 PRO A O 1
ATOM 2786 N N . GLN A 1 352 ? 21.935 -5.947 -47.950 1.00 90.38 352 GLN A N 1
ATOM 2787 C CA . GLN A 1 352 ? 22.919 -7.037 -48.018 1.00 90.38 352 GLN A CA 1
ATOM 2788 C C . GLN A 1 352 ? 24.289 -6.591 -47.491 1.00 90.38 352 GLN A C 1
ATOM 2790 O O . GLN A 1 352 ? 24.876 -7.263 -46.643 1.00 90.38 352 GLN A O 1
ATOM 2795 N N . LEU A 1 353 ? 24.734 -5.398 -47.898 1.00 90.94 353 LEU A N 1
ATOM 2796 C CA . LEU A 1 353 ? 25.969 -4.787 -47.398 1.00 90.94 353 LEU A CA 1
ATOM 2797 C C . LEU A 1 353 ? 25.893 -4.503 -45.892 1.00 90.94 353 LEU A C 1
ATOM 2799 O O . LEU A 1 353 ? 26.871 -4.657 -45.162 1.00 90.94 353 LEU A O 1
ATOM 2803 N N . LYS A 1 354 ? 24.718 -4.109 -45.389 1.00 92.81 354 LYS A N 1
ATOM 2804 C CA . LYS A 1 354 ? 24.492 -3.933 -43.950 1.00 92.81 354 LYS A CA 1
ATOM 2805 C C . LYS A 1 354 ? 24.681 -5.254 -43.196 1.00 92.81 354 LYS A C 1
ATOM 2807 O O . LYS A 1 354 ? 25.376 -5.266 -42.182 1.00 92.81 354 LYS A O 1
ATOM 2812 N N . ASP A 1 355 ? 24.089 -6.341 -43.680 1.00 91.94 355 ASP A N 1
ATOM 2813 C CA . ASP A 1 355 ? 24.178 -7.658 -43.040 1.00 91.94 355 ASP A CA 1
ATOM 2814 C C . ASP A 1 355 ? 25.609 -8.215 -43.070 1.00 91.94 355 ASP A C 1
ATOM 2816 O O . ASP A 1 355 ? 26.047 -8.880 -42.130 1.00 91.94 355 ASP A O 1
ATOM 2820 N N . GLU A 1 356 ? 26.382 -7.917 -44.115 1.00 89.50 356 GLU A N 1
ATOM 2821 C CA . GLU A 1 356 ? 27.816 -8.213 -44.157 1.00 89.50 356 GLU A CA 1
ATOM 2822 C C . GLU A 1 356 ? 28.609 -7.443 -43.093 1.00 89.50 356 GLU A C 1
ATOM 2824 O O . GLU A 1 356 ? 29.381 -8.044 -42.341 1.00 89.50 356 GLU A O 1
ATOM 2829 N N . LEU A 1 357 ? 28.382 -6.134 -42.961 1.00 89.56 357 LEU A N 1
ATOM 2830 C CA . LEU A 1 357 ? 29.040 -5.329 -41.929 1.00 89.56 357 LEU A CA 1
ATOM 2831 C C . LEU A 1 357 ? 28.674 -5.797 -40.512 1.00 89.56 357 LEU A C 1
ATOM 2833 O O . LEU A 1 357 ? 29.538 -5.810 -39.635 1.00 89.56 357 LEU A O 1
ATOM 2837 N N . ILE A 1 358 ? 27.433 -6.245 -40.298 1.00 90.69 358 ILE A N 1
ATOM 2838 C CA . ILE A 1 358 ? 27.003 -6.852 -39.030 1.00 90.69 358 ILE A CA 1
ATOM 2839 C C . ILE A 1 358 ? 27.746 -8.165 -38.765 1.00 90.69 358 ILE A C 1
ATOM 2841 O O . ILE A 1 358 ? 28.211 -8.386 -37.647 1.00 90.69 358 ILE A O 1
ATOM 2845 N N . ARG A 1 359 ? 27.931 -9.019 -39.783 1.00 90.00 359 ARG A N 1
ATOM 2846 C CA . ARG A 1 359 ? 28.730 -10.254 -39.657 1.00 90.00 359 ARG A CA 1
ATOM 2847 C C . ARG A 1 359 ? 30.194 -9.975 -39.307 1.00 90.00 359 ARG A C 1
ATOM 2849 O O . ARG A 1 359 ? 30.787 -10.751 -38.564 1.00 90.00 359 ARG A O 1
ATOM 2856 N N . ARG A 1 360 ? 30.754 -8.856 -39.780 1.00 85.12 360 ARG A N 1
ATOM 2857 C CA . ARG A 1 360 ? 32.089 -8.360 -39.389 1.00 85.12 360 ARG A CA 1
ATOM 2858 C C . ARG A 1 360 ? 32.139 -7.724 -37.990 1.00 85.12 360 ARG A C 1
ATOM 2860 O O . ARG A 1 360 ? 33.216 -7.356 -37.536 1.00 85.12 360 ARG A O 1
ATOM 2867 N N . GLY A 1 361 ? 31.010 -7.631 -37.286 1.00 86.06 361 GLY A N 1
ATOM 2868 C CA . GLY A 1 361 ? 30.935 -7.111 -35.919 1.00 86.06 361 GLY A CA 1
ATOM 2869 C C . GLY A 1 361 ? 30.710 -5.601 -35.822 1.00 86.06 361 GLY A C 1
ATOM 2870 O O . GLY A 1 361 ? 30.830 -5.043 -34.732 1.00 86.06 361 GLY A O 1
ATOM 2871 N N . PHE A 1 362 ? 30.372 -4.931 -36.926 1.00 90.31 362 PHE A N 1
ATOM 2872 C CA . PHE A 1 362 ? 29.980 -3.522 -36.908 1.00 90.31 362 PHE A CA 1
ATOM 2873 C C . PHE A 1 362 ? 28.479 -3.366 -36.660 1.00 90.31 362 PHE A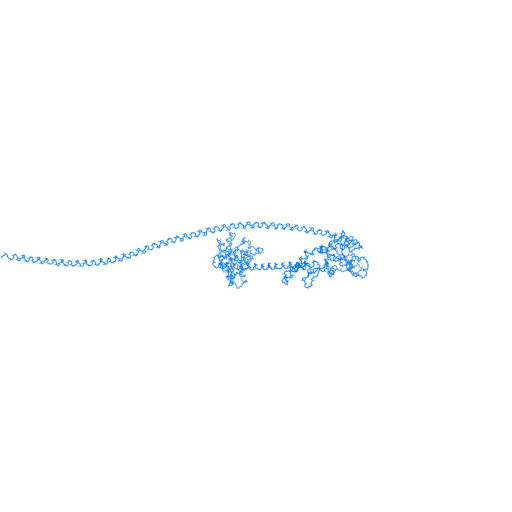 C 1
ATOM 2875 O O . PHE A 1 362 ? 27.684 -4.255 -36.950 1.00 90.31 362 PHE A O 1
ATOM 2882 N N . ASN A 1 363 ? 28.069 -2.193 -36.176 1.00 89.50 363 ASN A N 1
ATOM 2883 C CA . ASN A 1 363 ? 26.670 -1.899 -35.865 1.00 89.50 363 ASN A CA 1
ATOM 2884 C C . ASN A 1 363 ? 26.114 -0.703 -36.673 1.00 89.50 363 ASN A C 1
ATOM 2886 O O . ASN A 1 363 ? 25.789 0.345 -36.108 1.00 89.50 363 ASN A O 1
ATOM 2890 N N . PRO A 1 364 ? 26.024 -0.805 -38.012 1.00 93.19 364 PRO A N 1
ATOM 2891 C CA . PRO A 1 364 ? 25.450 0.256 -38.832 1.00 93.19 364 PRO A CA 1
ATOM 2892 C C . PRO A 1 364 ? 23.917 0.294 -38.724 1.00 93.19 364 PRO A C 1
ATOM 2894 O O . PRO A 1 364 ? 23.239 -0.735 -38.748 1.00 93.19 364 PRO A O 1
ATOM 2897 N N . ILE A 1 365 ? 23.331 1.496 -38.715 1.00 93.75 365 ILE A N 1
ATOM 2898 C CA . ILE A 1 365 ? 21.875 1.674 -38.846 1.00 93.75 365 ILE A CA 1
ATOM 2899 C C . ILE A 1 365 ? 21.427 1.206 -40.229 1.00 93.75 365 ILE A C 1
ATOM 2901 O O . ILE A 1 365 ? 20.425 0.493 -40.368 1.00 93.75 365 ILE A O 1
ATOM 2905 N N . ARG A 1 366 ? 22.147 1.643 -41.264 1.00 93.56 366 ARG A N 1
ATOM 2906 C CA . ARG A 1 366 ? 21.784 1.429 -42.665 1.00 93.56 366 ARG A CA 1
ATOM 2907 C C . ARG A 1 366 ? 23.000 1.600 -43.564 1.00 93.56 366 ARG A C 1
ATOM 2909 O O . ARG A 1 366 ? 23.849 2.434 -43.281 1.00 93.56 366 ARG A O 1
ATOM 2916 N N . VAL A 1 367 ? 23.028 0.878 -44.679 1.00 94.69 367 VAL A N 1
ATOM 2917 C CA . VAL A 1 367 ? 23.922 1.171 -45.803 1.00 94.69 367 VAL A CA 1
ATOM 2918 C C . VAL A 1 367 ? 23.074 1.638 -46.978 1.00 94.69 367 VAL A C 1
ATOM 2920 O O . VAL A 1 367 ? 22.039 1.044 -47.285 1.00 94.69 367 VAL A O 1
ATOM 2923 N N . ARG A 1 368 ? 23.472 2.744 -47.601 1.00 91.56 368 ARG A N 1
ATOM 2924 C CA . ARG A 1 368 ? 22.814 3.312 -48.774 1.00 91.56 368 ARG A CA 1
ATOM 2925 C C . ARG A 1 368 ? 23.766 3.277 -49.954 1.00 91.56 368 ARG A C 1
ATOM 2927 O O . ARG A 1 368 ? 24.773 3.968 -49.946 1.00 91.56 368 ARG A O 1
ATOM 2934 N N . THR A 1 369 ? 23.426 2.499 -50.963 1.00 89.88 369 THR A N 1
ATOM 2935 C CA . THR A 1 369 ? 24.125 2.483 -52.251 1.00 89.88 369 THR A CA 1
ATOM 2936 C C . THR A 1 369 ? 23.970 3.835 -52.941 1.00 89.88 369 THR A C 1
ATOM 2938 O O . THR A 1 369 ? 22.863 4.387 -52.940 1.00 89.88 369 THR A O 1
ATOM 2941 N N . VAL A 1 370 ? 25.041 4.354 -53.527 1.00 84.94 370 VAL A N 1
ATOM 2942 C CA . VAL A 1 370 ? 25.009 5.576 -54.333 1.00 84.94 370 VAL A CA 1
ATOM 2943 C C . VAL A 1 370 ? 24.838 5.202 -55.806 1.00 84.94 370 VAL A C 1
ATOM 2945 O O . VAL A 1 370 ? 25.360 4.186 -56.260 1.00 84.94 370 VAL A O 1
ATOM 2948 N N . TRP A 1 371 ? 24.033 5.985 -56.522 1.00 82.19 371 TRP A N 1
ATOM 2949 C CA . TRP A 1 371 ? 23.639 5.720 -57.905 1.00 82.19 371 TRP A CA 1
ATOM 2950 C C . TRP A 1 371 ? 24.013 6.912 -58.782 1.00 82.19 371 TRP A C 1
ATOM 2952 O O . TRP A 1 371 ? 23.825 8.058 -58.364 1.00 82.19 371 TRP A O 1
ATOM 2962 N N . ASP A 1 372 ? 24.522 6.634 -59.977 1.00 74.38 372 ASP A N 1
ATOM 2963 C CA . ASP A 1 372 ? 24.780 7.614 -61.030 1.00 74.38 372 ASP A CA 1
ATOM 2964 C C . ASP A 1 372 ? 23.882 7.352 -62.256 1.00 74.38 372 ASP A C 1
ATOM 2966 O O . ASP A 1 372 ? 22.981 6.508 -62.222 1.00 74.38 372 ASP A O 1
ATOM 2970 N N . CYS A 1 373 ? 24.080 8.107 -63.340 1.00 74.00 373 CYS A N 1
ATOM 2971 C CA . CYS A 1 373 ? 23.308 7.946 -64.576 1.00 74.00 373 CYS A CA 1
ATOM 2972 C C . CYS A 1 373 ? 23.531 6.597 -65.285 1.00 74.00 373 CYS A C 1
ATOM 2974 O O . CYS A 1 373 ? 22.761 6.273 -66.186 1.00 74.00 373 CYS A O 1
ATOM 2976 N N . PHE A 1 374 ? 24.532 5.818 -64.867 1.00 71.38 374 PHE A N 1
ATOM 2977 C CA . PHE A 1 374 ? 24.859 4.487 -65.375 1.00 71.38 374 PHE A CA 1
ATOM 2978 C C . PHE A 1 374 ? 24.484 3.373 -64.382 1.00 71.38 374 PHE A C 1
ATOM 2980 O O . PHE A 1 374 ? 24.795 2.208 -64.618 1.00 71.38 374 PHE A O 1
ATOM 2987 N N . GLY A 1 375 ? 23.793 3.686 -63.280 1.00 78.81 375 GLY A N 1
ATOM 2988 C CA . GLY A 1 375 ? 23.306 2.708 -62.307 1.00 78.81 375 GLY A CA 1
ATOM 2989 C C . GLY A 1 375 ? 24.079 2.722 -60.985 1.00 78.81 375 GLY A C 1
ATOM 2990 O O . GLY A 1 375 ? 24.351 3.775 -60.413 1.00 78.81 375 GLY A O 1
ATOM 2991 N N . HIS A 1 376 ? 24.357 1.543 -60.428 1.00 85.50 376 HIS A N 1
ATOM 2992 C CA . HIS A 1 376 ? 25.022 1.405 -59.131 1.00 85.50 376 HIS A CA 1
ATOM 2993 C C . HIS A 1 376 ? 26.490 1.863 -59.209 1.00 85.50 376 HIS A C 1
ATOM 2995 O O . HIS A 1 376 ? 27.290 1.241 -59.904 1.00 85.50 376 HIS A O 1
ATOM 3001 N N . SER A 1 377 ? 26.887 2.880 -58.436 1.00 82.75 377 SER A N 1
ATOM 3002 C CA . SER A 1 377 ? 28.193 3.555 -58.585 1.00 82.75 377 SER A CA 1
ATOM 3003 C C . SER A 1 377 ? 29.382 2.826 -57.930 1.00 82.75 377 SER A C 1
ATOM 3005 O O . SER A 1 377 ? 30.462 3.394 -57.761 1.00 82.75 377 SER A O 1
ATOM 3007 N N . GLY A 1 378 ? 29.168 1.601 -57.442 1.00 86.06 378 GLY A N 1
ATOM 3008 C CA . GLY A 1 378 ? 30.168 0.827 -56.689 1.00 86.06 378 GLY A CA 1
ATOM 3009 C C . GLY A 1 378 ? 30.509 1.410 -55.309 1.00 86.06 378 GLY A C 1
ATOM 3010 O O . GLY A 1 378 ? 31.493 1.004 -54.693 1.00 86.06 378 GLY A O 1
ATOM 3011 N N . THR A 1 379 ? 29.707 2.363 -54.818 1.00 90.12 379 THR A N 1
ATOM 3012 C CA . THR A 1 379 ? 29.913 3.056 -53.538 1.00 90.12 379 THR A CA 1
ATOM 3013 C C . THR A 1 379 ? 28.676 2.972 -52.650 1.00 90.12 379 THR A C 1
ATOM 3015 O O . THR A 1 379 ? 27.542 3.097 -53.110 1.00 90.12 379 THR A O 1
ATOM 3018 N N . GLY A 1 380 ? 28.896 2.791 -51.352 1.00 93.25 380 GLY A N 1
ATOM 3019 C CA . GLY A 1 380 ? 27.882 2.751 -50.313 1.00 93.25 380 GLY A CA 1
ATOM 3020 C C . GLY A 1 380 ? 28.201 3.726 -49.184 1.00 93.25 380 GLY A C 1
ATOM 3021 O O . GLY A 1 380 ? 29.346 3.896 -48.779 1.00 93.25 380 GLY A O 1
ATOM 3022 N N . ILE A 1 381 ? 27.168 4.362 -48.645 1.00 95.50 381 ILE A N 1
ATOM 3023 C CA . ILE A 1 381 ? 27.244 5.232 -47.475 1.00 95.50 381 ILE A CA 1
ATOM 3024 C C . ILE A 1 381 ? 26.677 4.481 -46.280 1.00 95.50 381 ILE A C 1
ATOM 3026 O O . ILE A 1 381 ? 25.490 4.154 -46.236 1.00 95.50 381 ILE A O 1
ATOM 3030 N N . VAL A 1 382 ? 27.534 4.217 -45.305 1.00 96.25 382 VAL A N 1
ATOM 3031 C CA . VAL A 1 382 ? 27.197 3.548 -44.051 1.00 96.25 382 VAL A CA 1
ATOM 3032 C C . VAL A 1 382 ? 26.750 4.605 -43.046 1.00 96.25 382 VAL A C 1
ATOM 3034 O O . VAL A 1 382 ? 27.480 5.546 -42.763 1.00 96.25 382 VAL A O 1
ATOM 3037 N N . GLU A 1 383 ? 25.546 4.485 -42.504 1.00 96.12 383 GLU A N 1
ATOM 3038 C CA . GLU A 1 383 ? 24.997 5.394 -41.498 1.00 96.12 383 GLU A CA 1
ATOM 3039 C C . GLU A 1 383 ? 25.088 4.756 -40.108 1.00 96.12 383 GLU A C 1
ATOM 3041 O O . GLU A 1 383 ? 24.600 3.642 -39.909 1.00 96.12 383 GLU A O 1
ATOM 3046 N N . PHE A 1 384 ? 25.650 5.477 -39.138 1.00 94.69 384 PHE A N 1
ATOM 3047 C CA . PHE A 1 384 ? 25.719 5.063 -37.733 1.00 94.69 384 PHE A CA 1
ATOM 3048 C C . PHE A 1 384 ? 24.761 5.885 -36.855 1.00 94.69 384 PHE A C 1
ATOM 3050 O O . PHE A 1 384 ? 24.150 6.860 -37.308 1.00 94.69 384 PHE A O 1
ATOM 3057 N N . ASN A 1 385 ? 24.608 5.477 -35.589 1.00 92.50 385 ASN A N 1
ATOM 3058 C CA . ASN A 1 385 ? 23.798 6.206 -34.608 1.00 92.50 385 ASN A CA 1
ATOM 3059 C C . ASN A 1 385 ? 24.252 7.657 -34.437 1.00 92.50 385 ASN A C 1
ATOM 3061 O O . ASN A 1 385 ? 25.389 8.004 -34.708 1.00 92.50 385 ASN A O 1
ATOM 3065 N N . ARG A 1 386 ? 23.344 8.542 -34.018 1.00 91.00 386 ARG A N 1
ATOM 3066 C CA . ARG A 1 386 ? 23.639 9.983 -33.870 1.00 91.00 386 ARG A CA 1
ATOM 3067 C C . ARG A 1 386 ? 24.381 10.328 -32.578 1.00 91.00 386 ARG A C 1
ATOM 3069 O O . ARG A 1 386 ? 24.773 11.481 -32.404 1.00 91.00 386 ARG A O 1
ATOM 3076 N N . ASP A 1 387 ? 24.490 9.362 -31.675 1.00 87.00 387 ASP A N 1
ATOM 3077 C CA . ASP A 1 387 ? 25.004 9.484 -30.318 1.00 87.00 387 ASP A CA 1
ATOM 3078 C C . ASP A 1 387 ? 26.500 9.126 -30.236 1.00 87.00 387 ASP A C 1
ATOM 3080 O O . ASP A 1 387 ? 27.175 8.897 -31.245 1.00 87.00 387 ASP A O 1
ATOM 3084 N N . TRP A 1 388 ? 27.027 9.094 -29.011 1.00 85.62 388 TRP A N 1
ATOM 3085 C CA . TRP A 1 388 ? 28.408 8.697 -28.735 1.00 85.62 388 TRP A CA 1
ATOM 3086 C C . TRP A 1 388 ? 28.704 7.240 -29.094 1.00 85.62 388 TRP A C 1
ATOM 3088 O O . TRP A 1 388 ? 29.816 6.939 -29.524 1.00 85.62 388 TRP A O 1
ATOM 3098 N N . ASN A 1 389 ? 27.715 6.350 -28.972 1.00 88.75 389 ASN A N 1
ATOM 3099 C CA . ASN A 1 389 ? 27.867 4.953 -29.376 1.00 88.75 389 ASN A CA 1
ATOM 3100 C C . ASN A 1 389 ? 28.038 4.852 -30.890 1.00 88.75 389 ASN A C 1
ATOM 3102 O O . ASN A 1 389 ? 28.953 4.187 -31.356 1.00 88.75 389 ASN A O 1
ATOM 3106 N N . GLY A 1 390 ? 27.237 5.599 -31.655 1.00 88.50 390 GLY A N 1
ATOM 3107 C CA . GLY A 1 390 ? 27.389 5.681 -33.101 1.00 88.50 390 GLY A CA 1
ATOM 3108 C C . GLY A 1 390 ? 28.739 6.243 -33.539 1.00 88.50 390 GLY A C 1
ATOM 3109 O O . GLY A 1 390 ? 29.296 5.749 -34.514 1.00 88.50 390 GLY A O 1
ATOM 3110 N N . LEU A 1 391 ? 29.298 7.228 -32.821 1.00 88.56 391 LEU A N 1
ATOM 3111 C CA . LEU A 1 391 ? 30.649 7.730 -33.109 1.00 88.56 391 LEU A CA 1
ATOM 3112 C C . LEU A 1 391 ? 31.695 6.642 -32.861 1.00 88.56 391 LEU A C 1
ATOM 3114 O O . LEU A 1 391 ? 32.585 6.442 -33.683 1.00 88.56 391 LEU A O 1
ATOM 3118 N N . ASN A 1 392 ? 31.580 5.933 -31.738 1.00 87.75 392 ASN A N 1
ATOM 3119 C CA . ASN A 1 392 ? 32.474 4.835 -31.398 1.00 87.75 392 ASN A CA 1
ATOM 3120 C C . ASN A 1 392 ? 32.405 3.708 -32.442 1.00 87.75 392 ASN A C 1
ATOM 3122 O O . ASN A 1 392 ? 33.444 3.272 -32.931 1.00 87.75 392 ASN A O 1
ATOM 3126 N N . ASP A 1 393 ? 31.201 3.298 -32.841 1.00 89.38 393 ASP A N 1
ATOM 3127 C CA . ASP A 1 393 ? 30.983 2.286 -33.881 1.00 89.38 393 ASP A CA 1
ATOM 3128 C C . ASP A 1 393 ? 31.605 2.722 -35.219 1.00 89.38 393 ASP A C 1
ATOM 3130 O O . ASP A 1 393 ? 32.267 1.934 -35.896 1.00 89.38 393 ASP A O 1
ATOM 3134 N N . ALA A 1 394 ? 31.465 4.002 -35.572 1.00 90.12 394 ALA A N 1
ATOM 3135 C CA . ALA A 1 394 ? 32.024 4.567 -36.794 1.00 90.12 394 ALA A CA 1
ATOM 3136 C C . ALA A 1 394 ? 33.565 4.663 -36.763 1.00 90.12 394 ALA A C 1
ATOM 3138 O O . ALA A 1 394 ? 34.232 4.444 -37.778 1.00 90.12 394 ALA A O 1
ATOM 3139 N N . LEU A 1 395 ? 34.154 4.953 -35.598 1.00 88.75 395 LEU A N 1
ATOM 3140 C CA . LEU A 1 395 ? 35.607 4.951 -35.399 1.00 88.75 395 LEU A CA 1
ATOM 3141 C C . LEU A 1 395 ? 36.187 3.533 -35.435 1.00 88.75 395 LEU A C 1
ATOM 3143 O O . LEU A 1 395 ? 37.253 3.334 -36.017 1.00 88.75 395 LEU A O 1
ATOM 3147 N N . LEU A 1 396 ? 35.487 2.549 -34.864 1.00 88.62 396 LEU A N 1
ATOM 3148 C CA . LEU A 1 396 ? 35.859 1.136 -34.964 1.00 88.62 396 LEU A CA 1
ATOM 3149 C C . LEU A 1 396 ? 35.817 0.656 -36.416 1.00 88.62 396 LEU A C 1
ATOM 3151 O O . LEU A 1 396 ? 36.760 0.008 -36.862 1.00 88.62 396 LEU A O 1
ATOM 3155 N N . PHE A 1 397 ? 34.780 1.040 -37.164 1.00 91.31 397 PHE A N 1
ATOM 3156 C CA . PHE A 1 397 ? 34.682 0.792 -38.600 1.00 91.31 397 PHE A CA 1
ATOM 3157 C C . PHE A 1 397 ? 35.879 1.369 -39.367 1.00 91.31 397 PHE A C 1
ATOM 3159 O O . PHE A 1 397 ? 36.566 0.627 -40.064 1.00 91.31 397 PHE A O 1
ATOM 3166 N N . LYS A 1 398 ? 36.198 2.662 -39.185 1.00 91.50 398 LYS A N 1
ATOM 3167 C CA . LYS A 1 398 ? 37.376 3.303 -39.808 1.00 91.50 398 LYS A CA 1
ATOM 3168 C C . LYS A 1 398 ? 38.663 2.549 -39.479 1.00 91.50 398 LYS A C 1
ATOM 3170 O O . LYS A 1 398 ? 39.476 2.295 -40.362 1.00 91.50 398 LYS A O 1
ATOM 3175 N N . LYS A 1 399 ? 38.853 2.226 -38.200 1.00 90.38 399 LYS A N 1
ATOM 3176 C CA . LYS A 1 399 ? 40.075 1.601 -37.706 1.00 90.38 399 LYS A CA 1
ATOM 3177 C C . LYS A 1 399 ? 40.262 0.189 -38.262 1.00 90.38 399 LYS A C 1
ATOM 3179 O O . LYS A 1 399 ? 41.366 -0.131 -38.676 1.00 90.38 399 LYS A O 1
ATOM 3184 N N . ALA A 1 400 ? 39.207 -0.620 -38.302 1.00 90.44 400 ALA A N 1
ATOM 3185 C CA . ALA A 1 400 ? 39.280 -1.994 -38.789 1.00 90.44 400 ALA A CA 1
ATOM 3186 C C . ALA A 1 400 ? 39.690 -2.061 -40.267 1.00 90.44 400 ALA A C 1
ATOM 3188 O O . ALA A 1 400 ? 40.636 -2.761 -40.603 1.00 90.44 400 ALA A O 1
ATOM 3189 N N . TYR A 1 401 ? 39.061 -1.261 -41.136 1.00 89.31 401 TYR A N 1
ATOM 3190 C CA . TYR A 1 401 ? 39.452 -1.209 -42.550 1.00 89.31 401 TYR A CA 1
ATOM 3191 C C . TYR A 1 401 ? 40.860 -0.639 -42.749 1.00 89.31 401 TYR A C 1
ATOM 3193 O O . TYR A 1 401 ? 41.561 -1.051 -43.664 1.00 89.31 401 TYR A O 1
ATOM 3201 N N . GLN A 1 402 ? 41.311 0.267 -41.879 1.00 89.56 402 GLN A N 1
ATOM 3202 C CA . GLN A 1 402 ? 42.687 0.760 -41.907 1.00 89.56 402 GLN A CA 1
ATOM 3203 C C . GLN A 1 402 ? 43.709 -0.305 -41.462 1.00 89.56 402 GLN A C 1
ATOM 3205 O O . GLN A 1 402 ? 44.801 -0.356 -42.016 1.00 89.56 402 GLN A O 1
ATOM 3210 N N . GLU A 1 403 ? 43.380 -1.136 -40.468 1.00 88.69 403 GLU A N 1
ATOM 3211 C CA . GLU A 1 403 ? 44.234 -2.247 -40.014 1.00 88.69 403 GLU A CA 1
ATOM 3212 C C . GLU A 1 403 ? 44.286 -3.392 -41.039 1.00 88.69 403 GLU A C 1
ATOM 3214 O O . GLU A 1 403 ? 45.340 -4.001 -41.201 1.00 88.69 403 GLU A O 1
ATOM 3219 N N . ASP A 1 404 ? 43.198 -3.615 -41.783 1.00 86.94 404 ASP A N 1
ATOM 3220 C CA . ASP A 1 404 ? 43.129 -4.566 -42.902 1.00 86.94 404 ASP A CA 1
ATOM 3221 C C . ASP A 1 404 ? 43.918 -4.097 -44.147 1.00 86.94 404 ASP A C 1
ATOM 3223 O O . ASP A 1 404 ? 44.018 -4.837 -45.121 1.00 86.94 404 ASP A O 1
ATOM 3227 N N . GLY A 1 405 ? 44.463 -2.873 -44.152 1.00 87.62 405 GLY A N 1
ATOM 3228 C CA . GLY A 1 405 ? 45.101 -2.281 -45.337 1.00 87.62 405 GLY A CA 1
ATOM 3229 C C . GLY A 1 405 ? 44.106 -1.857 -46.424 1.00 87.62 405 GLY A C 1
ATOM 3230 O O . GLY A 1 405 ? 44.480 -1.683 -47.580 1.00 87.62 405 GLY A O 1
ATOM 3231 N N . HIS A 1 406 ? 42.833 -1.691 -46.062 1.00 89.88 406 HIS A N 1
ATOM 3232 C CA . HIS A 1 406 ? 41.732 -1.287 -46.937 1.00 89.88 406 HIS A CA 1
ATOM 3233 C C . HIS A 1 406 ? 41.156 0.089 -46.552 1.00 89.88 406 HIS A C 1
ATOM 3235 O O . HIS A 1 406 ? 39.948 0.339 -46.633 1.00 89.88 406 HIS A O 1
ATOM 3241 N N . GLY A 1 407 ? 42.013 1.009 -46.105 1.00 89.00 407 GLY A N 1
ATOM 3242 C CA . GLY A 1 407 ? 41.636 2.375 -45.762 1.00 89.00 407 GLY A CA 1
ATOM 3243 C C . GLY A 1 407 ? 41.612 3.322 -46.968 1.00 89.00 407 GLY A C 1
ATOM 3244 O O . GLY A 1 407 ? 41.966 2.974 -48.094 1.00 89.00 407 GLY A O 1
ATOM 3245 N N . LYS A 1 408 ? 41.254 4.592 -46.722 1.00 88.06 408 LYS A N 1
ATOM 3246 C CA . LYS A 1 408 ? 41.237 5.651 -47.757 1.00 88.06 408 LYS A CA 1
ATOM 3247 C C . LYS A 1 408 ? 42.586 5.820 -48.462 1.00 88.06 408 LYS A C 1
ATOM 3249 O O . LYS A 1 408 ? 42.628 6.062 -49.663 1.00 88.06 408 LYS A O 1
ATOM 3254 N N . LYS A 1 409 ? 43.691 5.733 -47.713 1.00 87.31 409 LYS A N 1
ATOM 3255 C CA . LYS A 1 409 ? 45.044 5.888 -48.268 1.00 87.31 409 LYS A CA 1
ATOM 3256 C C . LYS A 1 409 ? 45.396 4.730 -49.198 1.00 87.31 409 LYS A C 1
ATOM 3258 O O . LYS A 1 409 ? 45.971 4.969 -50.255 1.00 87.31 409 LYS A O 1
ATOM 3263 N N . ASP A 1 410 ? 44.999 3.520 -48.829 1.00 87.50 410 ASP A N 1
ATOM 3264 C CA . ASP A 1 410 ? 45.264 2.305 -49.597 1.00 87.50 410 ASP A CA 1
ATOM 3265 C C . ASP A 1 410 ? 44.459 2.306 -50.901 1.00 87.50 410 ASP A C 1
ATOM 3267 O O . ASP A 1 410 ? 45.008 2.045 -51.969 1.00 87.50 410 ASP A O 1
ATOM 3271 N N . TRP A 1 411 ? 43.199 2.754 -50.836 1.00 85.56 411 TRP A N 1
ATOM 3272 C CA . TRP A 1 411 ? 42.355 2.975 -52.013 1.00 85.56 411 TRP A CA 1
ATOM 3273 C C . TRP A 1 411 ? 42.965 3.982 -53.002 1.00 85.56 411 TRP A C 1
ATOM 3275 O O . TRP A 1 411 ? 42.989 3.753 -54.209 1.00 85.56 411 TRP A O 1
ATOM 3285 N N . LEU A 1 412 ? 43.489 5.104 -52.498 1.00 81.94 412 LEU A N 1
ATOM 3286 C CA . LEU A 1 412 ? 44.065 6.159 -53.339 1.00 81.94 412 LEU A CA 1
ATOM 3287 C C . LEU A 1 412 ? 45.461 5.819 -53.886 1.00 81.94 412 LEU A C 1
ATOM 3289 O O . LEU A 1 412 ? 45.881 6.435 -54.863 1.00 81.94 412 LEU A O 1
ATOM 3293 N N . SER A 1 413 ? 46.175 4.858 -53.292 1.00 77.88 413 SER A N 1
ATOM 3294 C CA . SER A 1 413 ? 47.553 4.509 -53.679 1.00 77.88 413 SER A CA 1
ATOM 3295 C C . SER A 1 413 ? 47.642 3.579 -54.901 1.00 77.88 413 SER A C 1
ATOM 3297 O O . SER A 1 413 ? 48.741 3.206 -55.300 1.00 77.88 413 SER A O 1
ATOM 3299 N N . GLY A 1 414 ? 46.513 3.214 -55.525 1.00 60.16 414 GLY A N 1
ATOM 3300 C CA . GLY A 1 414 ? 46.444 2.673 -56.894 1.00 60.16 414 GLY A CA 1
ATOM 3301 C C . GLY A 1 414 ? 47.027 1.273 -57.145 1.00 60.16 414 GLY A C 1
ATOM 3302 O O . GLY A 1 414 ? 46.878 0.762 -58.249 1.00 60.16 414 GLY A O 1
ATOM 3303 N N . GLY A 1 415 ? 47.659 0.630 -56.158 1.00 51.88 415 GLY A N 1
ATOM 3304 C CA . GLY A 1 415 ? 48.368 -0.645 -56.343 1.00 51.88 415 GLY A CA 1
ATOM 3305 C C . GLY A 1 415 ? 47.517 -1.923 -56.281 1.00 51.88 415 GLY A C 1
ATOM 3306 O O . GLY A 1 415 ? 47.977 -2.960 -56.746 1.00 51.88 415 GLY A O 1
ATOM 3307 N N . ALA A 1 416 ? 46.297 -1.874 -55.732 1.00 50.03 416 ALA A N 1
ATOM 3308 C CA . ALA A 1 416 ? 45.476 -3.069 -55.462 1.00 50.03 416 ALA A CA 1
ATOM 3309 C C . ALA A 1 416 ? 44.141 -3.130 -56.235 1.00 50.03 416 ALA A C 1
ATOM 3311 O O . ALA A 1 416 ? 43.546 -4.199 -56.356 1.00 50.03 416 ALA A O 1
ATOM 3312 N N . ALA A 1 417 ? 43.686 -2.020 -56.830 1.00 50.56 417 ALA A N 1
ATOM 3313 C CA . ALA A 1 417 ? 42.362 -1.924 -57.461 1.00 50.56 417 ALA A CA 1
ATOM 3314 C C . ALA A 1 417 ? 42.184 -2.774 -58.740 1.00 50.56 417 ALA A C 1
ATOM 3316 O O . ALA A 1 417 ? 41.065 -2.920 -59.221 1.00 50.56 417 ALA A O 1
ATOM 3317 N N . ALA A 1 418 ? 43.261 -3.333 -59.305 1.00 50.88 418 ALA A N 1
ATOM 3318 C CA . ALA A 1 418 ? 43.196 -4.160 -60.514 1.00 50.88 418 ALA A CA 1
ATOM 3319 C C . ALA A 1 418 ? 43.095 -5.675 -60.237 1.00 50.88 418 ALA A C 1
ATOM 3321 O O . ALA A 1 418 ? 42.747 -6.427 -61.144 1.00 50.88 418 ALA A O 1
ATOM 3322 N N . THR A 1 419 ? 43.392 -6.137 -59.014 1.00 55.16 419 THR A N 1
ATOM 3323 C CA . THR A 1 419 ? 43.415 -7.576 -58.670 1.00 55.16 419 THR A CA 1
ATOM 3324 C C . THR A 1 419 ? 42.686 -7.930 -57.374 1.00 55.16 419 THR A C 1
ATOM 3326 O O . THR A 1 419 ? 42.411 -9.108 -57.156 1.00 55.16 419 THR A O 1
ATOM 3329 N N . ASP A 1 420 ? 42.357 -6.954 -56.521 1.00 66.62 420 ASP A N 1
ATOM 3330 C CA . ASP A 1 420 ? 41.704 -7.187 -55.231 1.00 66.62 420 ASP A CA 1
ATOM 3331 C C . ASP A 1 420 ? 40.201 -6.848 -55.278 1.00 66.62 420 ASP A C 1
ATOM 3333 O O . ASP A 1 420 ? 39.796 -5.725 -55.586 1.00 66.62 420 ASP A O 1
ATOM 3337 N N . SER A 1 421 ? 39.359 -7.841 -54.975 1.00 73.56 421 SER A N 1
ATOM 3338 C CA . SER A 1 421 ? 37.894 -7.693 -54.878 1.00 73.56 421 SER A CA 1
ATOM 3339 C C . SER A 1 421 ? 37.432 -7.217 -53.493 1.00 73.56 421 SER A C 1
ATOM 3341 O O . SER A 1 421 ? 36.236 -7.234 -53.203 1.00 73.56 421 SER A O 1
ATOM 3343 N N . SER A 1 422 ? 38.362 -6.842 -52.613 1.00 83.81 422 SER A N 1
ATOM 3344 C CA . SER A 1 422 ? 38.061 -6.423 -51.248 1.00 83.81 422 SER A CA 1
ATOM 3345 C C . SER A 1 422 ? 37.423 -5.037 -51.170 1.00 83.81 422 SER A C 1
ATOM 3347 O O . SER A 1 422 ? 37.724 -4.130 -51.947 1.00 83.81 422 SER A O 1
ATOM 3349 N N . LEU A 1 423 ? 36.546 -4.857 -50.183 1.00 89.81 423 LEU A N 1
ATOM 3350 C CA . LEU A 1 423 ? 35.909 -3.576 -49.890 1.00 89.81 423 LEU A CA 1
ATOM 3351 C C . LEU A 1 423 ? 36.876 -2.637 -49.164 1.00 89.81 423 LEU A C 1
ATOM 3353 O O . LEU A 1 423 ? 37.549 -3.049 -48.218 1.00 89.81 423 LEU A O 1
ATOM 3357 N N . TYR A 1 424 ? 36.852 -1.357 -49.536 1.00 91.88 424 TYR A N 1
ATOM 3358 C CA . TYR A 1 424 ? 37.616 -0.300 -48.871 1.00 91.88 424 TYR A CA 1
ATOM 3359 C C . TYR A 1 424 ? 36.685 0.635 -48.124 1.00 91.88 424 TYR A C 1
ATOM 3361 O O . TYR A 1 424 ? 35.604 0.965 -48.619 1.00 91.88 424 TYR A O 1
ATOM 3369 N N . ALA A 1 425 ? 37.101 1.093 -46.942 1.00 93.69 425 ALA A N 1
ATOM 3370 C CA . ALA A 1 425 ? 36.243 1.954 -46.148 1.00 93.69 425 ALA A CA 1
ATOM 3371 C C . ALA A 1 425 ? 36.964 2.969 -45.263 1.00 93.69 425 ALA A C 1
ATOM 3373 O O . ALA A 1 425 ? 38.080 2.763 -44.786 1.00 93.69 425 ALA A O 1
ATOM 3374 N N . TRP A 1 426 ? 36.293 4.095 -45.022 1.00 93.62 426 TRP A N 1
ATOM 3375 C CA . TRP A 1 426 ? 36.746 5.137 -44.101 1.00 93.62 426 TRP A CA 1
ATOM 3376 C C . TRP A 1 426 ? 35.577 5.957 -43.558 1.00 93.62 426 TRP A C 1
ATOM 3378 O O . TRP A 1 426 ? 34.437 5.833 -44.003 1.00 93.62 426 TRP A O 1
ATOM 3388 N N . LEU A 1 427 ? 35.854 6.804 -42.568 1.00 93.81 427 LEU A N 1
ATOM 3389 C CA . LEU A 1 427 ? 34.872 7.738 -42.021 1.00 93.81 427 LEU A CA 1
ATOM 3390 C C . LEU A 1 427 ? 34.823 9.016 -42.861 1.00 93.81 427 LEU A C 1
ATOM 3392 O O . LEU A 1 427 ? 35.874 9.588 -43.143 1.00 93.81 427 LEU A O 1
ATOM 3396 N N . ALA A 1 428 ? 33.621 9.475 -43.212 1.00 93.62 428 ALA A N 1
ATOM 3397 C CA . ALA A 1 428 ? 33.430 10.687 -43.999 1.00 93.62 428 ALA A CA 1
ATOM 3398 C C . ALA A 1 428 ? 33.879 11.927 -43.213 1.00 93.62 428 ALA A C 1
ATOM 3400 O O . ALA A 1 428 ? 33.335 12.238 -42.145 1.00 93.62 428 ALA A O 1
ATOM 3401 N N . ASN A 1 429 ? 34.848 12.650 -43.767 1.00 90.38 429 ASN A N 1
ATOM 3402 C CA . ASN A 1 429 ? 35.381 13.875 -43.181 1.00 90.38 429 ASN A CA 1
ATOM 3403 C C . ASN A 1 429 ? 35.152 15.091 -44.096 1.00 90.38 429 ASN A C 1
ATOM 3405 O O . ASN A 1 429 ? 34.455 15.010 -45.110 1.00 90.38 429 ASN A O 1
ATOM 3409 N N . ALA A 1 430 ? 35.707 16.242 -43.713 1.00 87.88 430 ALA A N 1
ATOM 3410 C CA . ALA A 1 430 ? 35.576 17.488 -44.465 1.00 87.88 430 ALA A CA 1
ATOM 3411 C C . ALA A 1 430 ? 36.028 17.371 -45.932 1.00 87.88 430 ALA A C 1
ATOM 3413 O O . ALA A 1 430 ? 35.387 17.959 -46.801 1.00 87.88 430 ALA A O 1
ATOM 3414 N N . ASP A 1 431 ? 37.076 16.594 -46.220 1.00 85.75 431 ASP A N 1
ATOM 3415 C CA . ASP A 1 431 ? 37.564 16.384 -47.589 1.00 85.75 431 ASP A CA 1
ATOM 3416 C C . ASP A 1 431 ? 36.514 15.662 -48.445 1.00 85.75 431 ASP A C 1
ATOM 3418 O O . ASP A 1 431 ? 36.164 16.132 -49.527 1.00 85.75 431 ASP A O 1
ATOM 3422 N N . ASP A 1 432 ? 35.924 14.580 -47.926 1.00 88.69 432 ASP A N 1
ATOM 3423 C CA . ASP A 1 432 ? 34.852 13.861 -48.626 1.00 88.69 432 ASP A CA 1
ATOM 3424 C C . ASP A 1 432 ? 33.596 14.730 -48.793 1.00 88.69 432 ASP A C 1
ATOM 3426 O O . ASP A 1 432 ? 32.930 14.682 -49.826 1.00 88.69 432 ASP A O 1
ATOM 3430 N N . TYR A 1 433 ? 33.284 15.550 -47.785 1.00 88.50 433 TYR A N 1
ATOM 3431 C CA . TYR A 1 433 ? 32.118 16.432 -47.775 1.00 88.50 433 TYR A CA 1
ATOM 3432 C C . TYR A 1 433 ? 32.207 17.562 -48.804 1.00 88.50 433 TYR A C 1
ATOM 3434 O O . TYR A 1 433 ? 31.195 17.904 -49.415 1.00 88.50 433 TYR A O 1
ATOM 3442 N N . TYR A 1 434 ? 33.385 18.161 -49.001 1.00 84.38 434 TYR A N 1
ATOM 3443 C CA . TYR A 1 434 ? 33.580 19.260 -49.955 1.00 84.38 434 TYR A CA 1
ATOM 3444 C C . TYR A 1 434 ? 33.973 18.796 -51.358 1.00 84.38 434 TYR A C 1
ATOM 3446 O O . TYR A 1 434 ? 33.930 19.599 -52.291 1.00 84.38 434 TYR A O 1
ATOM 3454 N N . ARG A 1 435 ? 34.301 17.512 -51.547 1.00 84.19 435 ARG A N 1
ATOM 3455 C CA . ARG A 1 435 ? 34.657 16.975 -52.862 1.00 84.19 435 ARG A CA 1
ATOM 3456 C C . ARG A 1 435 ? 33.536 17.207 -53.882 1.00 84.19 435 ARG A C 1
ATOM 3458 O O . ARG A 1 435 ? 32.347 17.015 -53.597 1.00 84.19 435 ARG A O 1
ATOM 3465 N N . ALA A 1 436 ? 33.925 17.613 -55.089 1.00 80.81 436 ALA A N 1
ATOM 3466 C CA . ALA A 1 436 ? 33.026 17.801 -56.227 1.00 80.81 436 ALA A CA 1
ATOM 3467 C C . ALA A 1 436 ? 32.771 16.459 -56.934 1.00 80.81 436 ALA A C 1
ATOM 3469 O O . ALA A 1 436 ? 33.201 16.232 -58.060 1.00 80.81 436 ALA A O 1
ATOM 3470 N N . ASN A 1 437 ? 32.138 15.527 -56.223 1.00 80.94 437 ASN A N 1
ATOM 3471 C CA . ASN A 1 437 ? 31.696 14.246 -56.761 1.00 80.94 437 ASN A CA 1
ATOM 3472 C C . ASN A 1 437 ? 30.337 13.854 -56.165 1.00 80.94 437 ASN A C 1
ATOM 3474 O O . ASN A 1 437 ? 29.847 14.480 -55.221 1.00 80.94 437 ASN A O 1
ATOM 3478 N N . TYR A 1 438 ? 29.759 12.774 -56.690 1.00 79.81 438 TYR A N 1
ATOM 3479 C CA . TYR A 1 438 ? 28.472 12.251 -56.232 1.00 79.81 438 TYR A CA 1
ATOM 3480 C C . TYR A 1 438 ? 28.465 11.907 -54.729 1.00 79.81 438 TYR A C 1
ATOM 3482 O O . TYR A 1 438 ? 27.437 12.040 -54.069 1.00 79.81 438 TYR A O 1
ATOM 3490 N N . ILE A 1 439 ? 29.614 11.514 -54.157 1.00 85.00 439 ILE A N 1
ATOM 3491 C CA . ILE A 1 439 ? 29.764 11.234 -52.719 1.00 85.00 439 ILE A CA 1
ATOM 3492 C C . ILE A 1 439 ? 29.606 12.528 -51.913 1.00 85.00 439 ILE A C 1
ATOM 3494 O O . ILE A 1 439 ? 28.782 12.583 -51.004 1.00 85.00 439 ILE A O 1
ATOM 3498 N N . GLY A 1 440 ? 30.344 13.584 -52.257 1.00 85.44 440 GLY A N 1
ATOM 3499 C CA . GLY A 1 440 ? 30.271 14.872 -51.571 1.00 85.44 440 GLY A CA 1
ATOM 3500 C C . GLY A 1 440 ? 28.896 15.528 -51.699 1.00 85.44 440 GLY A C 1
ATOM 3501 O O . GLY A 1 440 ? 28.366 16.038 -50.713 1.00 85.44 440 GLY A O 1
ATOM 3502 N N . GLU A 1 441 ? 28.262 15.456 -52.873 1.00 85.19 441 GLU A N 1
ATOM 3503 C CA . GLU A 1 441 ? 26.874 15.911 -53.060 1.00 85.19 441 GLU A CA 1
ATOM 3504 C C . GLU A 1 441 ? 25.897 15.160 -52.155 1.00 85.19 441 GLU A C 1
ATOM 3506 O O . GLU A 1 441 ? 25.046 15.771 -51.500 1.00 85.19 441 GLU A O 1
ATOM 3511 N N . TYR A 1 442 ? 26.057 13.838 -52.064 1.00 88.19 442 TYR A N 1
ATOM 3512 C CA . TYR A 1 442 ? 25.246 13.007 -51.190 1.00 88.19 442 TYR A CA 1
ATOM 3513 C C . TYR A 1 442 ? 25.426 13.376 -49.711 1.00 88.19 442 TYR A C 1
ATOM 3515 O O . TYR A 1 442 ? 24.443 13.516 -48.978 1.00 88.19 442 TYR A O 1
ATOM 3523 N N . LEU A 1 443 ? 26.673 13.559 -49.264 1.00 91.31 443 LEU A N 1
ATOM 3524 C CA . LEU A 1 443 ? 26.992 13.912 -47.880 1.00 91.31 443 LEU A CA 1
ATOM 3525 C C . LEU A 1 443 ? 26.398 15.272 -47.493 1.00 91.31 443 LEU A C 1
ATOM 3527 O O . LEU A 1 443 ? 25.775 15.357 -46.437 1.00 91.31 443 LEU A O 1
ATOM 3531 N N . ARG A 1 444 ? 26.488 16.283 -48.371 1.00 92.06 444 ARG A N 1
ATOM 3532 C CA . ARG A 1 444 ? 25.890 17.620 -48.171 1.00 92.06 444 ARG A CA 1
ATOM 3533 C C . ARG A 1 444 ? 24.366 17.596 -48.067 1.00 92.06 444 ARG A C 1
ATOM 3535 O O . ARG A 1 444 ? 23.784 18.402 -47.353 1.00 92.06 444 ARG A O 1
ATOM 3542 N N . LYS A 1 445 ? 23.700 16.666 -48.758 1.00 89.88 445 LYS A N 1
ATOM 3543 C CA . LYS A 1 445 ? 22.238 16.507 -48.683 1.00 89.88 445 LYS A CA 1
ATOM 3544 C C . LYS A 1 445 ? 21.776 15.822 -47.390 1.00 89.88 445 LYS A C 1
ATOM 3546 O O . LYS A 1 445 ? 20.622 15.975 -46.997 1.00 89.88 445 LYS A O 1
ATOM 3551 N N . MET A 1 446 ? 22.642 15.025 -46.759 1.00 87.56 446 MET A N 1
ATOM 3552 C CA . MET A 1 446 ? 22.253 14.045 -45.734 1.00 87.56 446 MET A CA 1
ATOM 3553 C C . MET A 1 446 ? 22.952 14.222 -44.377 1.00 87.56 446 MET A C 1
ATOM 3555 O O . MET A 1 446 ? 22.753 13.383 -43.486 1.00 87.56 446 MET A O 1
ATOM 3559 N N . GLY A 1 447 ? 23.779 15.253 -44.207 1.00 89.00 447 GLY A N 1
ATOM 3560 C CA . GLY A 1 447 ? 24.468 15.558 -42.958 1.00 89.00 447 GLY A CA 1
ATOM 3561 C C . GLY A 1 447 ? 25.221 16.884 -43.008 1.00 89.00 447 GLY A C 1
ATOM 3562 O O . GLY A 1 447 ? 25.390 17.469 -44.070 1.00 89.00 447 GLY A O 1
ATOM 3563 N N . ASP A 1 448 ? 25.694 17.316 -41.844 1.00 90.31 448 ASP A N 1
ATOM 3564 C CA . ASP A 1 448 ? 26.463 18.544 -41.644 1.00 90.31 448 ASP A CA 1
ATOM 3565 C C . ASP A 1 448 ? 27.842 18.218 -41.070 1.00 90.31 448 ASP A C 1
ATOM 3567 O O . ASP A 1 448 ? 28.033 17.201 -40.405 1.00 90.31 448 ASP A O 1
ATOM 3571 N N . LEU A 1 449 ? 28.817 19.104 -41.262 1.00 89.69 449 LEU A N 1
ATOM 3572 C CA . LEU A 1 449 ? 30.136 18.945 -40.653 1.00 89.69 449 LEU A CA 1
ATOM 3573 C C . LEU A 1 449 ? 30.128 19.342 -39.173 1.00 89.69 449 LEU A C 1
ATOM 3575 O O . LEU A 1 449 ? 29.807 20.478 -38.816 1.00 89.69 449 LEU A O 1
ATOM 3579 N N . LYS A 1 450 ? 30.563 18.423 -38.309 1.00 87.75 450 LYS A N 1
ATOM 3580 C CA . LYS A 1 450 ? 30.645 18.616 -36.860 1.00 87.75 450 LYS A CA 1
ATOM 3581 C C . LYS A 1 450 ? 31.984 18.127 -36.309 1.00 87.75 450 LYS A C 1
ATOM 3583 O O . LYS A 1 450 ? 32.484 17.078 -36.702 1.00 87.75 450 LYS A O 1
ATOM 3588 N N . SER A 1 451 ? 32.561 18.896 -35.387 1.00 84.75 451 SER A N 1
ATOM 3589 C CA . SER A 1 451 ? 33.734 18.469 -34.614 1.00 84.75 451 SER A CA 1
ATOM 3590 C C . SER A 1 451 ? 33.304 17.680 -33.374 1.00 84.75 451 SER A C 1
ATOM 3592 O O . SER A 1 451 ? 32.245 17.954 -32.797 1.00 84.75 451 SER A O 1
ATOM 3594 N N . ILE A 1 452 ? 34.134 16.723 -32.953 1.00 81.38 452 ILE A N 1
ATOM 3595 C CA . ILE A 1 452 ? 33.913 15.911 -31.750 1.00 81.38 452 ILE A CA 1
ATOM 3596 C C . ILE A 1 452 ? 33.867 16.803 -30.498 1.00 81.38 452 ILE A C 1
ATOM 3598 O O . ILE A 1 452 ? 33.009 16.591 -29.642 1.00 81.38 452 ILE A O 1
ATOM 3602 N N . SER A 1 453 ? 34.704 17.846 -30.421 1.00 77.94 453 SER A N 1
ATOM 3603 C CA . SER A 1 453 ? 34.718 18.795 -29.294 1.00 77.94 453 SER A CA 1
ATOM 3604 C C . SER A 1 453 ? 33.386 19.534 -29.155 1.00 77.94 453 SER A C 1
ATOM 3606 O O . SER A 1 453 ? 32.748 19.489 -28.105 1.00 77.94 453 SER A O 1
ATOM 3608 N N . ARG A 1 454 ? 32.891 20.109 -30.256 1.00 79.12 454 ARG A N 1
ATOM 3609 C CA . ARG A 1 454 ? 31.584 20.778 -30.299 1.00 79.12 454 ARG A CA 1
ATOM 3610 C C . ARG A 1 454 ? 30.436 19.826 -29.952 1.00 79.12 454 ARG A C 1
ATOM 3612 O O . ARG A 1 454 ? 29.494 20.219 -29.270 1.00 79.12 454 ARG A O 1
ATOM 3619 N N . PHE A 1 455 ? 30.484 18.582 -30.431 1.00 82.19 455 PHE A N 1
ATOM 3620 C CA . PHE A 1 455 ? 29.483 17.572 -30.077 1.00 82.19 455 PHE A CA 1
ATOM 3621 C C . PHE A 1 455 ? 29.497 17.266 -28.571 1.00 82.19 455 PHE A C 1
ATOM 3623 O O . PHE A 1 455 ? 28.432 17.199 -27.958 1.00 82.19 455 PHE A O 1
ATOM 3630 N N . ALA A 1 456 ? 30.683 17.162 -27.967 1.00 80.31 456 ALA A N 1
ATOM 3631 C CA . ALA A 1 456 ? 30.838 16.936 -26.535 1.00 80.31 456 ALA A CA 1
ATOM 3632 C C . ALA A 1 456 ? 30.320 18.089 -25.676 1.00 80.31 456 ALA A C 1
ATOM 3634 O O . ALA A 1 456 ? 29.598 17.853 -24.709 1.00 80.31 456 ALA A O 1
ATOM 3635 N N . GLU A 1 457 ? 30.635 19.327 -26.048 1.00 82.19 457 GLU A N 1
ATOM 3636 C CA . GLU A 1 457 ? 30.151 20.520 -25.352 1.00 82.19 457 GLU A CA 1
ATOM 3637 C C . GLU A 1 457 ? 28.622 20.638 -25.405 1.00 82.19 457 GLU A C 1
ATOM 3639 O O . GLU A 1 457 ? 27.978 20.946 -24.398 1.00 82.19 457 GLU A O 1
ATOM 3644 N N . GLU A 1 458 ? 28.018 20.367 -26.567 1.00 83.06 458 GLU A N 1
ATOM 3645 C CA . GLU A 1 458 ? 26.564 20.393 -26.729 1.00 83.06 458 GLU A CA 1
ATOM 3646 C C . GLU A 1 458 ? 25.869 19.333 -25.863 1.00 83.06 458 GLU A C 1
ATOM 3648 O O . GLU A 1 458 ? 24.834 19.630 -25.259 1.00 83.06 458 GLU A O 1
ATOM 3653 N N . GLU A 1 459 ? 26.428 18.125 -25.768 1.00 80.12 459 GLU A N 1
ATOM 3654 C CA . GLU A 1 459 ? 25.858 17.054 -24.947 1.00 80.12 459 GLU A CA 1
ATOM 3655 C C . GLU A 1 459 ? 26.027 17.338 -23.447 1.00 80.12 459 GLU A C 1
ATOM 3657 O O . GLU A 1 459 ? 25.047 17.305 -22.701 1.00 80.12 459 GLU A O 1
ATOM 3662 N N . ALA A 1 460 ? 27.211 17.790 -23.018 1.00 82.88 460 ALA A N 1
ATOM 3663 C CA . ALA A 1 460 ? 27.454 18.213 -21.637 1.00 82.88 460 ALA A CA 1
ATOM 3664 C C . ALA A 1 460 ? 26.516 19.358 -21.205 1.00 82.88 460 ALA A C 1
ATOM 3666 O O . ALA A 1 460 ? 26.026 19.394 -20.072 1.00 82.88 460 ALA A O 1
ATOM 3667 N N . ARG A 1 461 ? 26.202 20.290 -22.116 1.00 86.81 461 ARG A N 1
ATOM 3668 C CA . ARG A 1 461 ? 25.245 21.377 -21.863 1.00 86.81 461 ARG A CA 1
ATOM 3669 C C . ARG A 1 461 ? 23.815 20.864 -21.674 1.00 86.81 461 ARG A C 1
ATOM 3671 O O . ARG A 1 461 ? 23.077 21.433 -20.864 1.00 86.81 461 ARG A O 1
ATOM 3678 N N . LYS A 1 462 ? 23.391 19.833 -22.413 1.00 86.25 462 LYS A N 1
ATOM 3679 C CA . LYS A 1 462 ? 22.066 19.209 -22.229 1.00 86.25 462 LYS A CA 1
ATOM 3680 C C . LYS A 1 462 ? 21.985 18.480 -20.893 1.00 86.25 462 LYS A C 1
ATOM 3682 O O . LYS A 1 462 ? 21.006 18.686 -20.173 1.00 86.25 462 LYS A O 1
ATOM 3687 N N . ASP A 1 463 ? 23.022 17.724 -20.545 1.00 84.12 463 ASP A N 1
ATOM 3688 C CA . ASP A 1 463 ? 23.116 17.018 -19.267 1.00 84.12 463 ASP A CA 1
ATOM 3689 C C . ASP A 1 463 ? 23.066 17.997 -18.095 1.00 84.12 463 ASP A C 1
ATOM 3691 O O . ASP A 1 463 ? 22.272 17.826 -17.170 1.00 84.12 463 ASP A O 1
ATOM 3695 N N . HIS A 1 464 ? 23.815 19.100 -18.173 1.00 89.56 464 HIS A N 1
ATOM 3696 C CA . HIS A 1 464 ? 23.790 20.137 -17.145 1.00 89.56 464 HIS A CA 1
ATOM 3697 C C . HIS A 1 464 ? 22.387 20.732 -16.943 1.00 89.56 464 HIS A C 1
ATOM 3699 O O . HIS A 1 464 ? 21.919 20.851 -15.811 1.00 89.56 464 HIS A O 1
ATOM 3705 N N . LYS A 1 465 ? 21.667 21.052 -18.029 1.00 92.81 465 LYS A N 1
ATOM 3706 C CA . LYS A 1 465 ? 20.277 21.543 -17.949 1.00 92.81 465 LYS A CA 1
ATOM 3707 C C . LYS A 1 465 ? 19.327 20.510 -17.343 1.00 92.81 465 LYS A C 1
ATOM 3709 O O . LYS A 1 465 ? 18.386 20.879 -16.641 1.00 92.81 465 LYS A O 1
ATOM 3714 N N . LEU A 1 466 ? 19.524 19.226 -17.641 1.00 91.31 466 LEU A N 1
ATOM 3715 C CA . LEU A 1 466 ? 18.728 18.156 -17.047 1.00 91.31 466 LEU A CA 1
ATOM 3716 C C . LEU A 1 466 ? 18.974 18.069 -15.539 1.00 91.31 466 LEU A C 1
ATOM 3718 O O . LEU A 1 466 ? 18.009 18.074 -14.778 1.00 91.31 466 LEU A O 1
ATOM 3722 N N . VAL A 1 467 ? 20.239 18.072 -15.117 1.00 92.75 467 VAL A N 1
ATOM 3723 C CA . VAL A 1 467 ? 20.623 18.060 -13.700 1.00 92.75 467 VAL A CA 1
ATOM 3724 C C . VAL A 1 467 ? 20.045 19.268 -12.963 1.00 92.75 467 VAL A C 1
ATOM 3726 O O . VAL A 1 467 ? 19.455 19.099 -11.902 1.00 92.75 467 VAL A O 1
ATOM 3729 N N . GLN A 1 468 ? 20.110 20.470 -13.543 1.00 93.44 468 GLN A N 1
ATOM 3730 C CA . GLN A 1 468 ? 19.492 21.666 -12.955 1.00 93.44 468 GLN A CA 1
ATOM 3731 C C . GLN A 1 468 ? 17.983 21.496 -12.728 1.00 93.44 468 GLN A C 1
ATOM 3733 O O . GLN A 1 468 ? 17.488 21.793 -11.643 1.00 93.44 468 GLN A O 1
ATOM 3738 N N . ARG A 1 469 ? 17.241 20.977 -13.717 1.00 94.50 469 ARG A N 1
ATOM 3739 C CA . ARG A 1 469 ? 15.797 20.716 -13.563 1.00 94.50 469 ARG A CA 1
ATOM 3740 C C . ARG A 1 469 ? 15.510 19.673 -12.485 1.00 94.50 469 ARG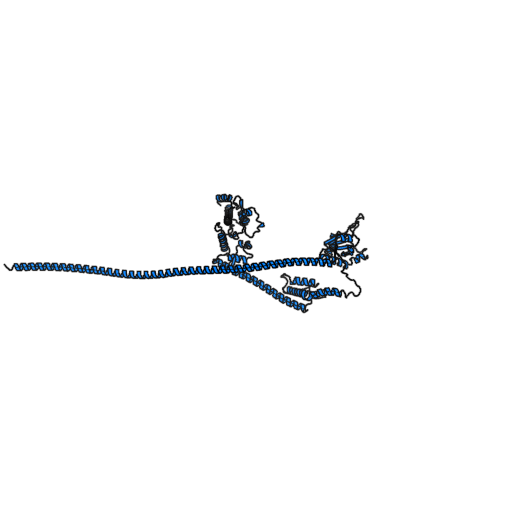 A C 1
ATOM 3742 O O . ARG A 1 469 ? 14.572 19.845 -11.712 1.00 94.50 469 ARG A O 1
ATOM 3749 N N . LEU A 1 470 ? 16.309 18.610 -12.427 1.00 93.12 470 LEU A N 1
ATOM 3750 C CA . LEU A 1 470 ? 16.168 17.572 -11.406 1.00 93.12 470 LEU A CA 1
ATOM 3751 C C . LEU A 1 470 ? 16.457 18.112 -10.002 1.00 93.12 470 LEU A C 1
ATOM 3753 O O . LEU A 1 470 ? 15.735 17.762 -9.074 1.00 93.12 470 LEU A O 1
ATOM 3757 N N . ASN A 1 471 ? 17.436 19.007 -9.853 1.00 93.88 471 ASN A N 1
ATOM 3758 C CA . ASN A 1 471 ? 17.721 19.660 -8.577 1.00 93.88 471 ASN A CA 1
ATOM 3759 C C . ASN A 1 471 ? 16.524 20.485 -8.090 1.00 93.88 471 ASN A C 1
ATOM 3761 O O . ASN A 1 471 ? 16.103 20.307 -6.952 1.00 93.88 471 ASN A O 1
ATOM 3765 N N . VAL A 1 472 ? 15.900 21.287 -8.964 1.00 96.12 472 VAL A N 1
ATOM 3766 C CA . VAL A 1 472 ? 14.689 22.059 -8.618 1.00 96.12 472 VAL A CA 1
ATOM 3767 C C . VAL A 1 472 ? 13.547 21.141 -8.162 1.00 96.12 472 VAL A C 1
ATOM 3769 O O . VAL A 1 472 ? 12.865 21.425 -7.178 1.00 96.12 472 VAL A O 1
ATOM 3772 N N . ILE A 1 473 ? 13.341 20.011 -8.847 1.00 93.94 473 ILE A N 1
ATOM 3773 C CA . ILE A 1 473 ? 12.321 19.025 -8.455 1.00 93.94 473 ILE A CA 1
ATOM 3774 C C . ILE A 1 473 ? 12.665 18.399 -7.097 1.00 93.94 473 ILE A C 1
ATOM 3776 O O . ILE A 1 473 ? 11.788 18.279 -6.242 1.00 93.94 473 ILE A O 1
ATOM 3780 N N . SER A 1 474 ? 13.928 18.027 -6.883 1.00 90.94 474 SER A N 1
ATOM 3781 C CA . SER A 1 474 ? 14.404 17.452 -5.623 1.00 90.94 474 SER A CA 1
ATOM 3782 C C . SER A 1 474 ? 14.197 18.415 -4.453 1.00 90.94 474 SER A C 1
ATOM 3784 O O . SER A 1 474 ? 13.668 18.012 -3.419 1.00 90.94 474 SER A O 1
ATOM 3786 N N . GLU A 1 475 ? 14.551 19.689 -4.620 1.00 95.44 475 GLU A N 1
ATOM 3787 C CA . GLU A 1 475 ? 14.336 20.734 -3.613 1.00 95.44 475 GLU A CA 1
ATOM 3788 C C . GLU A 1 475 ? 12.845 20.922 -3.303 1.00 95.44 475 GLU A C 1
ATOM 3790 O O . GLU A 1 475 ? 12.452 20.995 -2.137 1.00 95.44 475 GLU A O 1
ATOM 3795 N N . ASN A 1 476 ? 11.983 20.928 -4.325 1.00 95.88 476 ASN A N 1
ATOM 3796 C CA . ASN A 1 476 ? 10.540 21.029 -4.119 1.00 95.88 476 ASN A CA 1
ATOM 3797 C C . ASN A 1 476 ? 9.981 19.829 -3.333 1.00 95.88 476 ASN A C 1
ATOM 3799 O O . ASN A 1 476 ? 9.197 20.013 -2.402 1.00 95.88 476 ASN A O 1
ATOM 3803 N N . ILE A 1 477 ? 10.408 18.603 -3.657 1.00 91.94 477 ILE A N 1
ATOM 3804 C CA . ILE A 1 477 ? 9.998 17.392 -2.927 1.00 91.94 477 ILE A CA 1
ATOM 3805 C C . ILE A 1 477 ? 10.481 17.446 -1.471 1.00 91.94 477 ILE A C 1
ATOM 3807 O O . ILE A 1 477 ? 9.704 17.161 -0.560 1.00 91.94 477 ILE A O 1
ATOM 3811 N N . GLN A 1 478 ? 11.727 17.864 -1.232 1.00 93.25 478 GLN A N 1
ATOM 3812 C CA . GLN A 1 478 ? 12.263 18.042 0.123 1.00 93.25 478 GLN A CA 1
ATOM 3813 C C . GLN A 1 478 ? 11.460 19.077 0.927 1.00 93.25 478 GLN A C 1
ATOM 3815 O O . GLN A 1 478 ? 11.190 18.869 2.110 1.00 93.25 478 GLN A O 1
ATOM 3820 N N . ASN A 1 479 ? 11.018 20.166 0.293 1.00 95.62 479 ASN A N 1
ATOM 3821 C CA . ASN A 1 479 ? 10.163 21.168 0.932 1.00 95.62 479 ASN A CA 1
ATOM 3822 C C . ASN A 1 479 ? 8.771 20.619 1.278 1.00 95.62 479 ASN A C 1
ATOM 3824 O O . ASN A 1 479 ? 8.281 20.866 2.379 1.00 95.62 479 ASN A O 1
ATOM 3828 N N . GLN A 1 480 ? 8.147 19.847 0.382 1.00 93.81 480 GLN A N 1
ATOM 3829 C CA . GLN A 1 480 ? 6.855 19.204 0.654 1.00 93.81 480 GLN A CA 1
ATOM 3830 C C . GLN A 1 480 ? 6.944 18.212 1.819 1.00 93.81 480 GLN A C 1
ATOM 3832 O O . GLN A 1 480 ? 6.077 18.223 2.693 1.00 93.81 480 GLN A O 1
ATOM 3837 N N . LEU A 1 481 ? 8.007 17.401 1.872 1.00 93.62 481 LEU A N 1
ATOM 3838 C CA . LEU A 1 481 ? 8.243 16.468 2.978 1.00 93.62 481 LEU A CA 1
ATOM 3839 C C . LEU A 1 481 ? 8.350 17.201 4.317 1.00 93.62 481 LEU A C 1
ATOM 3841 O O . LEU A 1 481 ? 7.633 16.859 5.253 1.00 93.62 481 LEU A O 1
ATOM 3845 N N . ARG A 1 482 ? 9.148 18.272 4.376 1.00 96.38 482 ARG A N 1
ATOM 3846 C CA . ARG A 1 482 ? 9.303 19.088 5.588 1.00 96.38 482 ARG A CA 1
ATOM 3847 C C . ARG A 1 482 ? 7.972 19.672 6.073 1.00 96.38 482 ARG A C 1
ATOM 3849 O O . ARG A 1 482 ? 7.656 19.604 7.257 1.00 96.38 482 ARG A O 1
ATOM 3856 N N . MET A 1 483 ? 7.153 20.201 5.159 1.00 94.19 483 MET A N 1
ATOM 3857 C CA . MET A 1 483 ? 5.825 20.722 5.508 1.00 94.19 483 MET A CA 1
ATOM 3858 C C . MET A 1 483 ? 4.888 19.635 6.050 1.00 94.19 483 MET A C 1
ATOM 3860 O O . MET A 1 483 ? 4.078 19.905 6.939 1.00 94.19 483 MET A O 1
ATOM 3864 N N . LEU A 1 484 ? 4.962 18.416 5.509 1.00 93.50 484 LEU A N 1
ATOM 3865 C CA . LEU A 1 484 ? 4.170 17.286 5.994 1.00 93.50 484 LEU A CA 1
ATOM 3866 C C . LEU A 1 484 ? 4.636 16.822 7.376 1.00 93.50 484 LEU A C 1
ATOM 3868 O O . LEU A 1 484 ? 3.791 16.589 8.237 1.00 93.50 484 LEU A O 1
ATOM 3872 N N . GLU A 1 485 ? 5.946 16.754 7.616 1.00 92.81 485 GLU A N 1
ATOM 3873 C CA . GLU A 1 485 ? 6.522 16.428 8.927 1.00 92.81 485 GLU A CA 1
ATOM 3874 C C . GLU A 1 485 ? 6.095 17.438 10.001 1.00 92.81 485 GLU A C 1
ATOM 3876 O O . GLU A 1 485 ? 5.662 17.049 11.087 1.00 92.81 485 GLU A O 1
ATOM 3881 N N . GLU A 1 486 ? 6.119 18.737 9.688 1.00 95.88 486 GLU A N 1
ATOM 3882 C CA . GLU A 1 486 ? 5.642 19.781 10.600 1.00 95.88 486 GLU A CA 1
ATOM 3883 C C . GLU A 1 486 ? 4.141 19.661 10.893 1.00 95.88 486 GLU A C 1
ATOM 3885 O O . GLU A 1 486 ? 3.718 19.776 12.048 1.00 95.88 486 GLU A O 1
ATOM 3890 N N . LYS A 1 487 ? 3.314 19.411 9.868 1.00 95.56 487 LYS A N 1
ATOM 3891 C CA . LYS A 1 487 ? 1.869 19.187 10.047 1.00 95.56 487 LYS A CA 1
ATOM 3892 C C . LYS A 1 487 ? 1.592 17.944 10.886 1.00 95.56 487 LYS A C 1
ATOM 3894 O O . LYS A 1 487 ? 0.724 17.983 11.760 1.00 95.56 487 LYS A O 1
ATOM 3899 N 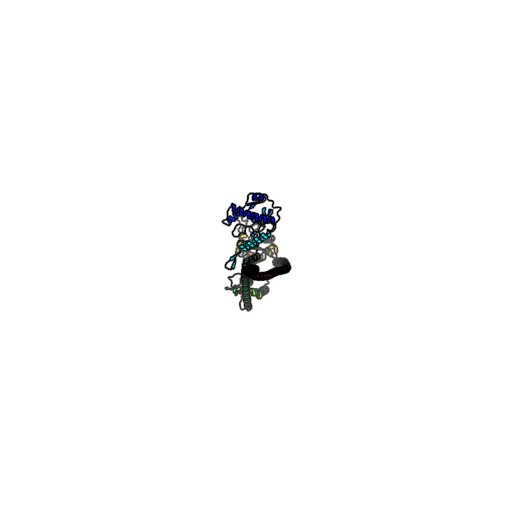N . PHE A 1 488 ? 2.330 16.864 10.645 1.00 91.00 488 PHE A N 1
ATOM 3900 C CA . PHE A 1 488 ? 2.220 15.631 11.413 1.00 91.00 488 PHE A CA 1
ATOM 3901 C C . PHE A 1 488 ? 2.589 15.864 12.881 1.00 91.00 488 PHE A C 1
ATOM 3903 O O . PHE A 1 488 ? 1.816 15.501 13.763 1.00 91.00 488 PHE A O 1
ATOM 3910 N N . SER A 1 489 ? 3.700 16.558 13.145 1.00 94.44 489 SER A N 1
ATOM 3911 C CA . SER A 1 489 ? 4.132 16.917 14.501 1.00 94.44 489 SER A CA 1
ATOM 3912 C C . SER A 1 489 ? 3.069 17.733 15.246 1.00 94.44 489 SER A C 1
ATOM 3914 O O . SER A 1 489 ? 2.654 17.360 16.345 1.00 94.44 489 SER A O 1
ATOM 3916 N N . LYS A 1 490 ? 2.528 18.784 14.611 1.00 94.44 490 LYS A N 1
ATOM 3917 C CA . LYS A 1 490 ? 1.442 19.601 15.186 1.00 94.44 490 LYS A CA 1
ATOM 3918 C C . LYS A 1 490 ? 0.200 18.768 15.509 1.00 94.44 490 LYS A C 1
ATOM 3920 O O . LYS A 1 490 ? -0.350 18.883 16.601 1.00 94.44 490 LYS A O 1
ATOM 3925 N N . THR A 1 491 ? -0.215 17.906 14.582 1.00 91.88 491 THR A N 1
ATOM 3926 C CA . THR A 1 491 ? -1.397 17.046 14.754 1.00 91.88 491 THR A CA 1
ATOM 3927 C C . THR A 1 491 ? -1.178 16.009 15.856 1.00 91.88 491 THR A C 1
ATOM 3929 O O . THR A 1 491 ? -2.075 15.760 16.654 1.00 91.88 491 THR A O 1
ATOM 3932 N N . SER A 1 492 ? 0.025 15.439 15.947 1.00 93.56 492 SER A N 1
ATOM 3933 C CA . SER A 1 492 ? 0.382 14.470 16.984 1.00 93.56 492 SER A CA 1
ATOM 3934 C C . SER A 1 492 ? 0.368 15.088 18.381 1.00 93.56 492 SER A C 1
ATOM 3936 O O . SER A 1 492 ? -0.077 14.431 19.320 1.00 93.56 492 SER A O 1
ATOM 3938 N N . ILE A 1 493 ? 0.850 16.327 18.533 1.00 95.62 493 ILE A N 1
ATOM 3939 C CA . ILE A 1 493 ? 0.805 17.046 19.814 1.00 95.62 493 ILE A CA 1
ATOM 3940 C C . ILE A 1 493 ? -0.648 17.339 20.198 1.00 95.62 493 ILE A C 1
ATOM 3942 O O . ILE A 1 493 ? -1.043 17.027 21.318 1.00 95.62 493 ILE A O 1
ATOM 3946 N N . ALA A 1 494 ? -1.452 17.863 19.265 1.00 94.75 494 ALA A N 1
ATOM 3947 C CA . ALA A 1 494 ? -2.868 18.140 19.508 1.00 94.75 494 ALA A CA 1
ATOM 3948 C C . ALA A 1 494 ? -3.630 16.874 19.930 1.00 94.75 494 ALA A C 1
ATOM 3950 O O . ALA A 1 494 ? -4.318 16.877 20.946 1.00 94.75 494 ALA A O 1
ATOM 3951 N N . LEU A 1 495 ? -3.432 15.761 19.214 1.00 94.19 495 LEU A N 1
ATOM 3952 C CA . LEU A 1 495 ? -4.048 14.481 19.553 1.00 94.19 495 LEU A CA 1
ATOM 3953 C C . LEU A 1 495 ? -3.641 14.004 20.952 1.00 94.19 495 LEU A C 1
ATOM 3955 O O . LEU A 1 495 ? -4.486 13.513 21.695 1.00 94.19 495 LEU A O 1
ATOM 3959 N N . LYS A 1 496 ? -2.368 14.172 21.331 1.00 94.56 496 LYS A N 1
ATOM 3960 C CA . LYS A 1 496 ? -1.891 13.811 22.669 1.00 94.56 496 LYS A CA 1
ATOM 3961 C C . LYS A 1 496 ? -2.598 14.629 23.757 1.00 94.56 496 LYS A C 1
ATOM 3963 O O . LYS A 1 496 ? -3.082 14.042 24.723 1.00 94.56 496 LYS A O 1
ATOM 3968 N N . CYS A 1 497 ? -2.713 15.946 23.582 1.00 94.50 497 CYS A N 1
ATOM 3969 C CA . CYS A 1 497 ? -3.424 16.818 24.522 1.00 94.50 497 CYS A CA 1
ATOM 3970 C C . CYS A 1 497 ? -4.894 16.403 24.691 1.00 94.50 497 CYS A C 1
ATOM 3972 O O . CYS A 1 497 ? -5.350 16.219 25.817 1.00 94.50 497 CYS A O 1
ATOM 3974 N N . GLU A 1 498 ? -5.599 16.159 23.584 1.00 94.56 498 GLU A N 1
ATOM 3975 C CA . GLU A 1 498 ? -6.996 15.701 23.592 1.00 94.56 498 GLU A CA 1
ATOM 3976 C C . GLU A 1 498 ? -7.154 14.336 24.285 1.00 94.56 498 GLU A C 1
ATOM 3978 O O . GLU A 1 498 ? -8.093 14.112 25.050 1.00 94.56 498 GLU A O 1
ATOM 3983 N N . THR A 1 499 ? -6.215 13.404 24.071 1.00 91.69 499 THR A N 1
ATOM 3984 C CA . THR A 1 499 ? -6.248 12.106 24.764 1.00 91.69 499 THR A CA 1
ATOM 3985 C C . THR A 1 499 ? -6.037 12.242 26.269 1.00 91.69 499 THR A C 1
ATOM 3987 O O . THR A 1 499 ? -6.755 11.599 27.034 1.00 91.69 499 THR A O 1
ATOM 3990 N N . GLU A 1 500 ? -5.117 13.108 26.701 1.00 95.62 500 GLU A N 1
ATOM 3991 C CA . GLU A 1 500 ? -4.877 13.380 28.122 1.00 95.62 500 GLU A CA 1
ATOM 3992 C C . GLU A 1 500 ? -6.103 14.026 28.784 1.00 95.62 500 GLU A C 1
ATOM 3994 O O . GLU A 1 500 ? -6.443 13.693 29.921 1.00 95.62 500 GLU A O 1
ATOM 3999 N N . GLU A 1 501 ? -6.804 14.920 28.084 1.00 93.62 501 GLU A N 1
ATOM 4000 C CA . GLU A 1 501 ? -8.041 15.530 28.575 1.00 93.62 501 GLU A CA 1
ATOM 4001 C C . GLU A 1 501 ? -9.183 14.513 28.680 1.00 93.62 501 GLU A C 1
ATOM 4003 O O . GLU A 1 501 ? -9.828 14.409 29.728 1.00 93.62 501 GLU A O 1
ATOM 4008 N N . LYS A 1 502 ? -9.370 13.675 27.653 1.00 92.19 502 LYS A N 1
ATOM 4009 C CA . LYS A 1 502 ? -10.340 12.571 27.692 1.00 92.19 502 LYS A CA 1
ATOM 4010 C C . LYS A 1 502 ? -10.069 11.632 28.870 1.00 92.19 502 LYS A C 1
ATOM 4012 O O . LYS A 1 502 ? -11.008 11.190 29.533 1.00 92.19 502 LYS A O 1
ATOM 4017 N N . ASP A 1 503 ? -8.807 11.312 29.136 1.00 93.06 503 ASP A N 1
ATOM 4018 C CA . ASP A 1 503 ? -8.433 10.417 30.230 1.00 93.06 503 ASP A CA 1
ATOM 4019 C C . ASP A 1 503 ? -8.670 11.059 31.605 1.00 93.06 503 ASP A C 1
ATOM 4021 O O . ASP A 1 503 ? -9.161 10.379 32.507 1.00 93.06 503 ASP A O 1
ATOM 4025 N N . LYS A 1 504 ? -8.444 12.375 31.758 1.00 96.62 504 LYS A N 1
ATOM 4026 C CA . LYS A 1 504 ? -8.822 13.124 32.974 1.00 96.62 504 LYS A CA 1
ATOM 4027 C C . LYS A 1 504 ? -10.329 13.076 33.227 1.00 96.62 504 LYS A C 1
ATOM 4029 O O . LYS A 1 504 ? -10.747 12.806 34.353 1.00 96.62 504 LYS A O 1
ATOM 4034 N N . ILE A 1 505 ? -11.139 13.293 32.190 1.00 95.19 505 ILE A N 1
ATOM 4035 C CA . ILE A 1 505 ? -12.606 13.248 32.293 1.00 95.19 505 ILE A CA 1
ATOM 4036 C C . ILE A 1 505 ? -13.076 11.839 32.672 1.00 95.19 505 ILE A C 1
ATOM 4038 O O . ILE A 1 505 ? -13.869 11.682 33.601 1.00 95.19 505 ILE A O 1
ATOM 4042 N N . LEU A 1 506 ? -12.558 10.803 32.003 1.00 91.19 506 LEU A N 1
ATOM 4043 C CA . LEU A 1 506 ? -12.891 9.409 32.316 1.00 91.19 506 LEU A CA 1
ATOM 4044 C C . LEU A 1 506 ? -12.483 9.029 33.741 1.00 91.19 506 LEU A C 1
ATOM 4046 O O . LEU A 1 506 ? -13.239 8.352 34.437 1.00 91.19 506 LEU A O 1
ATOM 4050 N N . HIS A 1 507 ? -11.310 9.475 34.191 1.00 93.00 507 HIS A N 1
ATOM 4051 C CA . HIS A 1 507 ? -10.856 9.233 35.553 1.00 93.00 507 HIS A CA 1
ATOM 4052 C C . HIS A 1 507 ? -11.793 9.878 36.582 1.00 93.00 507 HIS A C 1
ATOM 4054 O O . HIS A 1 507 ? -12.227 9.196 37.510 1.00 93.00 507 HIS A O 1
ATOM 4060 N N . GLY A 1 508 ? -12.172 11.146 36.382 1.00 95.88 508 GLY A N 1
ATOM 4061 C CA . GLY A 1 508 ? -13.124 11.844 37.251 1.00 95.88 508 GLY A CA 1
ATOM 4062 C C . GLY A 1 508 ? -14.503 11.176 37.285 1.00 95.88 508 GLY A C 1
ATOM 4063 O O . GLY A 1 508 ? -15.066 10.969 38.359 1.00 95.88 508 GLY A O 1
ATOM 4064 N N . TYR A 1 509 ? -15.018 10.754 36.128 1.00 89.81 509 TYR A N 1
ATOM 4065 C CA . TYR A 1 509 ? -16.285 10.024 36.038 1.00 89.81 509 TYR A CA 1
ATOM 4066 C C . TYR A 1 509 ? -16.250 8.687 36.796 1.00 89.81 509 TYR A C 1
ATOM 4068 O O . TYR A 1 509 ? -17.166 8.380 37.559 1.00 89.81 509 TYR A O 1
ATOM 4076 N N . ASN A 1 510 ? -15.174 7.908 36.641 1.00 90.56 510 ASN A N 1
ATOM 4077 C CA . ASN A 1 510 ? -15.011 6.625 37.331 1.00 90.56 510 ASN A CA 1
ATOM 4078 C C . ASN A 1 510 ? -14.888 6.788 38.854 1.00 90.56 510 ASN A C 1
ATOM 4080 O O . ASN A 1 510 ? -15.435 5.977 39.609 1.00 90.56 510 ASN A O 1
ATOM 4084 N N . GLN A 1 511 ? -14.200 7.836 39.317 1.00 94.88 511 GLN A N 1
ATOM 4085 C CA . GLN A 1 511 ? -14.126 8.165 40.741 1.00 94.88 511 GLN A CA 1
ATOM 4086 C C . GLN A 1 511 ? -15.506 8.511 41.312 1.00 94.88 511 GLN A C 1
ATOM 4088 O O . GLN A 1 511 ? -15.873 7.991 42.366 1.00 94.88 511 GLN A O 1
ATOM 4093 N N . ASP A 1 512 ? -16.296 9.333 40.614 1.00 94.62 512 ASP A N 1
ATOM 4094 C CA . ASP A 1 512 ? -17.644 9.689 41.068 1.00 94.62 512 ASP A CA 1
ATOM 4095 C C . ASP A 1 512 ? -18.588 8.476 41.078 1.00 94.62 512 ASP A C 1
ATOM 4097 O O . ASP A 1 512 ? -19.305 8.264 42.055 1.00 94.62 512 ASP A O 1
ATOM 4101 N N . LEU A 1 513 ? -18.535 7.616 40.054 1.00 89.25 513 LEU A N 1
ATOM 4102 C CA . LEU A 1 513 ? -19.267 6.342 40.022 1.00 89.25 513 LEU A CA 1
ATOM 4103 C C . LEU A 1 513 ? -18.960 5.466 41.241 1.00 89.25 513 LEU A C 1
ATOM 4105 O O . LEU A 1 513 ? -19.881 5.012 41.924 1.00 89.25 513 LEU A O 1
ATOM 4109 N N . THR A 1 514 ? -17.673 5.273 41.536 1.00 93.31 514 THR A N 1
ATOM 4110 C CA . THR A 1 514 ? -17.220 4.482 42.688 1.00 93.31 514 THR A CA 1
ATOM 4111 C C . THR A 1 514 ? -17.678 5.130 43.996 1.00 93.31 514 THR A C 1
ATOM 4113 O O . THR A 1 514 ? -18.199 4.455 44.882 1.00 93.31 514 THR A O 1
ATOM 4116 N N . GLY A 1 515 ? -17.574 6.459 44.103 1.00 95.31 515 GLY A N 1
ATOM 4117 C CA . GLY A 1 515 ? -18.045 7.213 45.265 1.00 95.31 515 GLY A CA 1
ATOM 4118 C C . GLY A 1 515 ? -19.559 7.109 45.477 1.00 95.31 515 GLY A C 1
ATOM 4119 O O . GLY A 1 515 ? -20.012 6.969 46.613 1.00 95.31 515 GLY A O 1
ATOM 4120 N N . ARG A 1 516 ? -20.361 7.134 44.405 1.00 92.06 516 ARG A N 1
ATOM 4121 C CA . ARG A 1 516 ? -21.817 6.916 44.470 1.00 92.06 516 ARG A CA 1
ATOM 4122 C C . ARG A 1 516 ? -22.153 5.496 44.919 1.00 92.06 516 ARG A C 1
ATOM 4124 O O . ARG A 1 516 ? -23.012 5.339 45.784 1.00 92.06 516 ARG A O 1
ATOM 4131 N N . GLN A 1 517 ? -21.472 4.486 44.376 1.00 88.00 517 GLN A N 1
ATOM 4132 C CA . GLN A 1 517 ? -21.650 3.092 44.794 1.00 88.00 517 GLN A CA 1
ATOM 4133 C C . GLN A 1 517 ? -21.308 2.903 46.272 1.00 88.00 517 GLN A C 1
ATOM 4135 O O . GLN A 1 517 ? -22.118 2.344 47.005 1.00 88.00 517 GLN A O 1
ATOM 4140 N N . GLN A 1 518 ? -20.173 3.438 46.733 1.00 94.25 518 GLN A N 1
ATOM 4141 C CA . GLN A 1 518 ? -19.766 3.347 48.134 1.00 94.25 518 GLN A CA 1
ATOM 4142 C C . GLN A 1 518 ? -20.809 3.977 49.065 1.00 94.25 518 GLN A C 1
ATOM 4144 O O . GLN A 1 518 ? -21.269 3.324 49.997 1.00 94.25 518 GLN A O 1
ATOM 4149 N N . ARG A 1 519 ? -21.263 5.204 48.764 1.00 94.69 519 ARG A N 1
ATOM 4150 C CA . ARG A 1 519 ? -22.312 5.881 49.548 1.00 94.69 519 ARG A CA 1
ATOM 4151 C C . ARG A 1 519 ? -23.614 5.078 49.596 1.00 94.69 519 ARG A C 1
ATOM 4153 O O . ARG A 1 519 ? -24.255 5.030 50.643 1.00 94.69 519 ARG A O 1
ATOM 4160 N N . SER A 1 520 ? -24.003 4.452 48.484 1.00 90.81 520 SER A N 1
ATOM 4161 C CA . SER A 1 520 ? -25.187 3.589 48.435 1.00 90.81 520 SER A CA 1
ATOM 4162 C C . SER A 1 520 ? -25.018 2.348 49.313 1.00 90.81 520 SER A C 1
ATOM 4164 O O . SER A 1 520 ? -25.920 2.023 50.080 1.00 90.81 520 SER A O 1
ATOM 4166 N N . THR A 1 521 ? -23.875 1.667 49.225 1.00 92.00 521 THR A N 1
ATOM 4167 C CA . THR A 1 521 ? -23.563 0.483 50.037 1.00 92.00 521 THR A CA 1
ATOM 4168 C C . THR A 1 521 ? -23.532 0.823 51.525 1.00 92.00 521 THR A C 1
ATOM 4170 O O . THR A 1 521 ? -24.148 0.126 52.326 1.00 92.00 521 THR A O 1
ATOM 4173 N N . ASP A 1 522 ? -22.895 1.935 51.899 1.00 94.44 522 ASP A N 1
ATOM 4174 C CA . ASP A 1 522 ? -22.844 2.407 53.285 1.00 94.44 522 ASP A CA 1
ATOM 4175 C C . ASP A 1 522 ? -24.247 2.726 53.824 1.00 94.44 522 ASP A C 1
ATOM 4177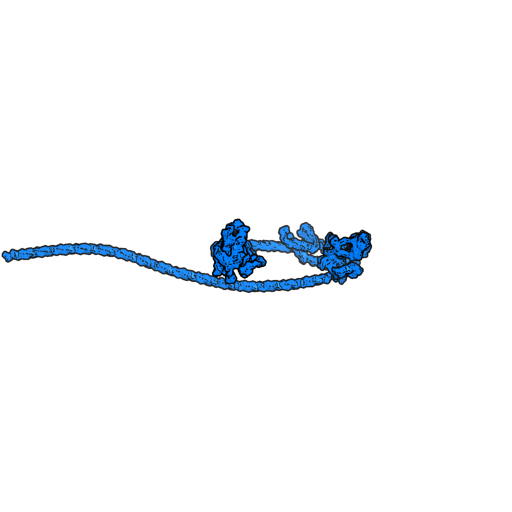 O O . ASP A 1 522 ? -24.558 2.416 54.975 1.00 94.44 522 ASP A O 1
ATOM 4181 N N . HIS A 1 523 ? -25.114 3.318 52.995 1.00 94.25 523 HIS A N 1
ATOM 4182 C CA . HIS A 1 523 ? -26.503 3.584 53.362 1.00 94.25 523 HIS A CA 1
ATOM 4183 C C . HIS A 1 523 ? -27.283 2.289 53.620 1.00 94.25 523 HIS A C 1
ATOM 4185 O O . HIS A 1 523 ? -27.930 2.172 54.661 1.00 94.25 523 HIS A O 1
ATOM 4191 N N . PHE A 1 524 ? -27.172 1.297 52.731 1.00 89.31 524 PHE A N 1
ATOM 4192 C CA . PHE A 1 524 ? -27.812 -0.004 52.931 1.00 89.31 524 PHE A CA 1
ATOM 4193 C C . PHE A 1 524 ? -27.285 -0.718 54.177 1.00 89.31 524 PHE A C 1
ATOM 4195 O O . PHE A 1 524 ? -28.081 -1.220 54.964 1.00 89.31 524 PHE A O 1
ATOM 4202 N N . ASN A 1 525 ? -25.973 -0.705 54.412 1.00 93.19 525 ASN A N 1
ATOM 4203 C CA . ASN A 1 525 ? -25.377 -1.322 55.598 1.00 93.19 525 ASN A CA 1
ATOM 4204 C C . ASN A 1 525 ? -25.898 -0.701 56.903 1.00 93.19 525 ASN A C 1
ATOM 4206 O O . ASN A 1 525 ? -26.155 -1.428 57.860 1.00 93.19 525 ASN A O 1
ATOM 4210 N N . ARG A 1 526 ? -26.108 0.624 56.942 1.00 96.00 526 ARG A N 1
ATOM 4211 C CA . ARG A 1 526 ? -26.728 1.294 58.101 1.00 96.00 526 ARG A CA 1
ATOM 4212 C C . ARG A 1 526 ? -28.163 0.832 58.323 1.00 96.00 526 ARG A C 1
ATOM 4214 O O . ARG A 1 526 ? -28.510 0.491 59.448 1.00 96.00 526 ARG A O 1
ATOM 4221 N N . ILE A 1 527 ? -28.962 0.767 57.256 1.00 94.62 527 ILE A N 1
ATOM 4222 C CA . ILE A 1 527 ? -30.338 0.259 57.327 1.00 94.62 527 ILE A CA 1
ATOM 4223 C C . ILE A 1 527 ? -30.341 -1.173 57.875 1.00 94.62 527 ILE A C 1
ATOM 4225 O O . ILE A 1 527 ? -31.091 -1.468 58.801 1.00 94.62 527 ILE A O 1
ATOM 4229 N N . PHE A 1 528 ? -29.478 -2.055 57.362 1.00 90.69 528 PHE A N 1
ATOM 4230 C CA . PHE A 1 528 ? -29.383 -3.433 57.850 1.00 90.69 528 PHE A CA 1
ATOM 4231 C C . PHE A 1 528 ? -29.010 -3.510 59.333 1.00 90.69 528 PHE A C 1
ATOM 4233 O O . PHE A 1 528 ? -29.661 -4.243 60.075 1.00 90.69 528 PHE A O 1
ATOM 4240 N N . ALA A 1 529 ? -28.025 -2.728 59.780 1.00 94.94 529 ALA A N 1
ATOM 4241 C CA . ALA A 1 529 ? -27.623 -2.692 61.185 1.00 94.94 529 ALA A CA 1
ATOM 4242 C C . ALA A 1 529 ? -28.764 -2.215 62.106 1.00 94.94 529 ALA A C 1
ATOM 4244 O O . ALA A 1 529 ? -29.001 -2.805 63.164 1.00 94.94 529 ALA A O 1
ATOM 4245 N N . ASP A 1 530 ? -29.512 -1.188 61.693 1.00 95.69 530 ASP A N 1
ATOM 4246 C CA . ASP A 1 530 ? -30.678 -0.707 62.439 1.00 95.69 530 ASP A CA 1
ATOM 4247 C C . ASP A 1 530 ? -31.792 -1.763 62.490 1.00 95.69 530 ASP A C 1
ATOM 4249 O O . ASP A 1 530 ? -32.382 -1.995 63.550 1.00 95.69 530 ASP A O 1
ATOM 4253 N N . HIS A 1 531 ? -32.044 -2.458 61.376 1.00 94.06 531 HIS A N 1
ATOM 4254 C CA . HIS A 1 531 ? -33.002 -3.563 61.318 1.00 94.06 531 HIS A CA 1
ATOM 4255 C C . HIS A 1 531 ? -32.603 -4.733 62.227 1.00 94.06 531 HIS A C 1
ATOM 4257 O O . HIS A 1 531 ? -33.462 -5.273 62.926 1.00 94.06 531 HIS A O 1
ATOM 4263 N N . GLU A 1 532 ? -31.325 -5.120 62.270 1.00 94.94 532 GLU A N 1
ATOM 4264 C CA . GLU A 1 532 ? -30.844 -6.156 63.194 1.00 94.94 532 GLU A CA 1
ATOM 4265 C C . GLU A 1 532 ? -31.043 -5.748 64.656 1.00 94.94 532 GLU A C 1
ATOM 4267 O O . GLU A 1 532 ? -31.515 -6.549 65.466 1.00 94.94 532 GLU A O 1
ATOM 4272 N N . LYS A 1 533 ? -30.760 -4.484 64.991 1.00 96.81 533 LYS A N 1
ATOM 4273 C CA . LYS A 1 533 ? -30.971 -3.954 66.341 1.00 96.81 533 LYS A CA 1
ATOM 4274 C C . LYS A 1 533 ? -32.446 -3.987 66.741 1.00 96.81 533 LYS A C 1
ATOM 4276 O O . LYS A 1 533 ? -32.775 -4.441 67.838 1.00 96.81 533 LYS A O 1
ATOM 4281 N N . GLN A 1 534 ? -33.339 -3.539 65.857 1.00 95.06 534 GLN A N 1
ATOM 4282 C CA . GLN A 1 534 ? -34.784 -3.592 66.094 1.00 95.06 534 GLN A CA 1
ATOM 4283 C C . GLN A 1 534 ? -35.280 -5.032 66.244 1.00 95.06 534 GLN A C 1
ATOM 4285 O O . GLN A 1 534 ? -36.068 -5.318 67.145 1.00 95.06 534 GLN A O 1
ATOM 4290 N N . LYS A 1 535 ? -34.784 -5.955 65.414 1.00 96.69 535 LYS A N 1
ATOM 4291 C CA . LYS A 1 535 ? -35.112 -7.380 65.509 1.00 96.69 535 LYS A CA 1
ATOM 4292 C C . LYS A 1 535 ? -34.707 -7.963 66.865 1.00 96.69 535 LYS A C 1
ATOM 4294 O O . LYS A 1 535 ? -35.541 -8.581 67.519 1.00 96.69 535 LYS A O 1
ATOM 4299 N N . ALA A 1 536 ? -33.479 -7.714 67.321 1.00 95.31 536 ALA A N 1
ATOM 4300 C CA . ALA A 1 536 ? -33.014 -8.176 68.630 1.00 95.31 536 ALA A CA 1
ATOM 4301 C C . ALA A 1 536 ? -33.868 -7.611 69.782 1.00 95.31 536 ALA A C 1
ATOM 4303 O O . ALA A 1 536 ? -34.171 -8.312 70.750 1.00 95.31 536 ALA A O 1
ATOM 4304 N N . GLN A 1 537 ? -34.302 -6.353 69.665 1.00 96.69 537 GLN A N 1
ATOM 4305 C CA . GLN A 1 537 ? -35.186 -5.727 70.645 1.00 96.69 537 GLN A CA 1
ATOM 4306 C C . GLN A 1 537 ? -36.577 -6.380 70.674 1.00 96.69 537 GLN A C 1
ATOM 4308 O O . GLN A 1 537 ? -37.085 -6.672 71.758 1.00 96.69 537 GLN A O 1
ATOM 4313 N N . LEU A 1 538 ? -37.165 -6.668 69.509 1.00 95.75 538 LEU A N 1
ATOM 4314 C CA . LEU A 1 538 ? -38.444 -7.378 69.403 1.00 95.75 538 LEU A CA 1
ATOM 4315 C C . LEU A 1 538 ? -38.352 -8.810 69.946 1.00 95.75 538 LEU A C 1
ATOM 4317 O O . LEU A 1 538 ? -39.236 -9.242 70.681 1.00 95.75 538 LEU A O 1
ATOM 4321 N N . GLU A 1 539 ? -37.272 -9.534 69.648 1.00 95.75 539 GLU A N 1
ATOM 4322 C CA . GLU A 1 539 ? -37.042 -10.882 70.181 1.00 95.75 539 GLU A CA 1
ATOM 4323 C C . GLU A 1 539 ? -36.924 -10.885 71.713 1.00 95.75 539 GLU A C 1
ATOM 4325 O O . GLU A 1 539 ? -37.430 -11.796 72.372 1.00 95.75 539 GLU A O 1
ATOM 4330 N N . SER A 1 540 ? -36.301 -9.855 72.295 1.00 96.06 540 SER A N 1
ATOM 4331 C CA . SER A 1 540 ? -36.240 -9.669 73.750 1.00 96.06 540 SER A CA 1
ATOM 4332 C C . SER A 1 540 ? -37.629 -9.430 74.354 1.00 96.06 540 SER A C 1
ATOM 4334 O O . SER A 1 540 ? -38.026 -10.125 75.291 1.00 96.06 540 SER A O 1
ATOM 4336 N N . GLN A 1 541 ? -38.409 -8.511 73.771 1.00 96.06 541 GLN A N 1
ATOM 4337 C CA . GLN A 1 541 ? -39.780 -8.231 74.215 1.00 96.06 541 GLN A CA 1
ATOM 4338 C C . GLN A 1 541 ? -40.683 -9.463 74.111 1.00 96.06 541 GLN A C 1
ATOM 4340 O O . GLN A 1 541 ? -41.475 -9.733 75.012 1.00 96.06 541 GLN A O 1
ATOM 4345 N N . MET A 1 542 ? -40.541 -10.242 73.040 1.00 95.44 542 MET A N 1
ATOM 4346 C CA . MET A 1 542 ? -41.308 -11.468 72.840 1.00 95.44 542 MET A CA 1
ATOM 4347 C C . MET A 1 542 ? -41.015 -12.503 73.937 1.00 95.44 542 MET A C 1
ATOM 4349 O O . MET A 1 542 ? -41.948 -13.098 74.475 1.00 95.44 542 MET A O 1
ATOM 4353 N N . LYS A 1 543 ? -39.745 -12.671 74.334 1.00 95.69 543 LYS A N 1
ATOM 4354 C CA . LYS A 1 543 ? -39.364 -13.547 75.458 1.00 95.69 543 LYS A CA 1
ATOM 4355 C C . LYS A 1 543 ? -39.929 -13.057 76.789 1.00 95.69 543 LYS A C 1
ATOM 4357 O O . LYS A 1 543 ? -40.414 -13.863 77.578 1.00 95.69 543 LYS A O 1
ATOM 4362 N N . GLU A 1 544 ? -39.891 -11.750 77.044 1.00 95.94 544 GLU A N 1
ATOM 4363 C CA . GLU A 1 544 ? -40.467 -11.176 78.264 1.00 95.94 544 GLU A CA 1
ATOM 4364 C C . GLU A 1 544 ? -41.980 -11.426 78.341 1.00 95.94 544 GLU A C 1
ATOM 4366 O O . GLU A 1 544 ? -42.491 -11.836 79.386 1.00 95.94 544 GLU A O 1
ATOM 4371 N N . LEU A 1 545 ? -42.692 -11.238 77.227 1.00 94.75 545 LEU A N 1
ATOM 4372 C CA . LEU A 1 545 ? -44.125 -11.512 77.137 1.00 94.75 545 LEU A CA 1
ATOM 4373 C C . LEU A 1 545 ? -44.444 -12.995 77.351 1.00 94.75 545 LEU A C 1
ATOM 4375 O O . LEU A 1 545 ? -45.347 -13.293 78.127 1.00 94.75 545 LEU A O 1
ATOM 4379 N N . GLN A 1 546 ? -43.672 -13.913 76.762 1.00 95.50 546 GLN A N 1
ATOM 4380 C CA . GLN A 1 546 ? -43.826 -15.355 77.005 1.00 95.50 546 GLN A CA 1
ATOM 4381 C C . GLN A 1 546 ? -43.644 -15.721 78.486 1.00 95.50 546 GLN A C 1
ATOM 4383 O O . GLN A 1 546 ? -44.392 -16.531 79.036 1.00 95.50 546 GLN A O 1
ATOM 4388 N N . ILE A 1 547 ? -42.671 -15.106 79.168 1.00 95.38 547 ILE A N 1
ATOM 4389 C CA . ILE A 1 547 ? -42.476 -15.321 80.607 1.00 95.38 547 ILE A CA 1
ATOM 4390 C C . ILE A 1 547 ? -43.690 -14.803 81.384 1.00 95.38 547 ILE A C 1
ATOM 4392 O O . ILE A 1 547 ? -44.225 -15.532 82.222 1.00 95.38 547 ILE A O 1
ATOM 4396 N N . ARG A 1 548 ? -44.157 -13.580 81.096 1.00 94.38 548 ARG A N 1
ATOM 4397 C CA . ARG A 1 548 ? -45.341 -12.995 81.750 1.00 94.38 548 ARG A CA 1
ATOM 4398 C C . ARG A 1 548 ? -46.590 -13.848 81.540 1.00 94.38 548 ARG A C 1
ATOM 4400 O O . ARG A 1 548 ? -47.317 -14.074 82.502 1.00 94.38 548 ARG A O 1
ATOM 4407 N N . GLU A 1 549 ? -46.802 -14.361 80.333 1.00 94.62 549 GLU A N 1
ATOM 4408 C CA . GLU A 1 549 ? -47.900 -15.276 80.010 1.00 94.62 549 GLU A CA 1
ATOM 4409 C C . GLU A 1 549 ? -47.851 -16.536 80.887 1.00 94.62 549 GLU A C 1
ATOM 4411 O O . GLU A 1 549 ? -48.847 -16.895 81.513 1.00 94.62 549 GLU A O 1
ATOM 4416 N N . SER A 1 550 ? -46.672 -17.152 81.041 1.00 93.69 550 SER A N 1
ATOM 4417 C CA . SER A 1 550 ? -46.509 -18.333 81.903 1.00 93.69 550 SER A CA 1
ATOM 4418 C C . SER A 1 550 ? -46.786 -18.049 83.388 1.00 93.69 550 SER A C 1
ATOM 4420 O O . SER A 1 550 ? -47.333 -18.896 84.096 1.00 93.69 550 SER A O 1
ATOM 4422 N N . VAL A 1 551 ? -46.423 -16.855 83.871 1.00 95.25 551 VAL A N 1
ATOM 4423 C CA . VAL A 1 551 ? -46.664 -16.428 85.258 1.00 95.25 551 VAL A CA 1
ATOM 4424 C C . VAL A 1 551 ? -48.150 -16.175 85.490 1.00 95.25 551 VAL A C 1
ATOM 4426 O O . VAL A 1 551 ? -48.686 -16.622 86.504 1.00 95.25 551 VAL A O 1
ATOM 4429 N N . LEU A 1 552 ? -48.820 -15.496 84.556 1.00 93.19 552 LEU A N 1
ATOM 4430 C CA . LEU A 1 552 ? -50.262 -15.263 84.623 1.00 93.19 552 LEU A CA 1
ATOM 4431 C C . LEU A 1 552 ? -51.030 -16.585 84.608 1.00 93.19 552 LEU A C 1
ATOM 4433 O O . LEU A 1 552 ? -51.864 -16.794 85.480 1.00 93.19 552 LEU A O 1
ATOM 4437 N N . ALA A 1 553 ? -50.661 -17.524 83.732 1.00 94.12 553 ALA A N 1
ATOM 4438 C CA . ALA A 1 553 ? -51.273 -18.851 83.691 1.00 94.12 553 ALA A CA 1
ATOM 4439 C C . ALA A 1 553 ? -51.149 -19.608 85.030 1.00 94.12 553 ALA A C 1
ATOM 4441 O O . ALA A 1 553 ? -52.111 -20.225 85.488 1.00 94.12 553 ALA A O 1
ATOM 4442 N N . LYS A 1 554 ? -49.986 -19.533 85.699 1.00 94.19 554 LYS A N 1
ATOM 4443 C CA . LYS A 1 554 ? -49.805 -20.109 87.046 1.00 94.19 554 LYS A CA 1
ATOM 4444 C C . LYS A 1 554 ? -50.693 -19.425 88.081 1.00 94.19 554 LYS A C 1
ATOM 4446 O O . LYS A 1 554 ? -51.344 -20.106 88.868 1.00 94.19 554 LYS A O 1
ATOM 4451 N N . ARG A 1 555 ? -50.739 -18.092 88.063 1.00 92.06 555 ARG A N 1
ATOM 4452 C CA . ARG A 1 555 ? -51.540 -17.304 89.006 1.00 92.06 555 ARG A CA 1
ATOM 4453 C C . ARG A 1 555 ? -53.039 -17.539 88.818 1.00 92.06 555 ARG A C 1
ATOM 4455 O O . ARG A 1 555 ? -53.764 -17.612 89.803 1.00 92.06 555 ARG A O 1
ATOM 4462 N N . ASP A 1 556 ? -53.501 -17.699 87.583 1.00 91.25 556 ASP A N 1
ATOM 4463 C CA . ASP A 1 556 ? -54.894 -18.033 87.287 1.00 91.25 556 ASP A CA 1
ATOM 4464 C C . ASP A 1 556 ? -55.253 -19.436 87.790 1.00 91.25 556 ASP A C 1
ATOM 4466 O O . ASP A 1 556 ? -56.308 -19.612 88.400 1.00 91.25 556 ASP A O 1
ATOM 4470 N N . ALA A 1 557 ? -54.353 -20.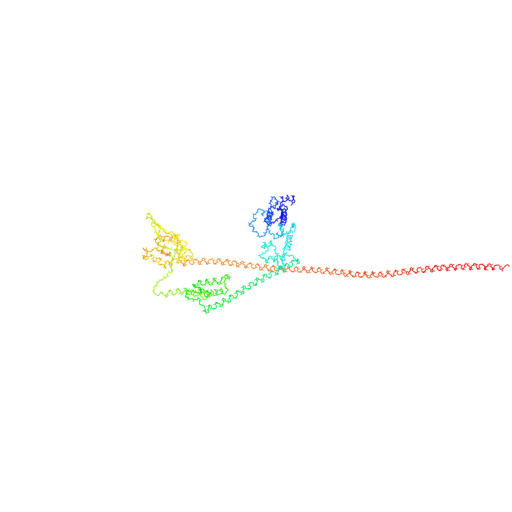417 87.643 1.00 93.25 557 ALA A N 1
ATOM 4471 C CA . ALA A 1 557 ? -54.536 -21.747 88.225 1.00 93.25 557 ALA A CA 1
ATOM 4472 C C . ALA A 1 557 ? -54.578 -21.713 89.765 1.00 93.25 557 ALA A C 1
ATOM 4474 O O . ALA A 1 557 ? -55.447 -22.342 90.372 1.00 93.25 557 ALA A O 1
ATOM 4475 N N . GLU A 1 558 ? -53.685 -20.952 90.406 1.00 92.94 558 GLU A N 1
ATOM 4476 C CA . GLU A 1 558 ? -53.691 -20.741 91.860 1.00 92.94 558 GLU A CA 1
ATOM 4477 C C . GLU A 1 558 ? -54.992 -20.076 92.329 1.00 92.94 558 GLU A C 1
ATOM 4479 O O . GLU A 1 558 ? -55.652 -20.577 93.243 1.00 92.94 558 GLU A O 1
ATOM 4484 N N . ASN A 1 559 ? -55.416 -18.995 91.671 1.00 92.56 559 ASN A N 1
ATOM 4485 C CA . ASN A 1 559 ? -56.671 -18.309 91.975 1.00 92.56 559 ASN A CA 1
ATOM 4486 C C . ASN A 1 559 ? -57.878 -19.249 91.842 1.00 92.56 559 ASN A C 1
ATOM 4488 O O . ASN A 1 559 ? -58.760 -19.243 92.701 1.00 92.56 559 ASN A O 1
ATOM 4492 N N . GLU A 1 560 ? -57.914 -20.082 90.800 1.00 93.75 560 GLU A N 1
ATOM 4493 C CA . GLU A 1 560 ? -58.959 -21.089 90.606 1.00 93.75 560 GLU A CA 1
ATOM 4494 C C . GLU A 1 560 ? -58.968 -22.120 91.748 1.00 93.75 560 GLU A C 1
ATOM 4496 O O . GLU A 1 560 ? -60.029 -22.463 92.278 1.00 93.75 560 GLU A O 1
ATOM 4501 N N . THR A 1 561 ? -57.798 -22.576 92.208 1.00 92.94 561 THR A N 1
ATOM 4502 C CA . THR A 1 561 ? -57.723 -23.460 93.384 1.00 92.94 561 THR A CA 1
ATOM 4503 C C . THR A 1 561 ? -58.174 -22.778 94.675 1.00 92.94 561 THR A C 1
ATOM 4505 O O . THR A 1 561 ? -58.930 -23.381 95.438 1.00 92.94 561 THR A O 1
ATOM 4508 N N . GLN A 1 562 ? -57.799 -21.516 94.908 1.00 91.69 562 GLN A N 1
ATOM 4509 C CA . GLN A 1 562 ? -58.251 -20.764 96.081 1.00 91.69 562 GLN A CA 1
ATOM 4510 C C . GLN A 1 562 ? -59.765 -20.550 96.074 1.00 91.69 562 GLN A C 1
ATOM 4512 O O . GLN A 1 562 ? -60.409 -20.751 97.102 1.00 91.69 562 GLN A O 1
ATOM 4517 N N . ARG A 1 563 ? -60.360 -20.222 94.919 1.00 91.06 563 ARG A N 1
ATOM 4518 C CA . ARG A 1 563 ? -61.821 -20.109 94.775 1.00 91.06 563 ARG A CA 1
ATOM 4519 C C . ARG A 1 563 ? -62.533 -21.396 95.188 1.00 91.06 563 ARG A C 1
ATOM 4521 O O . ARG A 1 563 ? -63.525 -21.328 95.909 1.00 91.06 563 ARG A O 1
ATOM 4528 N N . LYS A 1 564 ? -62.004 -22.561 94.797 1.00 92.56 564 LYS A N 1
ATOM 4529 C CA . LYS A 1 564 ? -62.543 -23.873 95.201 1.00 92.56 564 LYS A CA 1
ATOM 4530 C C . LYS A 1 564 ? -62.434 -24.117 96.709 1.00 92.56 564 LYS A C 1
ATOM 4532 O O . LYS A 1 564 ? -63.372 -24.644 97.301 1.00 92.56 564 LYS A O 1
ATOM 4537 N N . ILE A 1 565 ? -61.319 -23.729 97.334 1.00 93.19 565 ILE A N 1
ATOM 4538 C CA . ILE A 1 565 ? -61.129 -23.842 98.792 1.00 93.19 565 ILE A CA 1
ATOM 4539 C C . ILE A 1 565 ? -62.139 -22.962 99.529 1.00 93.19 565 ILE A C 1
ATOM 4541 O O . ILE A 1 565 ? -62.876 -23.465 100.373 1.00 93.19 565 ILE A O 1
ATOM 4545 N N . VAL A 1 566 ? -62.227 -21.681 99.163 1.00 90.50 566 VAL A N 1
ATOM 4546 C CA . VAL A 1 566 ? -63.151 -20.726 99.789 1.00 90.50 566 VAL A CA 1
ATOM 4547 C C . VAL A 1 566 ? -64.600 -21.180 99.628 1.00 90.50 566 VAL A C 1
ATOM 4549 O O . VAL A 1 566 ? -65.354 -21.132 100.594 1.00 90.50 566 VAL A O 1
ATOM 4552 N N . ALA A 1 567 ? -64.992 -21.677 98.449 1.00 91.38 567 ALA A N 1
ATOM 4553 C CA . ALA A 1 567 ? -66.331 -22.229 98.233 1.00 91.38 567 ALA A CA 1
ATOM 4554 C C . ALA A 1 567 ? -66.637 -23.382 99.207 1.00 91.38 567 ALA A C 1
ATOM 4556 O O . ALA A 1 567 ? -67.688 -23.389 99.847 1.00 91.38 567 ALA A O 1
ATOM 4557 N N . LYS A 1 568 ? -65.685 -24.306 99.390 1.00 92.38 568 LYS A N 1
ATOM 4558 C CA . LYS A 1 568 ? -65.811 -25.428 100.331 1.00 92.38 568 LYS A CA 1
ATOM 4559 C C . LYS A 1 568 ? -65.883 -24.967 101.793 1.00 92.38 568 LYS A C 1
ATOM 4561 O O . LYS A 1 568 ? -66.655 -25.522 102.572 1.00 92.38 568 LYS A O 1
ATOM 4566 N N . GLU A 1 569 ? -65.100 -23.963 102.185 1.00 91.38 569 GLU A N 1
ATOM 4567 C CA . GLU A 1 569 ? -65.163 -23.375 103.532 1.00 91.38 569 GLU A CA 1
ATOM 4568 C C . GLU A 1 569 ? -66.502 -22.672 103.789 1.00 91.38 569 GLU A C 1
ATOM 4570 O O . GLU A 1 569 ? -67.066 -22.802 104.878 1.00 91.38 569 GLU A O 1
ATOM 4575 N N . LEU A 1 570 ? -67.046 -21.977 102.785 1.00 92.25 570 LEU A N 1
ATOM 4576 C CA . LEU A 1 570 ? -68.364 -21.345 102.850 1.00 92.25 570 LEU A CA 1
ATOM 4577 C C . LEU A 1 570 ? -69.475 -22.383 103.038 1.00 92.25 570 LEU A C 1
ATOM 4579 O O . LEU A 1 570 ? -70.326 -22.202 103.908 1.00 92.25 570 LEU A O 1
ATOM 4583 N N . GLU A 1 571 ? -69.434 -23.492 102.293 1.00 90.69 571 GLU A N 1
ATOM 4584 C CA . GLU A 1 571 ? -70.359 -24.621 102.469 1.00 90.69 571 GLU A CA 1
ATOM 4585 C C . GLU A 1 571 ? -70.272 -25.215 103.882 1.00 90.69 571 GLU A C 1
ATOM 4587 O O . GLU A 1 571 ? -71.292 -25.420 104.543 1.00 90.69 571 GLU A O 1
ATOM 4592 N N . GLN A 1 572 ? -69.056 -25.443 104.391 1.00 90.06 572 GLN A N 1
ATOM 4593 C CA . GLN A 1 572 ? -68.851 -25.944 105.754 1.00 90.06 572 GLN A CA 1
ATOM 4594 C C . GLN A 1 572 ? -69.352 -24.963 106.821 1.00 90.06 572 GLN A C 1
ATOM 4596 O O . GLN A 1 572 ? -69.935 -25.381 107.823 1.00 90.06 572 GLN A O 1
ATOM 4601 N N . SER A 1 573 ? -69.126 -23.663 106.630 1.00 86.31 573 SER A N 1
ATOM 4602 C CA . SER A 1 573 ? -69.600 -22.615 107.536 1.00 86.31 573 SER A CA 1
ATOM 4603 C C . SER A 1 573 ? -71.128 -22.525 107.535 1.00 86.31 573 SER A C 1
ATOM 4605 O O . SER A 1 573 ? -71.741 -22.494 108.602 1.00 86.31 573 SER A O 1
ATOM 4607 N N . ALA A 1 574 ? -71.757 -22.593 106.357 1.00 89.56 574 ALA A N 1
ATOM 4608 C CA . ALA A 1 574 ? -73.210 -22.646 106.219 1.00 89.56 574 ALA A CA 1
ATOM 4609 C C . ALA A 1 574 ? -73.805 -23.877 106.927 1.00 89.56 574 ALA A C 1
ATOM 4611 O O . ALA A 1 574 ? -74.783 -23.750 107.667 1.00 89.56 574 ALA A O 1
ATOM 4612 N N . ALA A 1 575 ? -73.175 -25.051 106.786 1.00 88.25 575 ALA A N 1
ATOM 4613 C CA . ALA A 1 575 ? -73.583 -26.268 107.490 1.00 88.25 575 ALA A CA 1
ATOM 4614 C C . ALA A 1 575 ? -73.467 -26.127 109.020 1.00 88.25 575 ALA A C 1
ATOM 4616 O O . ALA A 1 575 ? -74.394 -26.486 109.749 1.00 88.25 575 ALA A O 1
ATOM 4617 N N . LYS A 1 576 ? -72.366 -25.548 109.523 1.00 87.56 576 LYS A N 1
ATOM 4618 C CA . LYS A 1 576 ? -72.195 -25.250 110.958 1.00 87.56 576 LYS A CA 1
ATOM 4619 C C . LYS A 1 576 ? -73.243 -24.260 111.465 1.00 87.56 576 LYS A C 1
ATOM 4621 O O . LYS A 1 576 ? -73.808 -24.480 112.532 1.00 87.56 576 LYS A O 1
ATOM 4626 N N . TYR A 1 577 ? -73.518 -23.192 110.719 1.00 87.50 577 TYR A N 1
ATOM 4627 C CA . TYR A 1 577 ? -74.528 -22.198 111.086 1.00 87.50 577 TYR A CA 1
ATOM 4628 C C . TYR A 1 577 ? -75.929 -22.823 111.175 1.00 87.50 577 TYR A C 1
ATOM 4630 O O . TYR A 1 577 ? -76.643 -22.594 112.150 1.00 87.50 577 TYR A O 1
ATOM 4638 N N . SER A 1 578 ? -76.283 -23.686 110.215 1.00 87.69 578 SER A N 1
ATOM 4639 C CA . SER A 1 578 ? -77.530 -24.459 110.241 1.00 87.69 578 SER A CA 1
ATOM 4640 C C . SER A 1 578 ? -77.612 -25.386 111.463 1.00 87.69 578 SER A C 1
ATOM 4642 O O . SER A 1 578 ? -78.625 -25.396 112.161 1.00 87.69 578 SER A O 1
ATOM 4644 N N . TYR A 1 579 ? -76.526 -26.093 111.796 1.00 85.75 579 TYR A N 1
ATOM 4645 C CA . TYR A 1 579 ? -76.453 -26.923 113.004 1.00 85.75 579 TYR A CA 1
ATOM 4646 C C . TYR A 1 579 ? -76.651 -26.104 114.290 1.00 85.75 579 TYR A C 1
ATOM 4648 O O . TYR A 1 579 ? -77.438 -26.485 115.155 1.00 85.75 579 TYR A O 1
ATOM 4656 N N . VAL A 1 580 ? -75.992 -24.947 114.409 1.00 86.88 580 VAL A N 1
ATOM 4657 C CA . VAL A 1 580 ? -76.153 -24.051 115.567 1.00 86.88 580 VAL A CA 1
ATOM 4658 C C . VAL A 1 580 ? -77.589 -23.532 115.676 1.00 86.88 580 VAL A C 1
ATOM 4660 O O . VAL A 1 580 ? -78.129 -23.498 116.781 1.00 86.88 580 VAL A O 1
ATOM 4663 N N . GLN A 1 581 ? -78.236 -23.173 114.561 1.00 83.50 581 GLN A N 1
ATOM 4664 C CA . GLN A 1 581 ? -79.652 -22.786 114.560 1.00 83.50 581 GLN A CA 1
ATOM 4665 C C . GLN A 1 581 ? -80.559 -23.914 115.061 1.00 83.50 581 GLN A C 1
ATOM 4667 O O . GLN A 1 581 ? -81.444 -23.653 115.875 1.00 83.50 581 GLN A O 1
ATOM 4672 N N . LEU A 1 582 ? -80.329 -25.157 114.624 1.00 83.50 582 LEU A N 1
ATOM 4673 C CA . LEU A 1 582 ? -81.085 -26.319 115.102 1.00 83.50 582 LEU A CA 1
ATOM 4674 C C . LEU A 1 582 ? -80.926 -26.509 116.618 1.00 83.50 582 LEU A C 1
ATOM 4676 O O . LEU A 1 582 ? -81.927 -26.641 117.324 1.00 83.50 582 LEU A O 1
ATOM 4680 N N . VAL A 1 583 ? -79.695 -26.430 117.134 1.00 81.12 583 VAL A N 1
ATOM 4681 C CA . VAL A 1 583 ? -79.412 -26.519 118.578 1.00 81.12 583 VAL A CA 1
ATOM 4682 C C . VAL A 1 583 ? -80.062 -25.370 119.356 1.00 81.12 583 VAL A C 1
ATOM 4684 O O . VAL A 1 583 ? -80.639 -25.598 120.418 1.00 81.12 583 VAL A O 1
ATOM 4687 N N . ALA A 1 584 ? -80.015 -24.136 118.845 1.00 81.94 584 ALA A N 1
ATOM 4688 C CA . ALA A 1 584 ? -80.660 -22.983 119.477 1.00 81.94 584 ALA A CA 1
ATOM 4689 C C . ALA A 1 584 ? -82.188 -23.148 119.550 1.00 81.94 584 ALA A C 1
ATOM 4691 O O . ALA A 1 584 ? -82.800 -22.837 120.575 1.00 81.94 584 ALA A O 1
ATOM 4692 N N . LEU A 1 585 ? -82.800 -23.697 118.497 1.00 84.38 585 LEU A N 1
ATOM 4693 C CA . LEU A 1 585 ? -84.233 -23.989 118.447 1.00 84.38 585 LEU A CA 1
ATOM 4694 C C . LEU A 1 585 ? -84.620 -25.092 119.448 1.00 84.38 585 LEU A C 1
ATOM 4696 O O . LEU A 1 585 ? -85.664 -25.024 120.098 1.00 84.38 585 LEU A O 1
ATOM 4700 N N . GLU A 1 586 ? -83.761 -26.094 119.620 1.00 79.31 586 GLU A N 1
ATOM 4701 C CA . GLU A 1 586 ? -83.939 -27.161 120.605 1.00 79.31 586 GLU A CA 1
ATOM 4702 C C . GLU A 1 586 ? -83.740 -26.671 122.051 1.00 79.31 586 GLU A C 1
ATOM 4704 O O . GLU A 1 586 ? -84.522 -27.018 122.944 1.00 79.31 586 GLU A O 1
ATOM 4709 N N . GLN A 1 587 ? -82.778 -25.771 122.285 1.00 75.56 587 GLN A N 1
ATOM 4710 C CA . GLN A 1 587 ? -82.634 -25.041 123.549 1.00 75.56 587 GLN A CA 1
ATOM 4711 C C . GLN A 1 587 ? -83.856 -24.167 123.857 1.00 75.56 587 GLN A C 1
ATOM 4713 O O . GLN A 1 587 ? -84.286 -24.077 125.007 1.00 75.56 587 GLN A O 1
ATOM 4718 N N . GLN A 1 588 ? -84.450 -23.529 122.848 1.00 78.75 588 GLN A N 1
ATOM 4719 C CA . GLN A 1 588 ? -85.680 -22.764 123.028 1.00 78.75 588 GLN A CA 1
ATOM 4720 C C . GLN A 1 588 ? -86.851 -23.683 123.400 1.00 78.75 588 GLN A C 1
ATOM 4722 O O . GLN A 1 588 ? -87.528 -23.419 124.391 1.00 78.75 588 GLN A O 1
ATOM 4727 N N . LYS A 1 589 ? -87.034 -24.808 122.694 1.00 79.69 589 LYS A N 1
ATOM 4728 C CA . LYS A 1 589 ? -88.055 -25.816 123.035 1.00 79.69 589 LYS A CA 1
ATOM 4729 C C . LYS A 1 589 ? -87.881 -26.371 124.449 1.00 79.69 589 LYS A C 1
ATOM 4731 O O . LYS A 1 589 ? -88.866 -26.576 125.156 1.00 79.69 589 LYS A O 1
ATOM 4736 N N . THR A 1 590 ? -86.648 -26.624 124.883 1.00 72.06 590 THR A N 1
ATOM 4737 C CA . THR A 1 590 ? -86.369 -27.084 126.254 1.00 72.06 590 THR A CA 1
ATOM 4738 C C . THR A 1 590 ? -86.613 -25.984 127.287 1.00 72.06 590 THR A C 1
ATOM 4740 O O . THR A 1 590 ? -87.245 -26.264 128.301 1.00 72.06 590 THR A O 1
ATOM 4743 N N . ARG A 1 591 ? -86.235 -24.724 127.028 1.00 74.44 591 ARG A N 1
ATOM 4744 C CA . ARG A 1 591 ? -86.595 -23.574 127.886 1.00 74.44 591 ARG A CA 1
ATOM 4745 C C . ARG A 1 591 ? -88.107 -23.364 127.983 1.00 74.44 591 ARG A C 1
ATOM 4747 O O . ARG A 1 591 ? -88.604 -23.068 129.066 1.00 74.44 591 ARG A O 1
ATOM 4754 N N . GLU A 1 592 ? -88.844 -23.535 126.888 1.00 76.75 592 GLU A N 1
ATOM 4755 C CA . GLU A 1 592 ? -90.311 -23.480 126.869 1.00 76.75 592 GLU A CA 1
ATOM 4756 C C . GLU A 1 592 ? -90.935 -24.636 127.664 1.00 76.75 592 GLU A C 1
ATOM 4758 O O . GLU A 1 592 ? -91.869 -24.409 128.433 1.00 76.75 592 GLU A O 1
ATOM 4763 N N . LYS A 1 593 ? -90.380 -25.854 127.568 1.00 74.94 593 LYS A N 1
ATOM 4764 C CA . LYS A 1 593 ? -90.768 -26.988 128.426 1.00 74.94 593 LYS A CA 1
ATOM 4765 C C . LYS A 1 593 ? -90.489 -26.720 129.908 1.00 74.94 593 LYS A C 1
ATOM 4767 O O . LYS A 1 593 ? -91.370 -26.954 130.726 1.00 74.94 593 LYS A O 1
ATOM 4772 N N . VAL A 1 594 ? -89.317 -26.183 130.258 1.00 70.00 594 VAL A N 1
ATOM 4773 C CA . VAL A 1 594 ? -88.974 -25.804 131.644 1.00 70.00 594 VAL A CA 1
ATOM 4774 C C . VAL A 1 594 ? -89.900 -24.694 132.154 1.00 70.00 594 VAL A C 1
ATOM 4776 O O . VAL A 1 594 ? -90.364 -24.769 133.288 1.00 70.00 594 VAL A O 1
ATOM 4779 N N . LYS A 1 595 ? -90.249 -23.703 131.318 1.00 65.44 595 LYS A N 1
ATOM 4780 C CA . LYS A 1 595 ? -91.261 -22.688 131.658 1.00 65.44 595 LYS A CA 1
ATOM 4781 C C . LYS A 1 595 ? -92.641 -23.300 131.905 1.00 65.44 595 LYS A C 1
ATOM 4783 O O . LYS A 1 595 ? -93.280 -22.903 132.869 1.00 65.44 595 LYS A O 1
ATOM 4788 N N . LYS A 1 596 ? -93.088 -24.264 131.091 1.00 62.31 596 LYS A N 1
ATOM 4789 C CA . LYS A 1 596 ? -94.345 -24.996 131.343 1.00 62.31 596 LYS A CA 1
ATOM 4790 C C . LYS A 1 596 ? -94.301 -25.769 132.666 1.00 62.31 596 LYS A C 1
ATOM 4792 O O . LYS A 1 596 ? -95.192 -25.596 133.484 1.00 62.31 596 LYS A O 1
ATOM 4797 N N . MET A 1 597 ? -93.218 -26.498 132.944 1.00 59.81 597 MET A N 1
ATOM 4798 C CA . MET A 1 597 ? -93.048 -27.216 134.218 1.00 59.81 597 MET A CA 1
ATOM 4799 C C . MET A 1 597 ? -92.997 -26.290 135.446 1.00 59.81 597 MET A C 1
ATOM 4801 O O . MET A 1 597 ? -93.442 -26.680 136.521 1.00 59.81 597 MET A O 1
ATOM 4805 N N . ALA A 1 598 ? -92.479 -25.065 135.300 1.00 58.81 598 ALA A N 1
ATOM 4806 C CA . ALA A 1 598 ? -92.468 -24.056 136.362 1.00 58.81 598 ALA A CA 1
ATOM 4807 C C . ALA A 1 598 ? -93.849 -23.411 136.609 1.00 58.81 598 ALA A C 1
ATOM 4809 O O . ALA A 1 598 ? -94.075 -22.861 137.686 1.00 58.81 598 ALA A O 1
ATOM 4810 N N . VAL A 1 599 ? -94.766 -23.476 135.636 1.00 59.75 599 VAL A N 1
ATOM 4811 C CA . VAL A 1 599 ? -96.166 -23.035 135.776 1.00 59.75 599 VAL A CA 1
ATOM 4812 C C . VAL A 1 599 ? -97.032 -24.143 136.392 1.00 59.75 599 VAL A C 1
ATOM 4814 O O . VAL A 1 599 ? -97.898 -23.840 137.206 1.00 59.75 599 VAL A O 1
ATOM 4817 N N . ASP A 1 600 ? -96.728 -25.415 136.118 1.00 56.06 600 ASP A N 1
ATOM 4818 C CA . ASP A 1 600 ? -97.463 -26.576 136.653 1.00 56.06 600 ASP A CA 1
ATOM 4819 C C . ASP A 1 600 ? -97.143 -26.907 138.135 1.00 56.06 600 ASP A C 1
ATOM 4821 O O . ASP A 1 600 ? -97.771 -27.783 138.718 1.00 56.06 600 ASP A O 1
ATOM 4825 N N . HIS A 1 601 ? -96.199 -26.205 138.779 1.00 53.22 601 HIS A N 1
ATOM 4826 C CA . HIS A 1 601 ? -95.840 -26.366 140.207 1.00 53.22 601 HIS A CA 1
ATOM 4827 C C . HIS A 1 601 ? -96.448 -25.294 141.139 1.00 53.22 601 HIS A C 1
ATOM 4829 O O . HIS A 1 601 ? -95.979 -25.102 142.262 1.00 53.22 601 HIS A O 1
ATOM 4835 N N . LYS A 1 602 ? -97.469 -24.558 140.679 1.00 48.69 602 LYS A N 1
ATOM 4836 C CA . LYS A 1 602 ? -98.123 -23.482 141.449 1.00 48.69 602 LYS A CA 1
ATOM 4837 C C . LYS A 1 602 ? -99.656 -23.569 141.500 1.00 48.69 602 LYS A C 1
ATOM 4839 O O . LYS A 1 602 ? -100.315 -22.536 141.624 1.00 48.69 602 LYS A O 1
ATOM 4844 N N . VAL A 1 603 ? -100.203 -24.783 141.441 1.00 42.50 603 VAL A N 1
ATOM 4845 C CA . VAL A 1 603 ? -101.615 -25.078 141.747 1.00 42.50 603 VAL A CA 1
ATOM 4846 C C . VAL A 1 603 ? -101.688 -26.031 142.924 1.00 42.50 603 VAL A C 1
ATOM 4848 O O . VAL A 1 603 ? -100.923 -27.021 142.904 1.00 42.50 603 VAL A O 1
#

Secondary structure (DSSP, 8-state):
--HHHHHHHTT---TT--HHHHHHHHHHHHHHHHHHHHHHH---SSHHHHHHHHHH-EEEETTEEEEHHHIIIIIS--TTS-GGG---HHHHHH--SS--TTGGGT---SSTTSPPP----TTTHHHHHHHHHHHHHHHH-EEETTTEEE--HHHHHTGGGT-SSHHHHHHHHHHHS-S-HHHHHHHHHHHHHHHHHHHHHHHHHHHHHHHHHHHHHHHHHHHHHHHTT-S--B-SSS-EE-TTSTT--EE-HHHHHHHHHHHHT---TTS-HHHHHHHHHHHHHHHHHSHHHHHHHHHHHHHHTTTS--S------TTS--EEETTEEEEE---EEE-TTSS-EEE--HHHHHHHHHHTT---SEEEEEEETTEEEEEEEEE--SSHHHHHHHHHHHHHHHHTT-SHHHHHT-SSTTT----EEEE-BHHHHHSSSHHHHHHHHH-EEE-HHHHHHHHHHHHHHHHHHHHHHHHHHHHHHHHHHHHHHHHHHHHHHHHHHHHHHHHHHHHHHHHHHHHHHHHHHHHHHHHHHHHHHHHHHHHHHHHHHHHHHHHHHHHHHHHHHHHHHHHHHHHHHHHHHHHHHHHHHHHHHHHHHHHTT--

Organism: Brassica cretica (NCBI:txid69181)

Solvent-accessible surface area (backbone atoms only — not comparable to full-atom values): 33111 Å² total; per-residue (Å²): 118,62,70,70,56,55,59,51,34,29,68,43,79,68,88,85,49,51,73,54,46,46,50,27,49,50,53,39,49,39,40,52,30,40,54,36,22,36,72,75,71,46,81,63,90,45,73,70,48,40,56,49,40,33,58,67,11,60,48,42,51,48,74,42,81,38,27,31,52,49,42,43,66,39,38,63,43,64,90,81,60,70,73,88,79,50,87,44,74,60,21,78,75,63,38,66,96,68,76,58,88,46,52,77,33,58,55,36,81,81,54,101,84,40,30,74,85,74,84,64,46,53,90,51,41,69,59,54,33,53,50,37,36,33,54,44,51,62,71,56,50,45,71,42,98,84,71,39,81,41,73,46,69,71,56,62,76,46,34,77,77,72,23,94,46,76,67,49,36,52,51,48,51,51,70,56,46,61,96,44,77,70,45,47,54,51,40,53,46,49,52,54,51,52,50,54,52,51,53,53,50,49,50,53,49,51,52,51,50,53,52,50,50,58,41,49,56,51,19,52,51,50,32,50,44,50,72,70,63,80,51,74,41,65,80,52,99,65,36,28,36,38,82,87,42,98,82,44,53,70,35,40,65,66,56,44,42,52,48,21,42,54,54,30,69,50,88,58,85,88,58,53,70,66,59,24,26,54,22,39,19,49,32,49,42,44,62,73,74,40,42,64,56,59,52,48,45,55,54,43,47,64,53,48,65,64,64,74,55,75,87,68,90,79,79,84,68,84,88,70,73,28,30,32,37,56,34,34,34,40,36,34,60,46,69,63,45,75,40,99,81,75,58,40,28,46,53,80,50,26,70,59,57,37,54,51,42,41,74,74,70,45,74,65,76,43,34,43,63,42,71,53,98,48,30,46,64,29,32,32,42,33,32,32,42,81,52,72,64,15,47,51,47,45,50,50,51,26,49,51,26,44,74,71,61,23,16,63,68,48,65,71,63,66,81,47,78,88,80,53,84,62,66,30,28,31,57,40,30,55,68,50,43,69,37,98,44,76,65,8,54,49,41,59,76,70,37,46,81,40,41,71,66,61,54,50,54,55,50,53,54,51,52,50,54,49,51,52,54,49,49,56,52,51,54,52,51,54,52,52,50,52,54,49,52,53,50,49,52,54,50,52,52,51,52,49,53,54,50,54,50,52,50,52,52,51,49,54,51,52,50,50,53,52,52,53,51,50,54,52,52,54,52,51,53,51,52,52,53,53,50,52,52,52,49,55,50,50,54,51,52,52,53,52,50,54,52,50,51,55,52,50,55,51,51,52,53,50,51,53,52,50,51,54,50,52,52,51,52,50,53,54,49,52,52,50,52,52,52,51,51,54,52,51,54,50,51,47,53,49,51,52,49,52,52,50,56,64,58,72,73,76,122

Sequence (603 aa):
MCRVLKEKLSKVDLSFLNHKKKMTFWINTYNACVMNGFLEHGLPSSKEKLLTILKMATIDVGGTQLSALDIEGSILHSPCEPLEALSTDVHKRYGFRCVEPNLMFVLCRGDWSSPALRVYTAEDVVNELIKARSEYLEASIGISGRKKIVIPRFLHKRLRDFADDEGTLVEWICRQLPQGQRCLQLKETAMEWLKKQSESSLNKLIEMVMKNNKMTDYENNLYKNLKSGKLEVRVSYRTFLCPYCPKQKVGLYIDILQHASGVGNSSSKKRSLTEKACHRALAKYLRKDLADYATATVSRRSKALASLTGDIPLAYDDQFEKLVWPWKGILVNIPTKMGHDGLCCTGESGPQLKDELIRRGFNPIRVRTVWDCFGHSGTGIVEFNRDWNGLNDALLFKKAYQEDGHGKKDWLSGGAAATDSSLYAWLANADDYYRANYIGEYLRKMGDLKSISRFAEEEARKDHKLVQRLNVISENIQNQLRMLEEKFSKTSIALKCETEEKDKILHGYNQDLTGRQQRSTDHFNRIFADHEKQKAQLESQMKELQIRESVLAKRDAENETQRKIVAKELEQSAAKYSYVQLVALEQQKTREKVKKMAVDHKV

InterPro domains:
  IPR005380 XS domain [PF03468] (321-434)
  IPR005380 XS domain [cd12266] (323-433)
  IPR005381 Zinc finger-XS domain [PF03470] (242-283)
  IPR006869 Domain of unknown function DUF547 [PF04784] (15-137)
  IPR038588 XS domain superfamily [G3DSA:3.30.70.2890] (317-489)
  IPR045177 Factor of DNA methylation 1-5/IDN2 [PTHR21596] (211-602)

pLDDT: mean 81.19, std 14.04, range [29.98, 96.81]

Mean predicted aligned error: 21.79 Å

Radius of gyration: 59.66 Å; Cα contacts (8 Å, |Δi|>4): 574; chains: 1; bounding box: 164×49×214 Å

Foldseek 3Di:
DDPVVLVVQLQDDCPPDDPLRLLLVLLQVLQVLLVVLCVVPNDDPDPVSLVVSQQVSWGHGPNDIAGSCCSVPAALNADPDDPVVRPDVSNVRHHDPDHDNLSQLRRASPDPLGFDHDRADSVCNNVVSLVSVQVSLLVQWDQDPVLDIDHPPVCVVVVVSQHDDPLSSLVSSLVSHDPDPSSVSSNVSSVVVSVVVVVVVVVVVVVVVVLVVVLVVLLVVLLVCVVVVVAQQDDDLAKGWLRLDPVTDIDGLVVLLCVLCCQLVDPDPVDDSNRNSSSSSVNCCSVPPVVCSNVVVVVVCVVVVVVVPPDDDPDPPLPFWWFWPVWKKKKALFDWDQDPVNQAIDGDAFVVVCVVVVVVVADFPTKHFFADRRYGPRMIMTGFDRDPVRVVSQVVVQVVLVVVCQEPVSVVVPPPSVPDSDMHMHIGTPCQCPDPDSSVVVSVVPTDTDRPVRVVVVVVVVVVVVVVVVVVVVVVVVVVVVVVVVVVVVVVVVVVVVVVVVVVVVVVVVVVVVVVVVVVVVVVVVVVVVVVVVVVVVVVVVVVVVVVVVVVVVVVVVVVVVVVVVVVVVVVVVVVVVVVVVVVVVVVVVVVVVVVVVVVVPD